Protein AF-A0A1D9QAG2-F1 (afdb_monomer)

Sequence (366 aa):
MKMTSENVYVEPQNGRREGTKKYPKKSREISPRTTYRGAPITSFDKLITYKYILCSNSLFRLLPFNMSSSKEPEPEPTFQLFTSLRYDPILLQSPLNIESWPLPSPAPCPFYMLPYHRDRLQQAATHFSWPIAINAISGPEGFQNLLTTLSKNIDTSSPAPLRVRIVLDHKGNLTVESNPVPAVSLSNLFPTRLPPPSTTSSHPTPQVSISPLTGGALTLGTTDFLPSEPLKSFNSSSPYTIIPDPSLTTPSPYTGFKTTSRNMYDTARSRAEIHTFTEPKEVLLVSSNGQIMEGSLTTPFFYRDRKWVTPSEECGGQIGTTRRWALEKGISTQTTIPITSLTENEECWISNGVRGFTFGRIKFLS

Structure (mmCIF, N/CA/C/O backbone):
data_AF-A0A1D9QAG2-F1
#
_entry.id   AF-A0A1D9QAG2-F1
#
loop_
_atom_site.group_PDB
_atom_site.id
_atom_site.type_symbol
_atom_site.label_atom_id
_atom_site.label_alt_id
_atom_site.label_comp_id
_atom_site.label_asym_id
_atom_site.label_entity_id
_atom_site.label_seq_id
_atom_site.pdbx_PDB_ins_code
_atom_site.Cartn_x
_atom_site.Cartn_y
_atom_site.Cartn_z
_atom_site.occupancy
_atom_site.B_iso_or_equiv
_atom_site.auth_seq_id
_atom_site.auth_comp_id
_atom_site.auth_asym_id
_atom_site.auth_atom_id
_atom_site.pdbx_PDB_model_num
ATOM 1 N N . MET A 1 1 ? 66.076 -31.259 -16.194 1.00 36.31 1 MET A N 1
ATOM 2 C CA . MET A 1 1 ? 67.015 -32.198 -16.856 1.00 36.31 1 MET A CA 1
ATOM 3 C C . MET A 1 1 ? 66.987 -33.505 -16.065 1.00 36.31 1 MET A C 1
ATOM 5 O O . MET A 1 1 ? 66.902 -33.406 -14.848 1.00 36.31 1 MET A O 1
ATOM 9 N N . LYS A 1 2 ? 67.027 -34.672 -16.739 1.00 35.69 2 LYS A N 1
ATOM 10 C CA . LYS A 1 2 ? 66.472 -35.990 -16.312 1.00 35.69 2 LYS A CA 1
ATOM 11 C C . LYS A 1 2 ? 64.922 -35.983 -16.311 1.00 35.69 2 LYS A C 1
ATOM 13 O O . LYS A 1 2 ? 64.362 -35.146 -15.614 1.00 35.69 2 LYS A O 1
ATOM 18 N N . MET A 1 3 ? 64.165 -36.653 -17.200 1.00 31.19 3 MET A N 1
ATOM 19 C CA . MET A 1 3 ? 64.167 -38.018 -17.811 1.00 31.19 3 MET A CA 1
ATOM 20 C C . MET A 1 3 ? 63.637 -39.106 -16.851 1.00 31.19 3 MET A C 1
ATOM 22 O O . MET A 1 3 ? 64.238 -39.275 -15.796 1.00 31.19 3 MET A O 1
ATOM 26 N N . THR A 1 4 ? 62.383 -39.578 -17.047 1.00 35.53 4 THR A N 1
ATOM 27 C CA . THR A 1 4 ? 61.928 -40.886 -17.650 1.00 35.53 4 THR A CA 1
ATOM 28 C C . THR A 1 4 ? 62.263 -42.107 -16.760 1.00 35.53 4 THR A C 1
ATOM 30 O O . THR A 1 4 ? 63.278 -42.082 -16.082 1.00 35.53 4 THR A O 1
ATOM 33 N N . SER A 1 5 ? 61.511 -43.209 -16.615 1.00 34.84 5 SER A N 1
ATOM 34 C CA . SER A 1 5 ? 60.567 -43.994 -17.457 1.00 34.84 5 SER A CA 1
ATOM 35 C C . SER A 1 5 ? 59.831 -45.024 -16.534 1.00 34.84 5 SER A C 1
ATOM 37 O O . SER A 1 5 ? 60.287 -45.183 -15.404 1.00 34.84 5 SER A O 1
ATOM 39 N N . GLU A 1 6 ? 58.770 -45.800 -16.838 1.00 33.47 6 GLU A N 1
ATOM 40 C CA . GLU A 1 6 ? 57.651 -45.794 -17.817 1.00 33.47 6 GLU A CA 1
ATOM 41 C C . GLU A 1 6 ? 56.556 -46.823 -17.375 1.00 33.47 6 GLU A C 1
ATOM 43 O O . GLU A 1 6 ? 56.553 -47.256 -16.224 1.00 33.47 6 GLU A O 1
ATOM 48 N N . ASN A 1 7 ? 55.586 -47.177 -18.237 1.00 32.53 7 ASN A N 1
ATOM 49 C CA . ASN A 1 7 ? 54.429 -48.049 -17.937 1.00 32.53 7 ASN A CA 1
ATOM 50 C C . ASN A 1 7 ? 54.744 -49.561 -17.886 1.00 32.53 7 ASN A C 1
ATOM 52 O O . ASN A 1 7 ? 55.584 -50.035 -18.646 1.00 32.53 7 ASN A O 1
ATOM 56 N N . VAL A 1 8 ? 53.896 -50.341 -17.193 1.00 32.16 8 VAL A N 1
ATOM 57 C CA . VAL A 1 8 ? 53.493 -51.697 -17.640 1.00 32.16 8 VAL A CA 1
ATOM 58 C C . VAL A 1 8 ? 51.983 -51.888 -17.439 1.00 32.16 8 VAL A C 1
ATOM 60 O O . VAL A 1 8 ? 51.438 -51.551 -16.391 1.00 32.16 8 VAL A O 1
ATOM 63 N N . TYR A 1 9 ? 51.318 -52.439 -18.455 1.00 26.94 9 TYR A N 1
ATOM 64 C CA . TYR A 1 9 ? 49.887 -52.759 -18.509 1.00 26.94 9 TYR A CA 1
ATOM 65 C C . TYR A 1 9 ? 49.747 -54.279 -18.683 1.00 26.94 9 TYR A C 1
ATOM 67 O O . TYR A 1 9 ? 50.457 -54.841 -19.517 1.00 26.94 9 TYR A O 1
ATOM 75 N N . VAL A 1 10 ? 48.853 -54.952 -17.948 1.00 32.97 10 VAL A N 1
ATOM 76 C CA . VAL A 1 10 ? 48.520 -56.372 -18.188 1.00 32.97 10 VAL A CA 1
ATOM 77 C C . VAL A 1 10 ? 47.017 -56.597 -18.015 1.00 32.97 10 VAL A C 1
ATOM 79 O O . VAL A 1 10 ? 46.452 -56.355 -16.952 1.00 32.97 10 VAL A O 1
ATOM 82 N N . GLU A 1 11 ? 46.389 -57.072 -19.086 1.00 31.33 11 GLU A N 1
ATOM 83 C CA . GLU A 1 11 ? 44.992 -57.515 -19.173 1.00 31.33 11 GLU A CA 1
ATOM 84 C C . GLU A 1 11 ? 44.913 -59.041 -18.939 1.00 31.33 11 GLU A C 1
ATOM 86 O O . GLU A 1 11 ? 45.908 -59.738 -19.162 1.00 31.33 11 GLU A O 1
ATOM 91 N N . PRO A 1 12 ? 43.750 -59.601 -18.548 1.00 37.09 12 PRO A N 1
ATOM 92 C CA . PRO A 1 12 ? 43.339 -60.820 -19.254 1.00 37.09 12 PRO A CA 1
ATOM 93 C C . PRO A 1 12 ? 41.825 -60.968 -19.524 1.00 37.09 12 PRO A C 1
ATOM 95 O O . PRO A 1 12 ? 41.020 -61.149 -18.618 1.00 37.09 12 PRO A O 1
ATOM 98 N N . GLN A 1 13 ? 41.506 -61.002 -20.820 1.00 31.89 13 GLN A N 1
ATOM 99 C CA . GLN A 1 13 ? 40.691 -61.990 -21.557 1.00 31.89 13 GLN A CA 1
ATOM 100 C C . GLN A 1 13 ? 39.308 -62.500 -21.072 1.00 31.89 13 GLN A C 1
ATOM 102 O O . GLN A 1 13 ? 39.071 -62.924 -19.947 1.00 31.89 13 GLN A O 1
ATOM 107 N N . ASN A 1 14 ? 38.414 -62.600 -22.067 1.00 33.06 14 ASN A N 1
ATOM 108 C CA . ASN A 1 14 ? 37.048 -63.132 -22.006 1.00 33.06 14 ASN A CA 1
ATOM 109 C C . ASN A 1 14 ? 36.943 -64.659 -21.798 1.00 33.06 14 ASN A C 1
ATOM 111 O O . ASN A 1 14 ? 37.674 -65.432 -22.415 1.00 33.06 14 ASN A O 1
ATOM 115 N N . GLY A 1 15 ? 35.880 -65.093 -21.104 1.00 29.48 15 GLY A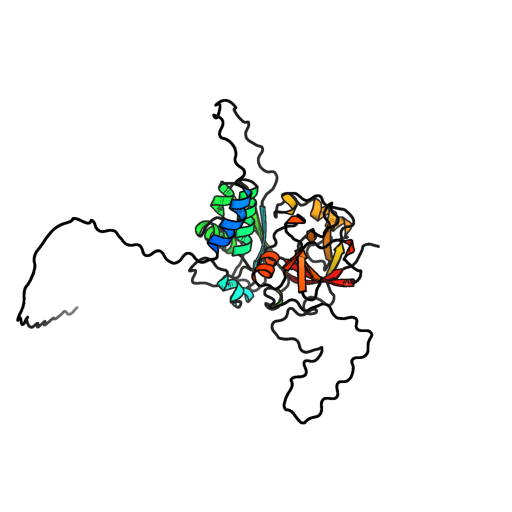 N 1
ATOM 116 C CA . GLY A 1 15 ? 35.361 -66.470 -21.106 1.00 29.48 15 GLY A CA 1
ATOM 117 C C . GLY A 1 15 ? 33.855 -66.508 -21.418 1.00 29.48 15 GLY A C 1
ATOM 118 O O . GLY A 1 15 ? 33.090 -65.708 -20.888 1.00 29.48 15 GLY A O 1
ATOM 119 N N . ARG A 1 16 ? 33.414 -67.416 -22.301 1.00 30.39 16 ARG A N 1
ATOM 120 C CA . ARG A 1 16 ? 32.070 -67.434 -22.929 1.00 30.39 16 ARG A CA 1
ATOM 121 C C . ARG A 1 16 ? 31.407 -68.811 -22.804 1.00 30.39 16 ARG A C 1
ATOM 123 O O . ARG A 1 16 ? 32.087 -69.792 -23.084 1.00 30.39 16 ARG A O 1
ATOM 130 N N . ARG A 1 17 ? 30.100 -68.871 -22.484 1.00 32.44 17 ARG A N 1
ATOM 131 C CA . ARG A 1 17 ? 29.107 -69.960 -22.746 1.00 32.44 17 ARG A CA 1
ATOM 132 C C . ARG A 1 17 ? 27.783 -69.653 -22.007 1.00 32.44 17 ARG A C 1
ATOM 134 O O . ARG A 1 17 ? 27.827 -68.948 -21.011 1.00 32.44 17 ARG A O 1
ATOM 141 N N . GLU A 1 18 ? 26.618 -70.223 -22.331 1.00 31.27 18 GLU A N 1
ATOM 142 C CA . GLU A 1 18 ? 25.895 -70.303 -23.618 1.00 31.27 18 GLU A CA 1
ATOM 143 C C . GLU A 1 18 ? 24.415 -70.700 -23.355 1.00 31.27 18 GLU A C 1
ATOM 145 O O . GLU A 1 18 ? 24.130 -71.343 -22.350 1.00 31.27 18 GLU A O 1
ATOM 150 N N . GLY A 1 19 ? 23.489 -70.386 -24.276 1.00 28.27 19 GLY A N 1
ATOM 151 C CA . GLY A 1 19 ? 22.109 -70.920 -24.292 1.00 28.27 19 GLY A CA 1
ATOM 152 C C . GLY A 1 19 ? 21.003 -69.979 -23.762 1.00 28.27 19 GLY A C 1
ATOM 153 O O . GLY A 1 19 ? 21.216 -69.248 -22.808 1.00 28.27 19 GLY A O 1
ATOM 154 N N . THR A 1 20 ? 19.786 -69.931 -24.326 1.00 31.05 20 THR A N 1
ATOM 155 C CA . THR A 1 20 ? 19.235 -70.592 -25.534 1.00 31.05 20 THR A CA 1
ATOM 156 C C . THR A 1 20 ? 18.201 -69.704 -26.260 1.00 31.05 20 THR A C 1
ATOM 158 O O . THR A 1 20 ? 17.685 -68.732 -25.719 1.00 31.05 20 THR A O 1
ATOM 161 N N . LYS A 1 21 ? 17.935 -70.018 -27.537 1.00 30.47 21 LYS A N 1
ATOM 162 C CA . LYS A 1 21 ? 17.111 -69.235 -28.484 1.00 30.47 21 LYS A CA 1
ATOM 163 C C . LYS A 1 21 ? 15.598 -69.431 -28.284 1.00 30.47 21 LYS A C 1
ATOM 165 O O . LYS A 1 21 ? 15.174 -70.572 -28.122 1.00 30.47 21 LYS A O 1
ATOM 170 N N . LYS A 1 22 ? 14.795 -68.396 -28.589 1.00 31.00 22 LYS A N 1
ATOM 171 C CA . LYS A 1 22 ? 13.685 -68.470 -29.579 1.00 31.00 22 LYS A CA 1
ATOM 172 C C . LYS A 1 22 ? 13.133 -67.080 -29.960 1.00 31.00 22 LYS A C 1
ATOM 174 O O . LYS A 1 22 ? 12.847 -66.261 -29.100 1.00 31.00 22 LYS A O 1
ATOM 179 N N . TYR A 1 23 ? 12.952 -66.862 -31.264 1.00 26.44 23 TYR A N 1
ATOM 180 C CA . TYR A 1 23 ? 12.175 -65.778 -31.896 1.00 26.44 23 TYR A CA 1
ATOM 181 C C . TYR A 1 23 ? 11.056 -66.432 -32.737 1.00 26.44 23 TYR A C 1
ATOM 183 O O . TYR A 1 23 ? 11.194 -67.604 -33.103 1.00 26.44 23 TYR A O 1
ATOM 191 N N . PRO A 1 24 ? 9.986 -65.700 -33.102 1.00 37.72 24 PRO A N 1
ATOM 192 C CA . PRO A 1 24 ? 9.939 -65.156 -34.466 1.00 37.72 24 PRO A CA 1
ATOM 193 C C . PRO A 1 24 ? 9.483 -63.684 -34.569 1.00 37.72 24 PRO A C 1
ATOM 195 O O . PRO A 1 24 ? 9.010 -63.069 -33.621 1.00 37.72 24 PRO A O 1
ATOM 198 N N . LYS A 1 25 ? 9.693 -63.113 -35.761 1.00 28.98 25 LYS A N 1
ATOM 199 C CA . LYS A 1 25 ? 9.530 -61.691 -36.126 1.00 28.98 25 LYS A CA 1
ATOM 200 C C . LYS A 1 25 ? 8.076 -61.329 -36.485 1.00 28.98 25 LYS A C 1
ATOM 202 O O . LYS A 1 25 ? 7.441 -62.133 -37.163 1.00 28.98 25 LYS A O 1
ATOM 207 N N . LYS A 1 26 ? 7.676 -60.054 -36.305 1.00 28.11 26 LYS A N 1
ATOM 208 C CA . LYS A 1 26 ? 7.484 -59.107 -37.441 1.00 28.11 26 LYS A CA 1
ATOM 209 C C . LYS A 1 26 ? 7.122 -57.653 -37.050 1.00 28.11 26 LYS A C 1
ATOM 211 O O . LYS A 1 26 ? 6.138 -57.410 -36.372 1.00 28.11 26 LYS A O 1
ATOM 216 N N . SER A 1 27 ? 7.907 -56.720 -37.607 1.00 25.77 27 SER A N 1
ATOM 217 C CA . SER A 1 27 ? 7.555 -55.366 -38.100 1.00 25.77 27 SER A CA 1
ATOM 218 C C . SER A 1 27 ? 6.691 -54.398 -37.267 1.00 25.77 27 SER A C 1
ATOM 220 O O . SER A 1 27 ? 5.470 -54.540 -37.230 1.00 25.77 27 SER A O 1
ATOM 222 N N . ARG A 1 28 ? 7.287 -53.258 -36.882 1.00 27.64 28 ARG A N 1
ATOM 223 C CA . ARG A 1 28 ? 7.046 -51.937 -37.519 1.00 27.64 28 ARG A CA 1
ATOM 224 C C . ARG A 1 28 ? 8.101 -50.910 -37.078 1.00 27.64 28 ARG A C 1
ATOM 226 O O . ARG A 1 28 ? 8.679 -51.045 -36.005 1.00 27.64 28 ARG A O 1
ATOM 233 N N . GLU A 1 29 ? 8.377 -49.933 -37.937 1.00 29.28 29 GLU A N 1
ATOM 234 C CA . GLU A 1 29 ? 9.336 -48.847 -37.693 1.00 29.28 29 GLU A CA 1
ATOM 235 C C . GLU A 1 29 ? 8.811 -47.864 -36.639 1.00 29.28 29 GLU A C 1
ATOM 237 O O . GLU A 1 29 ? 7.636 -47.500 -36.665 1.00 29.28 29 GLU A O 1
ATOM 242 N N . ILE A 1 30 ? 9.688 -47.395 -35.745 1.00 28.08 30 ILE A N 1
ATOM 243 C CA . ILE A 1 30 ? 9.432 -46.252 -34.858 1.00 28.08 30 ILE A CA 1
ATOM 244 C C . ILE A 1 30 ? 10.728 -45.437 -34.759 1.00 28.08 30 ILE A C 1
ATOM 246 O O . ILE A 1 30 ? 11.772 -45.971 -34.388 1.00 28.08 30 ILE A O 1
ATOM 250 N N . SER A 1 31 ? 10.664 -44.147 -35.096 1.00 28.55 31 SER A N 1
ATOM 251 C CA . SER A 1 31 ? 11.772 -43.201 -34.924 1.00 28.55 31 SER A CA 1
ATOM 252 C C . SER A 1 31 ? 11.972 -42.837 -33.442 1.00 28.55 31 SER A C 1
ATOM 254 O O . SER A 1 31 ? 11.021 -42.905 -32.655 1.00 28.55 31 SER A O 1
ATOM 256 N N . PRO A 1 32 ? 13.185 -42.438 -33.012 1.00 27.75 32 PRO A N 1
ATOM 257 C CA . PRO A 1 32 ? 13.435 -42.115 -31.612 1.00 27.75 32 PRO A CA 1
ATOM 258 C C . PRO A 1 32 ? 12.692 -40.837 -31.191 1.00 27.75 32 PRO A C 1
ATOM 260 O O . PRO A 1 32 ? 13.131 -39.719 -31.456 1.00 27.75 32 PRO A O 1
ATOM 263 N N . ARG A 1 33 ? 11.570 -40.998 -30.477 1.00 25.64 33 ARG A N 1
ATOM 264 C CA . ARG A 1 33 ? 10.962 -39.912 -29.695 1.00 25.64 33 ARG A CA 1
ATOM 265 C C . ARG A 1 33 ? 11.838 -39.615 -28.480 1.00 25.64 33 ARG A C 1
ATOM 267 O O . ARG A 1 33 ? 11.839 -40.381 -27.519 1.00 25.64 33 ARG A O 1
ATOM 274 N N . THR A 1 34 ? 12.503 -38.465 -28.485 1.00 27.89 34 THR A N 1
ATOM 275 C CA . THR A 1 34 ? 13.137 -37.896 -27.291 1.00 27.89 34 THR A CA 1
ATOM 276 C C . THR A 1 34 ? 12.069 -37.579 -26.243 1.00 27.89 34 THR A C 1
ATOM 278 O O .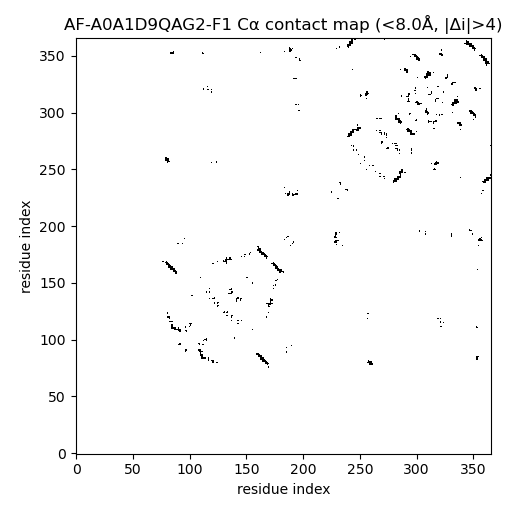 THR A 1 34 ? 11.363 -36.576 -26.339 1.00 27.89 34 THR A O 1
ATOM 281 N N . THR A 1 35 ? 11.924 -38.431 -25.227 1.00 25.67 35 THR A N 1
ATOM 282 C CA . THR A 1 35 ? 11.022 -38.169 -24.101 1.00 25.67 35 THR A CA 1
ATOM 283 C C . THR A 1 35 ? 11.645 -37.160 -23.141 1.00 25.67 35 THR A C 1
ATOM 285 O O . THR A 1 35 ? 12.269 -37.541 -22.149 1.00 25.67 35 THR A O 1
ATOM 288 N N . TYR A 1 36 ? 11.423 -35.869 -23.391 1.00 26.59 36 TYR A N 1
ATOM 289 C CA . TYR A 1 36 ? 11.504 -34.870 -22.328 1.00 26.59 36 TYR A CA 1
ATOM 290 C C . TYR A 1 36 ? 10.432 -35.195 -21.279 1.00 26.59 36 TYR A C 1
ATOM 292 O O . TYR A 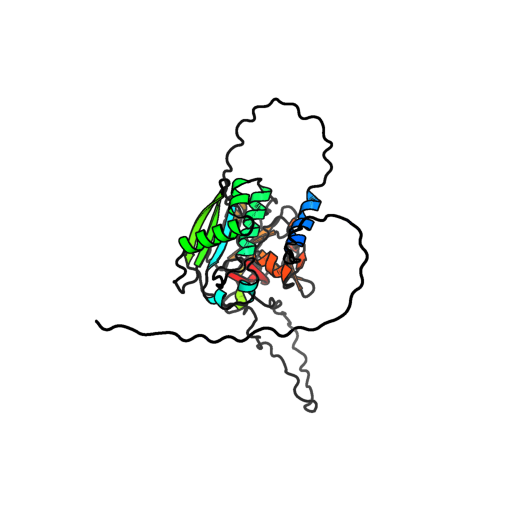1 36 ? 9.243 -34.956 -21.492 1.00 26.59 36 TYR A O 1
ATOM 300 N N . ARG A 1 37 ? 10.844 -35.749 -20.132 1.00 26.55 37 ARG A N 1
ATOM 301 C CA . ARG A 1 37 ? 10.002 -35.742 -18.931 1.00 26.55 37 ARG A CA 1
ATOM 302 C C . ARG A 1 37 ? 9.922 -34.297 -18.448 1.00 26.55 37 ARG A C 1
ATOM 304 O O . ARG A 1 37 ? 10.860 -33.807 -17.828 1.00 26.55 37 ARG A O 1
ATOM 311 N N . GLY A 1 38 ? 8.820 -33.622 -18.764 1.00 27.67 38 GLY A N 1
ATOM 312 C CA . GLY A 1 38 ? 8.535 -32.302 -18.211 1.00 27.67 38 GLY A CA 1
ATOM 313 C C . GLY A 1 38 ? 8.502 -32.363 -16.684 1.00 27.67 38 GLY A C 1
ATOM 314 O O . GLY A 1 38 ? 7.876 -33.258 -16.112 1.00 27.67 38 GLY A O 1
ATOM 315 N N . ALA A 1 39 ? 9.182 -31.421 -16.033 1.00 29.00 39 ALA A N 1
ATOM 316 C CA . ALA A 1 39 ? 9.034 -31.206 -14.599 1.00 29.00 39 ALA A CA 1
ATOM 317 C C . ALA A 1 39 ? 7.571 -30.827 -14.279 1.00 29.00 39 ALA A C 1
ATOM 319 O O . ALA A 1 39 ? 6.909 -30.200 -15.114 1.00 29.00 39 ALA A O 1
ATOM 320 N N . PRO A 1 40 ? 7.034 -31.206 -13.106 1.00 28.20 40 PRO A N 1
ATOM 321 C CA . PRO A 1 40 ? 5.648 -30.913 -12.768 1.00 28.20 40 PRO A CA 1
ATOM 322 C C . PRO A 1 40 ? 5.441 -29.404 -12.599 1.00 28.20 40 PRO A C 1
ATOM 324 O O . PRO A 1 40 ? 5.955 -28.800 -11.660 1.00 28.20 40 PRO A O 1
ATOM 327 N N . ILE A 1 41 ? 4.644 -28.813 -13.493 1.00 31.94 41 ILE A N 1
ATOM 328 C CA . ILE A 1 41 ? 4.119 -27.453 -13.330 1.00 31.94 41 ILE A CA 1
ATOM 329 C C . ILE A 1 41 ? 3.311 -27.428 -12.030 1.00 31.94 41 ILE A C 1
ATOM 331 O O . ILE A 1 41 ? 2.370 -28.213 -11.864 1.00 31.94 41 ILE A O 1
ATOM 335 N N . THR A 1 42 ? 3.701 -26.566 -11.093 1.00 35.97 42 THR A N 1
ATOM 336 C CA . THR A 1 42 ? 3.092 -26.524 -9.762 1.00 35.97 42 THR A CA 1
ATOM 337 C C . THR A 1 42 ? 1.663 -25.982 -9.832 1.00 35.97 42 THR A C 1
ATOM 339 O O . THR A 1 42 ? 1.245 -25.337 -10.795 1.00 35.97 42 THR A O 1
ATOM 342 N N . SER A 1 43 ? 0.873 -26.233 -8.785 1.00 34.53 43 SER A N 1
ATOM 343 C CA . SER A 1 43 ? -0.533 -25.802 -8.722 1.00 34.53 43 SER A CA 1
ATOM 344 C C . SER A 1 43 ? -0.731 -24.272 -8.708 1.00 34.53 43 SER A C 1
ATOM 346 O O . SER A 1 43 ? -1.874 -23.814 -8.702 1.00 34.53 43 SER A O 1
ATOM 348 N N . PHE A 1 44 ? 0.352 -23.491 -8.682 1.00 40.09 44 PHE A N 1
ATOM 349 C CA . PHE A 1 44 ? 0.337 -22.038 -8.533 1.00 40.09 44 PHE A CA 1
ATOM 350 C C . PHE A 1 44 ? 0.015 -21.320 -9.855 1.00 40.09 44 PHE A C 1
ATOM 352 O O . PHE A 1 44 ? -0.877 -20.471 -9.887 1.00 40.09 44 PHE A O 1
ATOM 359 N N . ASP A 1 45 ? 0.634 -21.737 -10.967 1.00 34.59 45 ASP A N 1
ATOM 360 C CA . ASP A 1 45 ? 0.422 -21.114 -12.286 1.00 34.59 45 ASP A CA 1
ATOM 361 C C . ASP A 1 45 ? -1.029 -21.260 -12.772 1.00 34.59 45 ASP A C 1
ATOM 363 O O . ASP A 1 45 ? -1.618 -20.329 -13.322 1.00 34.59 45 ASP A O 1
ATOM 367 N N . LYS A 1 46 ? -1.658 -22.414 -12.506 1.00 34.12 46 LYS A N 1
ATOM 368 C CA . LYS A 1 46 ? -3.041 -22.682 -12.937 1.00 34.12 46 LYS A CA 1
ATOM 369 C C . LYS A 1 46 ? -4.065 -21.745 -12.296 1.00 34.12 46 LYS A C 1
ATOM 371 O O . LYS A 1 46 ? -5.063 -21.428 -12.943 1.00 34.12 46 LYS A O 1
ATOM 376 N N . LEU A 1 47 ? -3.849 -21.315 -11.050 1.00 37.38 47 LEU A N 1
ATOM 377 C CA . LEU A 1 47 ? -4.849 -20.555 -10.293 1.00 37.38 47 LEU A CA 1
ATOM 378 C C . LEU A 1 47 ? -4.959 -19.100 -10.771 1.00 37.38 47 LEU A C 1
ATOM 380 O O . LEU A 1 47 ? -6.063 -18.562 -10.856 1.00 37.38 47 LEU A O 1
ATOM 384 N N . ILE A 1 48 ? -3.825 -18.488 -11.132 1.00 41.84 48 ILE A N 1
ATOM 385 C CA . ILE A 1 48 ? -3.769 -17.115 -11.656 1.00 41.84 48 ILE A CA 1
ATOM 386 C C . ILE A 1 48 ? -4.414 -17.055 -13.049 1.00 41.84 48 ILE A C 1
ATOM 388 O O . ILE A 1 48 ? -5.194 -16.147 -13.334 1.00 41.84 48 ILE A O 1
ATOM 392 N N . THR A 1 49 ? -4.162 -18.058 -13.897 1.00 38.38 49 THR A N 1
ATOM 393 C CA . THR A 1 49 ? -4.731 -18.133 -15.250 1.00 38.38 49 THR A CA 1
ATOM 394 C C . THR A 1 49 ? -6.247 -18.383 -15.248 1.00 38.38 49 THR A C 1
ATOM 396 O O . THR A 1 49 ? -6.974 -17.723 -15.991 1.00 38.38 49 THR A O 1
ATOM 399 N N . TYR A 1 50 ? -6.761 -19.293 -14.408 1.00 31.36 50 TYR A N 1
ATOM 400 C CA . TYR A 1 50 ? -8.178 -19.687 -1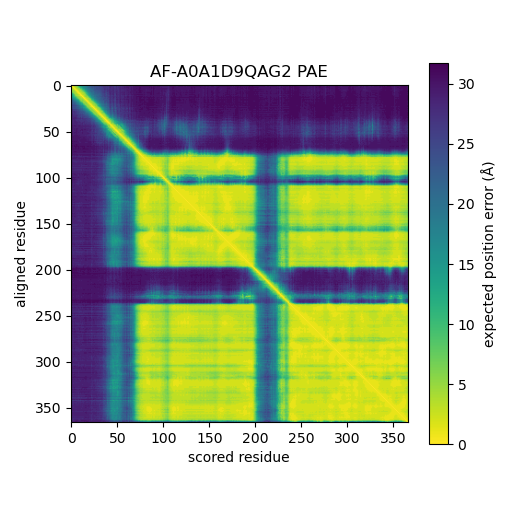4.474 1.00 31.36 50 TYR A CA 1
ATOM 401 C C . TYR A 1 50 ? -9.166 -18.600 -14.032 1.00 31.36 50 TYR A C 1
ATOM 403 O O . TYR A 1 50 ? -10.267 -18.531 -14.578 1.00 31.36 50 TYR A O 1
ATOM 411 N N . LYS A 1 51 ? -8.806 -17.748 -13.062 1.00 36.72 51 LYS A N 1
ATOM 412 C CA . LYS A 1 51 ? -9.761 -16.773 -12.506 1.00 36.72 51 LYS A CA 1
ATOM 413 C C . LYS A 1 51 ? -9.990 -15.551 -13.407 1.00 36.72 51 LYS A C 1
ATOM 415 O O . LYS A 1 51 ? -11.074 -14.983 -13.371 1.00 36.72 51 LYS A O 1
ATOM 420 N N . TYR A 1 52 ? -9.013 -15.183 -14.243 1.00 35.59 52 TYR A N 1
ATOM 421 C CA . TYR A 1 52 ? -9.098 -14.005 -15.121 1.00 35.59 52 TYR A CA 1
ATOM 422 C C . TYR A 1 52 ? -9.550 -14.312 -16.562 1.00 35.59 52 TYR A C 1
ATOM 424 O O . TYR A 1 52 ? -10.186 -13.462 -17.186 1.00 35.59 52 TYR A O 1
ATOM 432 N N . ILE A 1 53 ? -9.337 -15.534 -17.074 1.00 37.53 53 ILE A N 1
ATOM 433 C CA . ILE A 1 53 ? -9.873 -15.955 -18.389 1.00 37.53 53 ILE A CA 1
ATOM 434 C C . ILE A 1 53 ? -11.413 -15.968 -18.405 1.00 37.53 53 ILE A C 1
ATOM 436 O O . ILE A 1 53 ? -12.036 -15.689 -19.428 1.00 37.53 53 ILE A O 1
ATOM 440 N N . LEU A 1 54 ? -12.060 -16.249 -17.271 1.00 32.91 54 LEU A N 1
ATOM 441 C CA . LEU A 1 54 ? -13.525 -16.297 -17.200 1.00 32.91 54 LEU A CA 1
ATOM 442 C C . LEU A 1 54 ? -14.197 -14.917 -17.327 1.00 32.91 54 LEU A C 1
ATOM 444 O O . LEU A 1 54 ? -15.365 -14.859 -17.696 1.00 32.91 54 LEU A O 1
ATOM 448 N N . CYS A 1 55 ? -13.465 -13.817 -17.115 1.00 32.50 55 CYS A N 1
ATOM 449 C CA . CYS A 1 55 ? -13.986 -12.455 -17.295 1.00 32.50 55 CYS A CA 1
ATOM 450 C C . CYS A 1 55 ? -13.872 -11.928 -18.741 1.00 32.50 55 CYS A C 1
ATOM 452 O O . CYS A 1 55 ? -14.341 -10.831 -19.028 1.00 32.50 55 CYS A O 1
ATOM 454 N N . SER A 1 56 ? -13.239 -12.677 -19.655 1.00 37.03 56 SER A N 1
ATOM 455 C CA . SER A 1 56 ? -12.980 -12.245 -21.042 1.00 37.03 56 SER A CA 1
ATOM 456 C C . SER A 1 56 ? -13.784 -13.008 -22.108 1.00 37.03 56 SER A C 1
ATOM 458 O O . SER A 1 56 ? -13.776 -12.614 -23.271 1.00 37.03 56 SER A O 1
ATOM 460 N N . ASN A 1 57 ? -14.545 -14.043 -21.732 1.00 30.50 57 ASN A N 1
ATOM 461 C CA . ASN A 1 57 ? -15.332 -14.872 -22.657 1.00 30.50 57 ASN A CA 1
ATOM 462 C C . ASN A 1 57 ? -16.800 -14.417 -22.813 1.00 30.50 57 ASN A C 1
ATOM 464 O O . ASN A 1 57 ? -17.726 -15.221 -22.706 1.00 30.50 57 ASN A O 1
ATOM 468 N N . SER A 1 58 ? -17.019 -13.134 -23.117 1.00 35.53 58 SER A N 1
ATOM 469 C CA . SER A 1 58 ? -18.281 -12.697 -23.733 1.00 35.53 58 SER A CA 1
ATOM 470 C C . SER A 1 58 ? -18.164 -12.845 -25.251 1.00 35.53 58 SER A C 1
ATOM 472 O O . SER A 1 58 ? -17.236 -12.304 -25.853 1.00 35.53 58 SER A O 1
ATOM 474 N N . LEU A 1 59 ? -19.067 -13.609 -25.878 1.00 36.06 59 LEU A N 1
ATOM 475 C CA . LEU A 1 59 ? -18.988 -13.937 -27.306 1.00 36.06 59 LEU A CA 1
ATOM 476 C C . LEU A 1 59 ? -19.143 -12.688 -28.192 1.00 36.06 59 LEU A C 1
ATOM 478 O O . LEU A 1 59 ? -20.259 -12.290 -28.531 1.00 36.06 59 LEU A O 1
ATOM 482 N N . PHE A 1 60 ? -18.030 -12.150 -28.688 1.00 36.50 60 PHE A N 1
ATOM 483 C CA . PHE A 1 60 ? -18.063 -11.291 -29.869 1.00 36.50 60 PHE A CA 1
ATOM 484 C C . PHE A 1 60 ? -18.270 -12.144 -31.125 1.00 36.50 60 PHE A C 1
ATOM 486 O O . PHE A 1 60 ? -17.390 -12.893 -31.553 1.00 36.50 60 PHE A O 1
ATOM 493 N N . ARG A 1 61 ? -19.455 -12.017 -31.737 1.00 34.28 61 ARG A N 1
ATOM 494 C CA . ARG A 1 61 ? -19.716 -12.519 -33.093 1.00 34.28 61 ARG A CA 1
ATOM 495 C C . ARG A 1 61 ? -18.732 -11.867 -34.065 1.00 34.28 61 ARG A C 1
ATOM 497 O O . ARG A 1 61 ? -18.721 -10.647 -34.201 1.00 34.28 61 ARG A O 1
ATOM 504 N N . LEU A 1 62 ? -17.966 -12.688 -34.778 1.00 36.38 62 LEU A N 1
ATOM 505 C CA . LEU A 1 62 ? -17.115 -12.236 -35.875 1.00 36.38 62 LEU A CA 1
ATOM 506 C C . LEU A 1 62 ? -17.983 -11.686 -37.018 1.00 36.38 62 LEU A C 1
ATOM 508 O O . LEU A 1 62 ? -18.702 -12.437 -37.677 1.00 36.38 62 LEU A O 1
ATOM 512 N N . LEU A 1 63 ? -17.887 -10.379 -37.256 1.00 33.47 63 LEU A N 1
ATOM 513 C CA . LEU A 1 63 ? -18.266 -9.735 -38.514 1.00 33.47 63 LEU A CA 1
ATOM 514 C C . LEU A 1 63 ? -16.979 -9.390 -39.287 1.00 33.47 63 LEU A C 1
ATOM 516 O O . LEU A 1 63 ? -15.947 -9.148 -38.654 1.00 33.47 63 LEU A O 1
ATOM 520 N N . PRO A 1 64 ? -16.994 -9.406 -40.632 1.00 38.09 64 PRO A N 1
ATOM 521 C CA . PRO A 1 64 ? -15.780 -9.253 -41.428 1.00 38.09 64 PRO A CA 1
ATOM 522 C C . PRO A 1 64 ? -15.134 -7.875 -41.236 1.00 38.09 64 PRO A C 1
ATOM 524 O O . PRO A 1 64 ? -15.791 -6.836 -41.291 1.00 38.09 64 PRO A O 1
ATOM 527 N N . PHE A 1 65 ? -13.821 -7.892 -41.013 1.00 39.66 65 PHE A N 1
ATOM 528 C CA . PHE A 1 65 ? -13.005 -6.722 -40.702 1.00 39.66 65 PHE A CA 1
ATOM 529 C C . PHE A 1 65 ? -12.760 -5.886 -41.967 1.00 39.66 65 PHE A C 1
ATOM 531 O O . PHE A 1 65 ? -12.097 -6.345 -42.896 1.00 39.66 65 PHE A O 1
ATOM 538 N N . ASN A 1 66 ? -13.298 -4.665 -42.019 1.00 34.53 66 ASN A N 1
ATOM 539 C CA . ASN A 1 66 ? -13.148 -3.786 -43.179 1.00 34.53 66 ASN A CA 1
ATOM 540 C C . ASN A 1 66 ? -11.847 -2.967 -43.071 1.00 34.53 66 ASN A C 1
ATOM 542 O O . ASN A 1 66 ? -11.673 -2.203 -42.121 1.00 34.53 66 ASN A O 1
ATOM 546 N N . MET A 1 67 ? -10.931 -3.110 -44.034 1.00 45.38 67 MET A N 1
ATOM 547 C CA . MET A 1 67 ? -9.683 -2.336 -44.066 1.00 45.38 67 MET A CA 1
ATOM 548 C C . MET A 1 67 ? -9.928 -0.916 -44.592 1.00 45.38 67 MET A C 1
ATOM 550 O O . MET A 1 67 ? -9.844 -0.690 -45.794 1.00 45.38 67 MET A O 1
ATOM 554 N N . SER A 1 68 ? -10.162 0.048 -43.696 1.00 45.25 68 SER A N 1
ATOM 555 C CA . SER A 1 68 ? -9.671 1.430 -43.848 1.00 45.25 68 SER A CA 1
ATOM 556 C C . SER A 1 68 ? -9.968 2.262 -42.598 1.00 45.25 68 SER A C 1
ATOM 558 O O . SER A 1 68 ? -11.101 2.677 -42.367 1.00 45.25 68 SER A O 1
ATOM 560 N N . SER A 1 69 ? -8.936 2.533 -41.801 1.00 44.56 69 SER A N 1
ATOM 561 C CA . SER A 1 69 ? -8.848 3.734 -40.967 1.00 44.56 69 SER A CA 1
ATOM 562 C C . SER A 1 69 ? -7.406 3.873 -40.494 1.00 44.56 69 SER A C 1
ATOM 564 O O . SER A 1 69 ? -6.911 3.048 -39.724 1.00 44.56 69 SER A O 1
ATOM 566 N N . SER A 1 70 ? -6.714 4.905 -40.970 1.00 51.38 70 SER A N 1
ATOM 567 C CA . SER A 1 70 ? -5.465 5.355 -40.366 1.00 51.38 70 SER A CA 1
ATOM 568 C C . SER A 1 70 ? -5.792 5.958 -39.001 1.00 51.38 70 SER A C 1
ATOM 570 O O . SER A 1 70 ? -6.085 7.150 -38.908 1.00 51.38 70 SER A O 1
ATOM 572 N N . LYS A 1 71 ? -5.776 5.134 -37.947 1.00 54.09 71 LYS A N 1
ATOM 573 C CA . LYS A 1 71 ? -5.767 5.650 -36.577 1.00 54.09 71 LYS A CA 1
ATOM 574 C C . LYS A 1 71 ? -4.556 6.566 -36.424 1.00 54.09 71 LYS A C 1
ATOM 576 O O . LYS A 1 71 ? -3.429 6.136 -36.675 1.00 54.09 71 LYS A O 1
ATOM 581 N N . GLU A 1 72 ? -4.794 7.799 -35.989 1.00 60.47 72 GLU A N 1
ATOM 582 C CA . GLU A 1 72 ? -3.738 8.603 -35.377 1.00 60.47 72 GLU A CA 1
ATOM 583 C C . GLU A 1 72 ? -3.110 7.800 -34.225 1.00 60.47 72 GLU A C 1
ATOM 585 O O . GLU A 1 72 ? -3.807 6.985 -33.603 1.00 60.47 72 GLU A O 1
ATOM 590 N N . PRO A 1 73 ? -1.803 7.959 -33.950 1.00 65.12 73 PRO A N 1
ATOM 591 C CA . PRO A 1 73 ? -1.181 7.274 -32.828 1.00 65.12 73 PRO A CA 1
ATOM 592 C C . PRO A 1 73 ? -1.917 7.652 -31.539 1.00 65.12 73 PRO A C 1
ATOM 594 O O . PRO A 1 73 ? -1.992 8.830 -31.190 1.00 65.12 73 PRO A O 1
ATOM 597 N N . GLU A 1 74 ? -2.468 6.645 -30.853 1.00 67.38 74 GLU A N 1
ATOM 598 C CA . GLU A 1 74 ? -3.099 6.818 -29.541 1.00 67.38 74 GLU A CA 1
ATOM 599 C C . GLU A 1 74 ? -2.132 7.595 -28.627 1.00 67.38 74 GLU A C 1
ATOM 601 O O . GLU A 1 74 ? -0.938 7.269 -28.604 1.00 67.38 74 GLU A O 1
ATOM 606 N N . PRO A 1 75 ? -2.595 8.631 -27.906 1.00 81.56 75 PRO A N 1
ATOM 607 C CA . PRO A 1 75 ? -1.708 9.506 -27.153 1.00 81.56 75 PRO A CA 1
ATOM 608 C C . PRO A 1 75 ? -0.935 8.721 -26.086 1.00 81.56 75 PRO A C 1
ATOM 610 O O . PRO A 1 75 ? -1.514 7.929 -25.340 1.00 81.56 75 PRO A O 1
ATOM 613 N N . GLU A 1 76 ? 0.377 8.965 -26.011 1.00 86.88 76 GLU A N 1
ATOM 614 C CA . GLU A 1 76 ? 1.271 8.277 -25.072 1.00 86.88 76 GLU A CA 1
ATOM 615 C C . GLU A 1 76 ? 0.755 8.414 -23.621 1.00 86.88 76 GLU A C 1
ATOM 617 O O . GLU A 1 76 ? 0.357 9.514 -23.215 1.00 86.88 76 GLU A O 1
ATOM 622 N N . PRO A 1 77 ? 0.764 7.339 -22.806 1.00 91.88 77 PRO A N 1
ATOM 623 C CA . PRO A 1 77 ? 0.235 7.387 -21.447 1.00 91.88 77 PRO A CA 1
ATOM 624 C C . PRO A 1 77 ? 0.916 8.454 -20.580 1.00 91.88 77 PRO A C 1
ATOM 626 O O . PRO A 1 77 ? 2.125 8.430 -20.359 1.00 91.88 77 PRO A O 1
ATOM 629 N N . THR A 1 78 ? 0.119 9.351 -19.997 1.00 94.94 78 THR A N 1
ATOM 630 C CA . THR A 1 78 ? 0.590 10.431 -19.107 1.00 94.94 78 THR A CA 1
ATOM 631 C C . THR A 1 78 ? 0.959 9.957 -17.694 1.00 94.94 78 THR A C 1
ATOM 633 O O . THR A 1 78 ? 1.302 10.761 -16.828 1.00 94.94 78 THR A O 1
ATOM 636 N N . PHE A 1 79 ? 0.889 8.648 -17.442 1.00 97.38 79 PHE A N 1
ATOM 637 C CA . PHE A 1 79 ? 1.182 8.015 -16.163 1.00 97.38 79 PHE A CA 1
ATOM 638 C C . PHE A 1 79 ? 2.100 6.804 -16.349 1.00 97.38 79 PHE A C 1
ATOM 640 O O . PHE A 1 79 ? 2.224 6.238 -17.431 1.00 97.38 79 PHE A O 1
ATOM 647 N N . GLN A 1 80 ? 2.713 6.374 -15.251 1.00 98.25 80 GLN A N 1
ATOM 648 C CA . GLN A 1 80 ? 3.549 5.181 -15.171 1.00 98.25 80 GLN A CA 1
ATOM 649 C C . GLN A 1 80 ? 2.985 4.230 -14.114 1.00 98.25 80 GLN A C 1
ATOM 651 O O . GLN A 1 80 ? 2.244 4.636 -13.210 1.00 98.25 80 GLN A O 1
ATOM 656 N N . LEU A 1 81 ? 3.357 2.958 -14.196 1.00 98.44 81 LEU A N 1
ATOM 657 C CA . LEU A 1 81 ? 3.079 1.977 -13.153 1.00 98.44 81 LEU A CA 1
ATOM 658 C C . LEU A 1 81 ? 4.183 2.039 -12.111 1.00 98.44 81 LEU A C 1
ATOM 660 O O . LEU A 1 81 ? 5.343 2.255 -12.446 1.00 98.44 81 LEU A O 1
ATOM 664 N N . PHE A 1 82 ? 3.860 1.841 -10.836 1.00 98.44 82 PHE A N 1
ATOM 665 C CA . PHE A 1 82 ? 4.907 1.777 -9.826 1.00 98.44 82 PHE A CA 1
ATOM 666 C C . PHE A 1 82 ? 4.601 0.804 -8.699 1.00 98.44 82 PHE A C 1
ATOM 668 O O . PHE A 1 82 ? 3.473 0.407 -8.410 1.00 98.44 82 PHE A O 1
ATOM 675 N N . THR A 1 83 ? 5.665 0.427 -8.015 1.00 98.31 83 THR A N 1
ATOM 676 C CA . THR A 1 83 ? 5.626 -0.445 -6.858 1.00 98.31 83 THR A CA 1
ATOM 677 C C . THR A 1 83 ? 6.601 0.102 -5.817 1.00 98.31 83 THR A C 1
ATOM 679 O O . THR A 1 83 ? 7.554 0.809 -6.136 1.00 98.31 83 THR A O 1
ATOM 682 N N . SER A 1 84 ? 6.331 -0.127 -4.537 1.00 97.88 84 SER A N 1
ATOM 683 C CA . SER A 1 84 ? 7.254 0.231 -3.456 1.00 97.88 84 SER A CA 1
ATOM 684 C C . SER A 1 84 ? 7.377 -0.958 -2.525 1.00 97.88 84 SER A C 1
ATOM 686 O O . SER A 1 84 ? 6.346 -1.466 -2.079 1.00 97.88 84 SER A O 1
ATOM 688 N N . LEU A 1 85 ? 8.612 -1.391 -2.290 1.00 96.88 85 LEU A N 1
ATOM 689 C CA . LEU A 1 85 ? 8.966 -2.542 -1.471 1.00 96.88 85 LEU A CA 1
ATOM 690 C C . LEU A 1 85 ? 10.042 -2.185 -0.431 1.00 96.88 85 LEU A C 1
ATOM 692 O O . LEU A 1 85 ? 10.615 -1.092 -0.471 1.00 96.88 85 LEU A O 1
ATOM 696 N N . ARG A 1 86 ? 10.319 -3.105 0.494 1.00 97.19 86 ARG A N 1
ATOM 697 C CA . ARG A 1 86 ? 11.425 -3.027 1.456 1.00 97.19 86 ARG A CA 1
ATOM 698 C C . ARG A 1 86 ? 12.629 -3.824 0.944 1.00 97.19 86 ARG A C 1
ATOM 700 O O . ARG A 1 86 ? 12.476 -5.000 0.617 1.00 97.19 86 ARG A O 1
ATOM 707 N N . TYR A 1 87 ? 13.804 -3.201 0.921 1.00 96.50 87 TYR A N 1
ATOM 708 C CA . TYR A 1 87 ? 15.087 -3.901 1.020 1.00 96.50 87 TYR A CA 1
ATOM 709 C C . TYR A 1 87 ? 15.484 -3.961 2.497 1.00 96.50 87 TYR A C 1
ATOM 711 O O . TYR A 1 87 ? 15.418 -2.935 3.181 1.00 96.50 87 TYR A O 1
ATOM 719 N N . ASP A 1 88 ? 15.858 -5.140 2.989 1.00 95.69 88 ASP A N 1
ATOM 720 C CA . ASP A 1 88 ? 16.333 -5.336 4.361 1.00 95.69 88 ASP A CA 1
ATOM 721 C C . ASP A 1 88 ? 17.102 -6.669 4.500 1.00 95.69 88 ASP A C 1
ATOM 723 O O . ASP A 1 88 ? 16.530 -7.726 4.216 1.00 95.69 88 ASP A O 1
ATOM 727 N N . PRO A 1 89 ? 18.361 -6.672 4.976 1.00 93.75 89 PRO A N 1
ATOM 728 C CA . PRO A 1 89 ? 19.117 -7.900 5.227 1.00 93.75 89 PRO A CA 1
ATOM 729 C C . PRO A 1 89 ? 18.449 -8.903 6.181 1.00 93.75 89 PRO A C 1
ATOM 731 O O . PRO A 1 89 ? 18.710 -10.101 6.054 1.00 93.75 89 PRO A O 1
ATOM 734 N N . ILE A 1 90 ? 17.548 -8.486 7.088 1.00 93.88 90 ILE A N 1
ATOM 735 C CA . ILE A 1 90 ? 16.830 -9.443 7.960 1.00 93.88 90 ILE A CA 1
ATOM 736 C C . ILE A 1 90 ? 15.971 -10.430 7.156 1.00 93.88 90 ILE A C 1
ATOM 738 O O . ILE A 1 90 ? 15.705 -11.538 7.613 1.00 93.88 90 ILE A O 1
ATOM 742 N N . LEU A 1 91 ? 15.557 -10.063 5.938 1.00 93.31 91 LEU A N 1
ATOM 743 C CA . LEU A 1 91 ? 14.727 -10.900 5.066 1.00 93.31 91 LEU A CA 1
ATOM 744 C C . LEU A 1 91 ? 15.447 -12.171 4.600 1.00 93.31 91 LEU A C 1
ATOM 746 O O . LEU A 1 91 ? 14.782 -13.157 4.288 1.00 93.31 91 LEU A O 1
ATOM 750 N N . LEU A 1 92 ? 16.785 -12.176 4.627 1.00 90.75 92 LEU A N 1
ATOM 751 C CA . LEU A 1 92 ? 17.613 -13.356 4.356 1.00 90.75 92 LEU A CA 1
ATOM 752 C C . LEU A 1 92 ? 17.437 -14.457 5.418 1.00 90.75 92 LEU A C 1
ATOM 754 O O . LEU A 1 92 ? 17.789 -15.605 5.170 1.00 90.75 92 LEU A O 1
ATOM 758 N N . GLN A 1 93 ? 16.876 -14.118 6.583 1.00 89.94 93 GLN A N 1
ATOM 759 C CA . GLN A 1 93 ? 16.590 -15.041 7.686 1.00 89.94 93 GLN A CA 1
ATOM 760 C C . GLN A 1 93 ? 15.144 -15.577 7.650 1.00 89.94 93 GLN A C 1
ATOM 762 O O . GLN A 1 93 ? 14.769 -16.363 8.515 1.00 89.94 93 GLN A O 1
ATOM 767 N N . SER A 1 94 ? 14.312 -15.148 6.688 1.00 89.44 94 SER A N 1
ATOM 768 C CA . SER A 1 94 ? 12.894 -15.525 6.599 1.00 89.44 94 SER A CA 1
ATOM 769 C C . SER A 1 94 ? 12.659 -16.617 5.548 1.00 89.44 94 SER A C 1
ATOM 771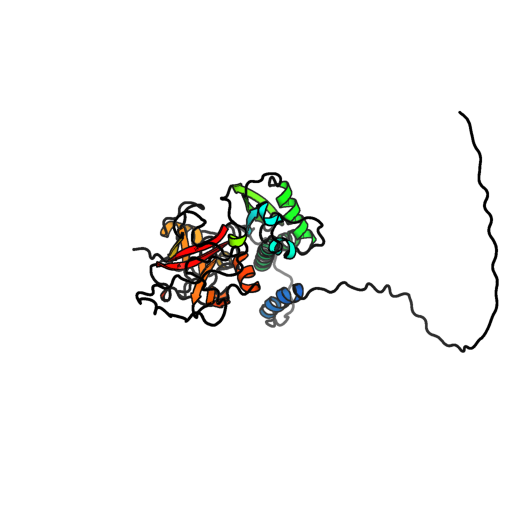 O O . SER A 1 94 ? 12.683 -16.308 4.350 1.00 89.44 94 SER A O 1
ATOM 773 N N . PRO A 1 95 ? 12.332 -17.867 5.945 1.00 86.69 95 PRO A N 1
ATOM 774 C CA . PRO A 1 95 ? 11.942 -18.915 5.001 1.00 86.69 95 PRO A CA 1
ATOM 775 C C . PRO A 1 95 ? 10.767 -18.481 4.122 1.00 86.69 95 PRO A C 1
ATOM 777 O O . PRO A 1 95 ? 10.789 -18.694 2.918 1.00 86.69 95 PRO A O 1
ATOM 780 N N . LEU A 1 96 ? 9.800 -17.749 4.688 1.00 86.69 96 LEU A N 1
ATOM 781 C CA . LEU A 1 96 ? 8.621 -17.250 3.972 1.00 86.69 96 LEU A CA 1
ATOM 782 C C . LEU A 1 96 ? 8.953 -16.250 2.850 1.00 86.69 96 LEU A C 1
ATOM 784 O O . LEU A 1 96 ? 8.190 -16.152 1.889 1.00 86.69 96 LEU A O 1
ATOM 788 N N . ASN A 1 97 ? 10.068 -15.511 2.947 1.00 87.88 97 ASN A N 1
ATOM 789 C CA . ASN A 1 97 ? 10.524 -14.658 1.845 1.00 87.88 97 ASN A CA 1
ATOM 790 C C . ASN A 1 97 ? 11.222 -15.494 0.761 1.00 87.88 97 ASN A C 1
ATOM 792 O O . ASN A 1 97 ? 10.971 -15.289 -0.427 1.00 87.88 97 ASN A O 1
ATOM 796 N N . ILE A 1 98 ? 12.049 -16.460 1.174 1.00 78.94 98 ILE A N 1
ATOM 797 C CA . ILE A 1 98 ? 12.832 -17.339 0.292 1.00 78.94 98 ILE A CA 1
ATOM 798 C C . ILE A 1 98 ? 11.918 -18.284 -0.508 1.00 78.94 98 ILE A C 1
ATOM 800 O O . ILE A 1 98 ? 12.036 -18.358 -1.726 1.00 78.94 98 ILE A O 1
ATOM 804 N N . GLU A 1 99 ? 10.955 -18.941 0.142 1.00 73.69 99 GLU A N 1
ATOM 805 C CA . GLU A 1 99 ? 9.990 -19.870 -0.473 1.00 73.69 99 GLU A CA 1
ATOM 806 C C . GLU A 1 99 ? 9.098 -19.221 -1.536 1.00 73.69 99 GLU A C 1
ATOM 808 O O . GLU A 1 99 ? 8.588 -19.908 -2.416 1.00 73.69 99 GLU A O 1
ATOM 813 N N . SER A 1 100 ? 8.895 -17.900 -1.478 1.00 66.75 100 SER A N 1
ATOM 814 C CA . SER A 1 100 ? 8.083 -17.196 -2.479 1.00 66.75 100 SER A CA 1
ATOM 815 C C . SER A 1 100 ? 8.738 -17.154 -3.870 1.00 66.75 100 SER A C 1
ATOM 817 O O . SER A 1 100 ? 8.081 -16.810 -4.853 1.00 66.75 100 SER A O 1
ATOM 819 N N . TRP A 1 101 ? 10.030 -17.481 -3.961 1.00 69.00 101 TRP A N 1
ATOM 820 C CA . TRP A 1 101 ? 10.877 -17.246 -5.123 1.00 69.00 101 TRP A CA 1
ATOM 821 C C . TRP A 1 101 ? 10.658 -18.269 -6.264 1.00 69.00 101 TRP A C 1
ATOM 823 O O . TRP A 1 101 ? 10.900 -19.460 -6.075 1.00 69.00 101 TRP A O 1
ATOM 833 N N . PRO A 1 102 ? 10.272 -17.842 -7.485 1.00 62.75 102 PRO A N 1
ATOM 834 C CA . PRO A 1 102 ? 9.886 -18.747 -8.577 1.00 62.75 102 PRO A CA 1
ATOM 835 C C . PRO A 1 102 ? 11.051 -19.345 -9.395 1.00 62.75 102 PRO A C 1
ATOM 837 O O . PRO A 1 102 ? 10.804 -19.925 -10.450 1.00 62.75 102 PRO A O 1
ATOM 840 N N . LEU A 1 103 ? 12.313 -19.192 -8.974 1.00 61.91 103 LEU A N 1
ATOM 841 C CA . LEU A 1 103 ? 13.487 -19.684 -9.719 1.00 61.91 103 LEU A CA 1
ATOM 842 C C . LEU A 1 103 ? 14.348 -20.635 -8.874 1.00 61.91 103 LEU A C 1
ATOM 844 O O . LEU A 1 103 ? 14.461 -20.429 -7.667 1.00 61.91 103 LEU A O 1
ATOM 848 N N . PRO A 1 104 ? 15.080 -21.582 -9.490 1.00 58.28 104 PRO A N 1
ATOM 849 C CA . PRO A 1 104 ? 16.194 -22.277 -8.846 1.00 58.28 104 PRO A CA 1
ATOM 850 C C . PRO A 1 104 ? 17.412 -21.337 -8.706 1.00 58.28 104 PRO A C 1
ATOM 852 O O . PRO A 1 104 ? 18.466 -21.561 -9.297 1.00 58.28 104 PRO A O 1
ATOM 855 N N . SER A 1 105 ? 17.253 -20.242 -7.955 1.00 54.31 105 SER A N 1
ATOM 856 C CA . SER A 1 105 ? 18.341 -19.325 -7.603 1.00 54.31 105 SER A CA 1
ATOM 857 C C . SER A 1 105 ? 19.062 -19.836 -6.352 1.00 54.31 105 SER A C 1
ATOM 859 O O . SER A 1 105 ? 18.390 -20.146 -5.368 1.00 54.31 105 SER A O 1
ATOM 861 N N . PRO A 1 106 ? 20.405 -19.895 -6.332 1.00 52.03 106 PRO A N 1
ATOM 862 C CA . PRO A 1 106 ? 21.159 -20.404 -5.188 1.00 52.03 106 PRO A CA 1
ATOM 863 C C . PRO A 1 106 ? 21.274 -19.418 -4.009 1.00 52.03 106 PRO A C 1
ATOM 865 O O . PRO A 1 106 ? 21.902 -19.761 -3.011 1.00 52.03 106 PRO A O 1
ATOM 868 N N . ALA A 1 107 ? 20.720 -18.201 -4.107 1.00 65.25 107 ALA A N 1
ATOM 869 C CA . ALA A 1 107 ? 20.903 -17.144 -3.109 1.00 65.25 107 ALA A CA 1
ATOM 870 C C . ALA A 1 107 ? 19.568 -16.589 -2.561 1.00 65.25 107 ALA A C 1
ATOM 872 O O . ALA A 1 107 ? 18.674 -16.275 -3.356 1.00 65.25 107 ALA A O 1
ATOM 873 N N . PRO A 1 108 ? 19.429 -16.414 -1.228 1.00 73.81 108 PRO A N 1
ATOM 874 C CA . PRO A 1 108 ? 18.266 -15.772 -0.618 1.00 73.81 108 PRO A CA 1
ATOM 875 C C . PRO A 1 108 ? 18.160 -14.288 -1.006 1.00 73.81 108 PRO A C 1
ATOM 877 O O . PRO A 1 108 ? 19.158 -13.596 -1.198 1.00 73.81 108 PRO A O 1
ATOM 880 N N . CYS A 1 109 ? 16.927 -13.791 -1.113 1.00 80.38 109 CYS A N 1
ATOM 881 C CA . CYS A 1 109 ? 16.627 -12.450 -1.613 1.00 80.38 109 CYS A CA 1
ATOM 882 C C . CYS A 1 109 ? 16.362 -11.451 -0.462 1.00 80.38 109 CYS A C 1
ATOM 884 O O . CYS A 1 109 ? 15.458 -11.698 0.340 1.00 80.38 109 CYS A O 1
ATOM 886 N N . PRO A 1 110 ? 17.058 -10.294 -0.395 1.00 92.00 110 PRO A N 1
ATOM 887 C CA . PRO A 1 110 ? 16.849 -9.266 0.633 1.00 92.00 110 PRO A CA 1
ATOM 888 C C . PRO A 1 110 ? 15.705 -8.288 0.296 1.00 92.00 110 PRO A C 1
ATOM 890 O O . PRO A 1 110 ? 15.582 -7.239 0.923 1.00 92.00 110 PRO A O 1
ATOM 893 N N . PHE A 1 111 ? 14.877 -8.590 -0.711 1.00 93.81 111 PHE A N 1
ATOM 894 C CA . PHE A 1 111 ? 13.698 -7.800 -1.081 1.00 93.81 111 PHE A CA 1
ATOM 895 C C . PHE A 1 111 ? 12.416 -8.471 -0.590 1.00 93.81 111 PHE A C 1
ATOM 897 O O . PHE A 1 111 ? 12.187 -9.656 -0.843 1.00 93.81 111 PHE A O 1
ATOM 904 N N . TYR A 1 112 ? 11.569 -7.702 0.088 1.00 95.69 112 TYR A N 1
ATOM 905 C CA . TYR A 1 112 ? 10.339 -8.183 0.711 1.00 95.69 112 TYR A CA 1
ATOM 906 C C . TYR A 1 112 ? 9.263 -8.471 -0.344 1.00 95.69 112 TYR A C 1
ATOM 908 O O . TYR A 1 112 ? 8.871 -7.579 -1.099 1.00 95.69 112 TYR A O 1
ATOM 916 N N . MET A 1 113 ? 8.783 -9.720 -0.394 1.00 93.06 113 MET A N 1
ATOM 917 C CA . MET A 1 113 ? 7.681 -10.168 -1.263 1.00 93.06 113 MET A CA 1
ATOM 918 C C . MET A 1 113 ? 7.873 -9.871 -2.768 1.00 93.06 113 MET A C 1
ATOM 920 O O . MET A 1 113 ? 6.886 -9.683 -3.484 1.00 93.06 113 MET A O 1
ATOM 924 N N . LEU A 1 114 ? 9.115 -9.827 -3.281 1.00 93.56 114 LEU A N 1
ATOM 925 C CA . LEU A 1 114 ? 9.411 -9.407 -4.666 1.00 93.56 114 LEU A CA 1
ATOM 926 C C . LEU A 1 114 ? 8.517 -10.051 -5.760 1.00 93.56 114 LEU A C 1
ATOM 928 O O . LEU A 1 114 ? 8.077 -9.309 -6.641 1.00 93.56 114 LEU A O 1
ATOM 932 N N . PRO A 1 115 ? 8.164 -11.354 -5.710 1.00 92.44 115 PRO A N 1
ATOM 933 C CA . PRO A 1 115 ? 7.235 -11.974 -6.664 1.00 92.44 115 PRO A CA 1
ATOM 934 C C . PRO A 1 115 ? 5.867 -11.277 -6.726 1.00 92.44 115 PRO A C 1
ATOM 936 O O . PRO A 1 115 ? 5.409 -10.911 -7.804 1.00 92.44 115 PRO A O 1
ATOM 939 N N . TYR A 1 116 ? 5.259 -10.968 -5.576 1.00 95.06 116 TYR A N 1
ATOM 940 C CA . TYR A 1 116 ? 3.989 -10.232 -5.499 1.00 95.06 116 TYR A CA 1
ATOM 941 C C . TYR A 1 116 ? 4.122 -8.816 -6.080 1.00 95.06 116 TYR A C 1
ATOM 943 O O . TYR A 1 116 ? 3.190 -8.292 -6.694 1.00 95.06 116 TYR A O 1
ATOM 951 N N . HIS A 1 117 ? 5.287 -8.184 -5.896 1.00 96.81 117 HIS A N 1
ATOM 952 C CA . HIS A 1 117 ? 5.581 -6.867 -6.455 1.00 96.81 117 HIS A CA 1
ATOM 953 C C . HIS A 1 117 ? 5.750 -6.901 -7.984 1.00 96.81 117 HIS A C 1
ATOM 955 O O . HIS A 1 117 ? 5.278 -5.963 -8.631 1.00 96.81 117 HIS A O 1
ATOM 961 N N . ARG A 1 118 ? 6.332 -7.968 -8.560 1.00 95.69 118 ARG A N 1
ATOM 962 C CA . ARG A 1 118 ? 6.328 -8.219 -10.015 1.00 95.69 118 ARG A CA 1
ATOM 963 C C . ARG A 1 118 ? 4.912 -8.438 -10.520 1.00 95.69 118 ARG A C 1
ATOM 965 O O . ARG A 1 118 ? 4.499 -7.762 -11.457 1.00 95.69 118 ARG A O 1
ATOM 972 N N . ASP A 1 119 ? 4.173 -9.359 -9.907 1.00 95.06 119 ASP A N 1
ATOM 973 C CA . ASP A 1 119 ? 2.842 -9.757 -10.376 1.00 95.06 119 ASP A CA 1
ATOM 974 C C . ASP A 1 119 ? 1.896 -8.554 -10.437 1.00 95.06 119 ASP A C 1
ATOM 976 O O . ASP A 1 119 ? 1.161 -8.394 -11.408 1.00 95.06 119 ASP A O 1
ATOM 980 N N . ARG A 1 120 ? 1.969 -7.649 -9.450 1.00 96.69 120 ARG A N 1
ATOM 981 C CA . ARG A 1 120 ? 1.202 -6.397 -9.453 1.00 96.69 120 ARG A CA 1
ATOM 982 C C . ARG A 1 120 ? 1.549 -5.484 -10.635 1.00 96.69 120 ARG A C 1
ATOM 984 O O . ARG A 1 120 ? 0.641 -4.894 -11.215 1.00 96.69 120 ARG A O 1
ATOM 991 N N . LEU A 1 121 ? 2.833 -5.351 -10.989 1.00 97.88 121 LEU A N 1
ATOM 992 C CA . LEU A 1 121 ? 3.241 -4.594 -12.180 1.00 97.88 121 LEU A CA 1
ATOM 993 C C . LEU A 1 121 ? 2.720 -5.269 -13.456 1.00 97.88 121 LEU A C 1
ATOM 995 O O . LEU A 1 121 ? 2.182 -4.587 -14.322 1.00 97.88 121 LEU A O 1
ATOM 999 N N . GLN A 1 122 ? 2.812 -6.600 -13.543 1.00 97.25 122 GLN A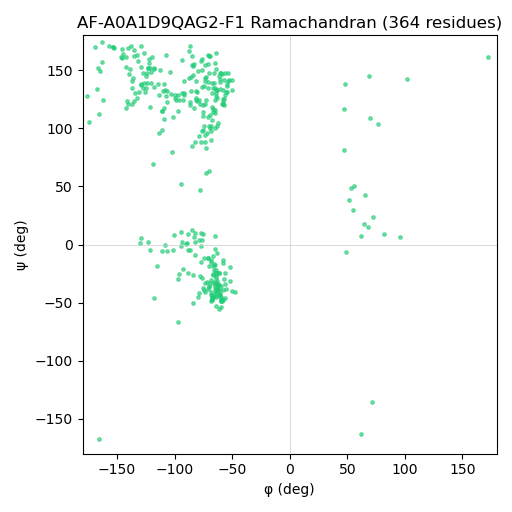 N 1
ATOM 1000 C CA . GLN A 1 122 ? 2.354 -7.372 -14.699 1.00 97.25 122 GLN A CA 1
ATOM 1001 C C . GLN A 1 122 ? 0.841 -7.282 -14.908 1.00 97.25 122 GLN A C 1
ATOM 1003 O O . GLN A 1 122 ? 0.393 -7.049 -16.028 1.00 97.25 122 GLN A O 1
ATOM 1008 N N . GLN A 1 123 ? 0.052 -7.415 -13.841 1.00 96.88 123 GLN A N 1
ATOM 1009 C CA . GLN A 1 123 ? -1.407 -7.286 -13.886 1.00 96.88 123 GLN A CA 1
ATOM 1010 C C . GLN A 1 123 ? -1.822 -5.884 -14.341 1.00 96.88 123 GLN A C 1
ATOM 1012 O O . GLN A 1 123 ? -2.677 -5.754 -15.214 1.00 96.88 123 GLN A O 1
ATOM 1017 N N . ALA A 1 124 ? -1.168 -4.841 -13.823 1.00 97.81 124 ALA A N 1
ATOM 1018 C CA . ALA A 1 124 ? -1.442 -3.470 -14.233 1.00 97.81 124 ALA A CA 1
ATOM 1019 C C . ALA A 1 124 ? -1.038 -3.206 -15.698 1.00 97.81 124 ALA A C 1
ATOM 1021 O O . ALA A 1 124 ? -1.835 -2.667 -16.461 1.00 97.81 124 ALA A O 1
ATOM 1022 N N . ALA A 1 125 ? 0.149 -3.649 -16.130 1.00 98.12 125 ALA A N 1
ATOM 1023 C CA . ALA A 1 125 ? 0.596 -3.527 -17.522 1.00 98.12 125 ALA A CA 1
ATOM 1024 C C . ALA A 1 125 ? -0.316 -4.298 -18.493 1.00 98.12 125 ALA A C 1
ATOM 1026 O O . ALA A 1 125 ? -0.565 -3.838 -19.605 1.00 98.12 125 ALA A O 1
ATOM 1027 N N . THR A 1 126 ? -0.867 -5.434 -18.051 1.00 97.81 126 THR A N 1
ATOM 1028 C CA . THR A 1 126 ? -1.878 -6.204 -18.792 1.00 97.81 126 THR A CA 1
ATOM 1029 C C . THR A 1 126 ? -3.195 -5.436 -18.896 1.00 97.81 126 THR A C 1
ATOM 1031 O O . THR A 1 126 ? -3.732 -5.310 -19.991 1.00 97.81 126 THR A O 1
ATOM 1034 N N . HIS A 1 127 ? -3.692 -4.865 -17.793 1.00 96.88 127 HIS A N 1
ATOM 1035 C CA . HIS A 1 127 ? -4.930 -4.080 -17.782 1.00 96.88 127 HIS A CA 1
ATOM 1036 C C . HIS A 1 127 ? -4.861 -2.855 -18.708 1.00 96.88 127 HIS A C 1
ATOM 1038 O O . HIS A 1 127 ? -5.778 -2.625 -19.491 1.00 96.88 127 HIS A O 1
ATOM 1044 N N . PHE A 1 128 ? -3.754 -2.107 -18.674 1.00 96.81 128 PHE A N 1
ATOM 1045 C CA . PHE A 1 128 ? -3.550 -0.941 -19.540 1.00 96.81 128 PHE A CA 1
ATOM 1046 C C . PHE A 1 128 ? -3.034 -1.287 -20.950 1.00 96.81 128 PHE A C 1
ATOM 1048 O O . PHE A 1 128 ? -2.760 -0.380 -21.730 1.00 96.81 128 PHE A O 1
ATOM 1055 N N . SER A 1 129 ? -2.937 -2.575 -21.307 1.00 96.94 129 SER A N 1
ATOM 1056 C CA . SER A 1 129 ? -2.504 -3.051 -22.631 1.00 96.94 129 SER A CA 1
ATOM 1057 C C . SER A 1 129 ? -1.123 -2.527 -23.066 1.00 96.94 129 SER A C 1
ATOM 1059 O O . SER A 1 129 ? -0.959 -2.013 -24.169 1.00 96.94 129 SER A O 1
ATOM 1061 N N . TRP A 1 130 ? -0.110 -2.659 -22.203 1.00 97.50 130 TRP A N 1
ATOM 1062 C CA . TRP A 1 130 ? 1.273 -2.225 -22.460 1.00 97.50 130 TRP A CA 1
ATOM 1063 C C . TRP A 1 130 ? 2.185 -3.417 -22.823 1.00 97.50 130 TRP A C 1
ATOM 1065 O O . TRP A 1 130 ? 2.929 -3.893 -21.963 1.00 97.50 130 TRP A O 1
ATOM 1075 N N . PRO A 1 131 ? 2.178 -3.934 -24.069 1.00 97.25 131 PRO A N 1
ATOM 1076 C CA . PRO A 1 131 ? 2.856 -5.188 -24.422 1.00 97.25 131 PRO A CA 1
ATOM 1077 C C . PRO A 1 131 ? 4.369 -5.172 -24.173 1.00 97.25 131 PRO A C 1
ATOM 1079 O O . PRO A 1 131 ? 4.926 -6.175 -23.732 1.00 97.25 131 PRO A O 1
ATOM 1082 N N . ILE A 1 132 ? 5.039 -4.036 -24.392 1.00 97.62 132 ILE A N 1
ATOM 1083 C CA . ILE A 1 132 ? 6.484 -3.909 -24.149 1.00 97.62 132 ILE A CA 1
ATOM 1084 C C . ILE A 1 132 ? 6.778 -3.993 -22.643 1.00 97.62 132 ILE A C 1
ATOM 1086 O O . ILE A 1 132 ? 7.662 -4.739 -22.222 1.00 97.62 132 ILE A O 1
ATOM 1090 N N . ALA A 1 133 ? 5.978 -3.309 -21.821 1.00 97.75 133 ALA A N 1
ATOM 1091 C CA . ALA A 1 133 ? 6.082 -3.371 -20.367 1.00 97.75 133 ALA A CA 1
ATOM 1092 C C . ALA A 1 133 ? 5.749 -4.766 -19.810 1.00 97.75 133 ALA A C 1
ATOM 1094 O O . ALA A 1 133 ? 6.443 -5.245 -18.917 1.00 97.75 133 ALA A O 1
ATOM 1095 N N . ILE A 1 134 ? 4.746 -5.456 -20.371 1.00 98.00 134 ILE A N 1
ATOM 1096 C CA . ILE A 1 134 ? 4.444 -6.858 -20.045 1.00 98.00 134 ILE A CA 1
ATOM 1097 C C . ILE A 1 134 ? 5.662 -7.739 -20.347 1.00 98.00 134 ILE A C 1
ATOM 1099 O O . ILE A 1 134 ? 6.081 -8.501 -19.479 1.00 98.00 134 ILE A O 1
ATOM 1103 N N . ASN A 1 135 ? 6.276 -7.624 -21.525 1.00 97.12 135 ASN A N 1
ATOM 1104 C CA . ASN A 1 135 ? 7.449 -8.431 -21.873 1.00 97.12 135 ASN A CA 1
ATOM 1105 C C . ASN A 1 135 ? 8.640 -8.157 -20.935 1.00 97.12 135 ASN A C 1
ATOM 1107 O O . ASN A 1 135 ? 9.309 -9.097 -20.512 1.00 97.12 135 ASN A O 1
ATOM 1111 N N . ALA A 1 136 ? 8.859 -6.900 -20.535 1.00 96.94 136 ALA A N 1
ATOM 1112 C CA . ALA A 1 136 ? 9.980 -6.499 -19.681 1.00 96.94 136 ALA A CA 1
ATOM 1113 C C . ALA A 1 136 ? 9.971 -7.108 -18.262 1.00 96.94 136 ALA A C 1
ATOM 1115 O O . ALA A 1 136 ? 11.039 -7.219 -17.652 1.00 96.94 136 ALA A O 1
ATOM 1116 N N . ILE A 1 137 ? 8.803 -7.500 -17.728 1.00 95.56 137 ILE A N 1
ATOM 1117 C CA . ILE A 1 137 ? 8.666 -8.072 -16.371 1.00 95.56 137 ILE A CA 1
ATOM 1118 C C . ILE A 1 137 ? 8.012 -9.469 -16.308 1.00 95.56 137 ILE A C 1
ATOM 1120 O O . ILE A 1 137 ? 7.851 -10.007 -15.212 1.00 95.56 137 ILE A O 1
ATOM 1124 N N . SER A 1 138 ? 7.660 -10.090 -17.440 1.00 94.31 138 SER A N 1
ATOM 1125 C CA . SER A 1 138 ? 6.982 -11.402 -17.477 1.00 94.31 138 SER A CA 1
ATOM 1126 C C . SER A 1 138 ? 7.928 -12.603 -17.371 1.00 94.31 138 SER A C 1
ATOM 1128 O O . SER A 1 138 ? 9.106 -12.538 -17.717 1.00 94.31 138 SER A O 1
ATOM 1130 N N . GLY A 1 139 ? 7.393 -13.733 -16.894 1.00 89.75 139 GLY A N 1
ATOM 1131 C CA . GLY A 1 139 ? 8.106 -15.014 -16.822 1.00 89.75 139 GLY A CA 1
ATOM 1132 C C . GLY A 1 139 ? 9.358 -15.005 -15.925 1.00 89.75 139 GLY A C 1
ATOM 1133 O O . GLY A 1 139 ? 9.512 -14.117 -15.080 1.00 89.75 139 GLY A O 1
ATOM 1134 N N . PRO A 1 140 ? 10.247 -16.002 -16.066 1.00 88.81 140 PRO A N 1
ATOM 1135 C CA . PRO A 1 140 ? 11.551 -16.033 -15.399 1.00 88.81 140 PRO A CA 1
ATOM 1136 C C . PRO A 1 140 ? 12.466 -14.859 -15.774 1.00 88.81 140 PRO A C 1
ATOM 1138 O O . PRO A 1 140 ? 13.091 -14.258 -14.903 1.00 88.81 140 PRO A O 1
ATOM 1141 N N . GLU A 1 141 ? 12.518 -14.507 -17.060 1.00 90.38 141 GLU A N 1
ATOM 1142 C CA . GLU A 1 141 ? 13.451 -13.512 -17.603 1.00 90.38 141 GLU A CA 1
ATOM 1143 C C . GLU A 1 141 ? 13.139 -12.097 -17.114 1.00 90.38 141 GLU A C 1
ATOM 1145 O O . GLU A 1 141 ? 14.021 -11.422 -16.587 1.00 90.38 141 GLU A O 1
ATOM 1150 N N . GLY A 1 142 ? 11.877 -11.664 -17.184 1.00 91.81 142 GLY A N 1
ATOM 1151 C CA . GLY A 1 142 ? 11.462 -10.356 -16.677 1.00 91.81 142 GLY A CA 1
ATOM 1152 C C . GLY A 1 142 ? 11.572 -10.235 -15.151 1.00 91.81 142 GLY A C 1
ATOM 1153 O O . GLY A 1 142 ? 11.792 -9.148 -14.617 1.00 91.81 142 GLY A O 1
ATOM 1154 N N . PHE A 1 143 ? 11.505 -11.357 -14.431 1.00 91.06 143 PHE A N 1
ATOM 1155 C CA . PHE A 1 143 ? 11.779 -11.390 -12.995 1.00 91.06 143 PHE A CA 1
ATOM 1156 C C . PHE A 1 143 ? 13.280 -11.247 -12.691 1.00 91.06 143 PHE A C 1
ATOM 1158 O O . PHE A 1 143 ? 13.660 -10.472 -11.811 1.00 91.06 143 PHE A O 1
ATOM 1165 N N . GLN A 1 144 ? 14.144 -11.907 -13.472 1.00 90.12 144 GLN A N 1
ATOM 1166 C CA . GLN A 1 144 ? 15.594 -11.707 -13.402 1.00 90.12 144 GLN A CA 1
ATOM 1167 C C . GLN A 1 144 ? 15.993 -10.280 -13.818 1.00 90.12 144 GLN A C 1
ATOM 1169 O O . GLN A 1 144 ? 16.885 -9.701 -13.198 1.00 90.12 144 GLN A O 1
ATOM 1174 N N . ASN A 1 145 ? 15.320 -9.683 -14.806 1.00 93.38 145 ASN A N 1
ATOM 1175 C CA . ASN A 1 145 ? 15.490 -8.281 -15.200 1.00 93.38 145 ASN A CA 1
ATOM 1176 C C . ASN A 1 145 ? 15.176 -7.331 -14.030 1.00 93.38 145 ASN A C 1
ATOM 1178 O O . ASN A 1 145 ? 15.995 -6.475 -13.688 1.00 93.38 145 ASN A O 1
ATOM 1182 N N . LEU A 1 146 ? 14.041 -7.537 -13.350 1.00 93.94 146 LEU A N 1
ATOM 1183 C CA . LEU A 1 146 ? 13.658 -6.767 -12.163 1.00 93.94 146 LEU A CA 1
ATOM 1184 C C . LEU A 1 146 ? 14.686 -6.902 -11.026 1.00 93.94 146 LEU A C 1
ATOM 1186 O O . LEU A 1 146 ? 15.124 -5.884 -10.489 1.00 93.94 146 LEU A O 1
ATOM 1190 N N . LEU A 1 147 ? 15.112 -8.127 -10.687 1.00 91.75 147 LEU A N 1
ATOM 1191 C CA . LEU A 1 147 ? 16.148 -8.353 -9.669 1.00 91.75 147 LEU A CA 1
ATOM 1192 C C . LEU A 1 147 ? 17.470 -7.668 -10.049 1.00 91.75 147 LEU A C 1
ATOM 1194 O O . LEU A 1 147 ? 18.059 -6.961 -9.238 1.00 91.75 147 LEU A O 1
ATOM 1198 N N . THR A 1 148 ? 17.920 -7.850 -11.291 1.00 91.69 148 THR A N 1
ATOM 1199 C CA . THR A 1 148 ? 19.180 -7.280 -11.792 1.00 91.69 148 THR A CA 1
ATOM 1200 C C . THR A 1 148 ? 19.142 -5.754 -11.777 1.00 91.69 148 THR A C 1
ATOM 1202 O O . THR A 1 148 ? 20.132 -5.114 -11.429 1.00 91.69 148 THR A O 1
ATOM 1205 N N . THR A 1 149 ? 17.999 -5.157 -12.120 1.00 94.75 149 THR A N 1
ATOM 1206 C CA . THR A 1 149 ? 17.789 -3.706 -12.046 1.00 94.75 149 THR A CA 1
ATOM 1207 C C . THR A 1 149 ? 17.851 -3.223 -10.599 1.00 94.75 149 THR A C 1
ATOM 1209 O O . THR A 1 149 ? 18.528 -2.236 -10.320 1.00 94.75 149 THR A O 1
ATOM 1212 N N . LEU A 1 150 ? 17.218 -3.935 -9.664 1.00 93.81 150 LEU A N 1
ATOM 1213 C CA . LEU A 1 150 ? 17.270 -3.608 -8.240 1.00 93.81 150 LEU A CA 1
ATOM 1214 C C . LEU A 1 150 ? 18.697 -3.664 -7.680 1.00 93.81 150 LEU A C 1
ATOM 1216 O O . LEU A 1 150 ? 19.181 -2.662 -7.162 1.00 93.81 150 LEU A O 1
ATOM 1220 N N . SER A 1 151 ? 19.393 -4.792 -7.838 1.00 90.38 151 SER A N 1
ATOM 1221 C CA . SER A 1 151 ? 20.754 -4.990 -7.315 1.00 90.38 151 SER A CA 1
ATOM 1222 C C . SER A 1 151 ? 21.814 -4.076 -7.946 1.00 90.38 151 SER A C 1
ATOM 1224 O O . SER A 1 151 ? 22.887 -3.924 -7.376 1.00 90.38 151 SER A O 1
ATOM 1226 N N . LYS A 1 152 ? 21.537 -3.463 -9.106 1.00 93.25 152 LYS A N 1
ATOM 1227 C CA . LYS A 1 152 ? 22.402 -2.435 -9.717 1.00 93.25 152 LYS A CA 1
ATOM 1228 C C . LYS A 1 152 ? 22.162 -1.022 -9.181 1.00 93.25 152 LYS A C 1
ATOM 1230 O O . LYS A 1 152 ? 23.059 -0.195 -9.281 1.00 93.25 152 LYS A O 1
ATOM 1235 N N . ASN A 1 153 ? 20.959 -0.730 -8.681 1.00 93.69 153 ASN A N 1
ATOM 1236 C CA . ASN A 1 153 ? 20.541 0.624 -8.295 1.00 93.69 153 ASN A CA 1
ATOM 1237 C C . ASN A 1 153 ? 20.464 0.840 -6.776 1.00 93.69 153 ASN A C 1
ATOM 1239 O O . ASN A 1 153 ? 20.222 1.964 -6.342 1.00 93.69 153 ASN A O 1
ATOM 1243 N N . ILE A 1 154 ? 20.651 -0.205 -5.964 1.00 91.88 154 ILE A N 1
ATOM 1244 C CA . ILE A 1 154 ? 20.730 -0.087 -4.506 1.00 91.88 154 ILE A CA 1
ATOM 1245 C C . ILE A 1 154 ? 21.991 -0.755 -3.961 1.00 91.88 154 ILE A C 1
ATOM 1247 O O . ILE A 1 154 ? 22.441 -1.775 -4.479 1.00 91.88 154 ILE A O 1
ATOM 1251 N N . ASP A 1 155 ? 22.538 -0.201 -2.881 1.00 87.25 155 ASP A N 1
ATOM 1252 C CA . ASP A 1 155 ? 23.646 -0.816 -2.156 1.00 87.25 155 ASP A CA 1
ATOM 1253 C C . ASP A 1 155 ? 23.143 -1.994 -1.307 1.00 87.25 155 ASP A C 1
ATOM 1255 O O . ASP A 1 155 ? 22.647 -1.821 -0.192 1.00 87.25 155 ASP A O 1
ATOM 1259 N N . THR A 1 156 ? 23.286 -3.209 -1.841 1.00 84.00 156 THR A N 1
ATOM 1260 C CA . THR A 1 156 ? 22.953 -4.457 -1.138 1.00 84.00 156 THR A CA 1
ATOM 1261 C C . THR A 1 156 ? 24.022 -4.910 -0.134 1.00 84.00 156 THR A C 1
ATOM 1263 O O . THR A 1 156 ? 23.899 -6.003 0.416 1.00 84.00 156 THR A O 1
ATOM 1266 N N . SER A 1 157 ? 25.092 -4.134 0.078 1.00 83.94 157 SER A N 1
ATOM 1267 C CA . SER A 1 157 ? 26.083 -4.383 1.137 1.00 83.94 157 SER A CA 1
ATOM 1268 C C . SER A 1 157 ? 25.761 -3.627 2.430 1.00 83.94 157 SER A C 1
ATOM 1270 O O . SER A 1 157 ? 26.181 -4.044 3.511 1.00 83.94 157 SER A O 1
ATOM 1272 N N . SER A 1 158 ? 24.963 -2.557 2.342 1.00 88.31 158 SER A N 1
ATOM 1273 C CA . SER A 1 158 ? 24.532 -1.781 3.502 1.00 88.31 158 SER A CA 1
ATOM 1274 C C . SER A 1 158 ? 23.613 -2.592 4.431 1.00 88.31 158 SER A C 1
ATOM 1276 O O . SER A 1 158 ? 22.648 -3.209 3.959 1.00 88.31 158 SER A O 1
ATOM 1278 N N . PRO A 1 159 ? 23.839 -2.546 5.762 1.00 89.38 159 PRO A N 1
ATOM 1279 C CA . PRO A 1 159 ? 22.948 -3.150 6.749 1.00 89.38 159 PRO A CA 1
ATOM 1280 C C . PRO A 1 159 ? 21.647 -2.352 6.953 1.00 89.38 159 PRO A C 1
ATOM 1282 O O . PRO A 1 159 ? 20.737 -2.830 7.629 1.00 89.38 159 PRO A O 1
ATOM 1285 N N . ALA A 1 160 ? 21.555 -1.125 6.426 1.00 93.62 160 ALA A N 1
ATOM 1286 C CA . ALA A 1 160 ? 20.420 -0.239 6.660 1.00 93.62 160 ALA A CA 1
ATOM 1287 C C . ALA A 1 160 ? 19.231 -0.578 5.736 1.00 93.62 160 ALA A C 1
ATOM 1289 O O . ALA A 1 160 ? 19.411 -0.685 4.520 1.00 93.62 160 ALA A O 1
ATOM 1290 N N . PRO A 1 161 ? 17.999 -0.697 6.265 1.00 96.50 161 PRO A N 1
ATOM 1291 C CA . PRO A 1 161 ? 16.834 -0.991 5.445 1.00 96.50 161 PRO A CA 1
ATOM 1292 C C . PRO A 1 161 ? 16.390 0.218 4.613 1.00 96.50 161 PRO A C 1
ATOM 1294 O O . PRO A 1 161 ? 16.398 1.367 5.067 1.00 96.50 161 PRO A O 1
ATOM 1297 N N . LEU A 1 162 ? 15.933 -0.058 3.391 1.00 97.19 162 LEU A N 1
ATOM 1298 C CA . LEU A 1 162 ? 15.528 0.950 2.412 1.00 97.19 162 LEU A CA 1
ATOM 1299 C C . LEU A 1 162 ? 14.089 0.708 1.942 1.00 97.19 162 LEU A C 1
ATOM 1301 O O . LEU A 1 162 ? 13.695 -0.416 1.622 1.00 97.19 162 LEU A O 1
ATOM 1305 N N . ARG A 1 163 ? 13.313 1.786 1.798 1.00 97.00 163 ARG A N 1
ATOM 1306 C CA . ARG A 1 163 ? 12.166 1.806 0.886 1.00 97.00 163 ARG A CA 1
ATOM 1307 C C . ARG A 1 163 ? 12.714 1.924 -0.525 1.00 97.00 163 ARG A C 1
ATOM 1309 O O . ARG A 1 163 ? 13.316 2.942 -0.858 1.00 97.00 163 ARG A O 1
ATOM 1316 N N . VAL A 1 164 ? 12.419 0.938 -1.359 1.00 97.81 164 VAL A N 1
ATOM 1317 C CA . VAL A 1 164 ? 12.767 0.943 -2.779 1.00 97.81 164 VAL A CA 1
ATOM 1318 C C . VAL A 1 164 ? 11.492 1.122 -3.596 1.00 97.81 164 VAL A C 1
ATOM 1320 O O . VAL A 1 164 ? 10.570 0.306 -3.521 1.00 97.81 164 VAL A O 1
ATOM 1323 N N . ARG A 1 165 ? 11.405 2.218 -4.350 1.00 98.00 165 ARG A N 1
ATOM 1324 C CA . ARG A 1 165 ? 10.354 2.482 -5.336 1.00 98.00 165 ARG A CA 1
ATOM 1325 C C . ARG A 1 165 ? 10.882 2.072 -6.705 1.00 98.00 165 ARG A C 1
ATOM 1327 O O . ARG A 1 165 ? 11.918 2.567 -7.123 1.00 98.00 165 ARG A O 1
ATOM 1334 N N . ILE A 1 166 ? 10.157 1.191 -7.386 1.00 98.38 166 ILE A N 1
ATOM 1335 C CA . ILE A 1 166 ? 10.403 0.845 -8.789 1.00 98.38 166 ILE A CA 1
ATOM 1336 C C . ILE A 1 166 ? 9.270 1.447 -9.615 1.00 98.38 166 ILE A C 1
ATOM 1338 O O . ILE A 1 166 ? 8.099 1.289 -9.249 1.00 98.38 166 ILE A O 1
ATOM 1342 N N . VAL A 1 167 ? 9.604 2.112 -10.714 1.00 98.50 167 VAL A N 1
ATOM 1343 C CA . VAL A 1 167 ? 8.653 2.640 -11.699 1.00 98.50 167 VAL A CA 1
ATOM 1344 C C . VAL A 1 167 ? 8.854 1.893 -13.015 1.00 98.50 167 VAL A C 1
ATOM 1346 O O . VAL A 1 167 ? 9.987 1.626 -13.400 1.00 98.50 167 VAL A O 1
ATOM 1349 N N . LEU A 1 168 ? 7.753 1.535 -13.669 1.00 98.56 168 LEU A N 1
ATOM 1350 C CA . LEU A 1 168 ? 7.686 0.864 -14.962 1.00 98.56 168 LEU A CA 1
ATOM 1351 C C . LEU A 1 168 ? 6.888 1.757 -15.917 1.00 98.56 168 LEU A C 1
ATOM 1353 O O . LEU A 1 168 ? 5.713 2.042 -15.664 1.00 98.56 168 LEU A O 1
ATOM 1357 N N . ASP A 1 169 ? 7.519 2.204 -17.000 1.00 98.00 169 ASP A N 1
ATOM 1358 C CA . ASP A 1 169 ? 6.825 2.921 -18.070 1.00 98.00 169 ASP A CA 1
ATOM 1359 C C . ASP A 1 169 ? 6.214 1.964 -19.110 1.00 98.00 169 ASP A C 1
ATOM 1361 O O . ASP A 1 169 ? 6.450 0.753 -19.106 1.00 98.00 169 ASP A O 1
ATOM 1365 N N . HIS A 1 170 ? 5.408 2.511 -20.018 1.00 97.12 170 HIS A N 1
ATOM 1366 C CA . HIS A 1 170 ? 4.754 1.743 -21.081 1.00 97.12 170 HIS A CA 1
ATOM 1367 C C . HIS A 1 170 ? 5.728 1.199 -22.150 1.00 97.12 170 HIS A C 1
ATOM 1369 O O . HIS A 1 170 ? 5.369 0.286 -22.898 1.00 97.12 170 HIS A O 1
ATOM 1375 N N . LYS A 1 171 ? 6.969 1.712 -22.192 1.00 97.25 171 LYS A N 1
ATOM 1376 C CA . LYS A 1 171 ? 8.074 1.258 -23.057 1.00 97.25 171 LYS A CA 1
ATOM 1377 C C . LYS A 1 171 ? 8.912 0.155 -22.395 1.00 97.25 171 LYS A C 1
ATOM 1379 O O . LYS A 1 171 ? 9.858 -0.330 -23.003 1.00 97.25 171 LYS A O 1
ATOM 1384 N N . GLY A 1 172 ? 8.548 -0.274 -21.184 1.00 96.81 172 GLY A N 1
ATOM 1385 C CA . GLY A 1 172 ? 9.221 -1.341 -20.447 1.00 96.81 172 GLY A CA 1
ATOM 1386 C C . GLY A 1 172 ? 10.482 -0.914 -19.698 1.00 96.81 172 GLY A C 1
ATOM 1387 O O . GLY A 1 172 ? 11.182 -1.779 -19.170 1.00 96.81 172 GLY A O 1
ATOM 1388 N N . ASN A 1 173 ? 10.774 0.387 -19.607 1.00 97.38 173 ASN A N 1
ATOM 1389 C CA . ASN A 1 173 ? 11.906 0.866 -18.821 1.00 97.38 173 ASN A CA 1
ATOM 1390 C C . ASN A 1 173 ? 11.585 0.778 -17.326 1.00 97.38 173 ASN A C 1
ATOM 1392 O O . ASN A 1 173 ? 10.502 1.170 -16.883 1.00 97.38 173 ASN A O 1
ATOM 1396 N N . LEU A 1 174 ? 12.560 0.303 -16.550 1.00 97.88 174 LEU A N 1
ATOM 1397 C CA . LEU A 1 174 ? 12.504 0.251 -15.093 1.00 97.88 174 LEU A CA 1
ATOM 1398 C C . LEU A 1 174 ? 13.425 1.322 -14.503 1.00 97.88 174 LEU A C 1
ATOM 1400 O O . LEU A 1 174 ? 14.631 1.301 -14.749 1.00 97.88 174 LEU A O 1
ATOM 1404 N N . THR A 1 175 ? 12.882 2.220 -13.681 1.00 97.62 175 THR A N 1
ATOM 1405 C CA . THR A 1 175 ? 13.677 3.146 -12.856 1.00 97.62 175 THR A CA 1
ATOM 1406 C C . THR A 1 175 ? 13.509 2.821 -11.376 1.00 97.62 175 THR A C 1
ATOM 1408 O O . THR A 1 175 ? 12.483 2.279 -10.954 1.00 97.62 175 THR A O 1
ATOM 1411 N N . VAL A 1 176 ? 14.543 3.101 -10.580 1.00 98.06 176 VAL A N 1
ATOM 1412 C CA . VAL A 1 176 ? 14.608 2.742 -9.159 1.00 98.06 176 VAL A CA 1
ATOM 1413 C C . VAL A 1 176 ? 15.026 3.955 -8.334 1.00 98.06 176 VAL A C 1
ATOM 1415 O O . VAL A 1 176 ? 16.011 4.615 -8.639 1.00 98.06 176 VAL A O 1
ATOM 1418 N N . GLU A 1 177 ? 14.286 4.213 -7.261 1.00 96.88 177 GLU A N 1
ATOM 1419 C CA . GLU A 1 177 ? 14.580 5.233 -6.254 1.00 96.88 177 GLU A CA 1
ATOM 1420 C C . GLU A 1 177 ? 14.605 4.569 -4.872 1.00 96.88 177 GLU A C 1
ATOM 1422 O O . GLU A 1 177 ? 13.660 3.865 -4.500 1.00 96.88 177 GLU A O 1
ATOM 1427 N N . SER A 1 178 ? 15.637 4.820 -4.067 1.00 96.19 178 SER A N 1
ATOM 1428 C CA . SER A 1 178 ? 15.749 4.280 -2.706 1.00 96.19 178 SER A CA 1
ATOM 1429 C C . SER A 1 178 ? 15.847 5.376 -1.653 1.00 96.19 178 SER A C 1
ATOM 1431 O O . SER A 1 178 ? 16.552 6.360 -1.845 1.00 96.19 178 SER A O 1
ATOM 1433 N N . ASN A 1 179 ? 15.166 5.190 -0.523 1.00 94.69 179 ASN A N 1
ATOM 1434 C CA . ASN A 1 179 ? 15.219 6.090 0.631 1.00 94.69 179 ASN A CA 1
ATOM 1435 C C . ASN A 1 179 ? 15.330 5.265 1.929 1.00 94.69 179 ASN A C 1
ATOM 1437 O O . ASN A 1 179 ? 14.680 4.218 2.007 1.00 94.69 179 ASN A O 1
ATOM 1441 N N . PRO A 1 180 ? 16.080 5.712 2.954 1.00 95.12 180 PRO A N 1
ATOM 1442 C CA . PRO A 1 180 ? 16.118 5.047 4.257 1.00 95.12 180 PRO A CA 1
ATOM 1443 C C . PRO A 1 180 ? 14.732 4.891 4.895 1.00 95.12 180 PRO A C 1
ATOM 1445 O O . PRO A 1 180 ? 13.856 5.743 4.733 1.00 95.12 180 PRO A O 1
ATOM 1448 N N . VAL A 1 181 ? 14.536 3.810 5.652 1.00 94.38 181 VAL A N 1
ATOM 1449 C CA . VAL A 1 181 ? 13.341 3.594 6.488 1.00 94.38 181 VAL A CA 1
ATOM 1450 C C . VAL A 1 181 ? 13.716 3.073 7.875 1.00 94.38 181 VAL A C 1
ATOM 1452 O O . VAL A 1 181 ? 14.813 2.551 8.055 1.00 94.38 181 VAL A O 1
ATOM 1455 N N . PRO A 1 182 ? 12.811 3.159 8.867 1.00 92.44 182 PRO A N 1
ATOM 1456 C CA . PRO A 1 182 ? 13.018 2.506 10.153 1.00 92.44 182 PRO A CA 1
ATOM 1457 C C . PRO A 1 182 ? 13.207 0.982 10.039 1.00 92.44 182 PRO A C 1
ATOM 1459 O O . PRO A 1 182 ? 12.593 0.300 9.200 1.00 92.44 182 PRO A O 1
ATOM 1462 N N . ALA A 1 183 ? 14.027 0.441 10.939 1.00 92.38 183 ALA A N 1
ATOM 1463 C CA . ALA A 1 183 ? 14.077 -0.989 11.226 1.00 92.38 183 ALA A CA 1
ATOM 1464 C C . ALA A 1 183 ? 12.704 -1.489 11.714 1.00 92.38 183 ALA A C 1
ATOM 1466 O O . ALA A 1 183 ? 11.964 -0.745 12.355 1.00 92.38 183 ALA A O 1
ATOM 1467 N N . VAL A 1 184 ? 12.364 -2.740 11.399 1.00 92.25 184 VAL A N 1
ATOM 1468 C CA . VAL A 1 184 ? 11.165 -3.436 11.900 1.00 92.25 184 VAL A CA 1
ATOM 1469 C C . VAL A 1 184 ? 11.517 -4.900 12.172 1.00 92.25 184 VAL A C 1
ATOM 1471 O O . VAL A 1 184 ? 12.505 -5.402 11.638 1.00 92.25 184 VAL A O 1
ATOM 1474 N N . SER A 1 185 ? 10.714 -5.608 12.967 1.00 92.44 185 SER A N 1
ATOM 1475 C CA . SER A 1 185 ? 10.911 -7.045 13.196 1.00 92.44 185 SER A CA 1
ATOM 1476 C C . SER A 1 185 ? 10.455 -7.902 12.007 1.00 92.44 185 SER A C 1
ATOM 1478 O O . SER A 1 185 ? 9.590 -7.511 11.218 1.00 92.44 185 SER A O 1
ATOM 1480 N N . LEU A 1 186 ? 10.958 -9.139 11.933 1.00 92.50 186 LEU A N 1
ATOM 1481 C CA . LEU A 1 186 ? 10.411 -10.143 11.017 1.00 92.50 186 LEU A CA 1
ATOM 1482 C C . LEU A 1 186 ? 8.943 -10.476 11.316 1.00 92.50 186 LEU A C 1
ATOM 1484 O O . LEU A 1 186 ? 8.189 -10.654 10.367 1.00 92.50 186 LEU A O 1
ATOM 1488 N N . SER A 1 187 ? 8.505 -10.478 12.583 1.00 91.38 187 SER A N 1
ATOM 1489 C CA . SER A 1 187 ? 7.092 -10.705 12.942 1.00 91.38 187 SER A CA 1
ATOM 1490 C C . SER A 1 187 ? 6.155 -9.585 12.470 1.00 91.38 187 SER A C 1
ATOM 1492 O O . SER A 1 187 ? 4.982 -9.828 12.211 1.00 91.38 187 SER A O 1
ATOM 1494 N N . ASN A 1 188 ? 6.667 -8.365 12.297 1.00 93.12 188 ASN A N 1
ATOM 1495 C CA . ASN A 1 188 ? 5.939 -7.237 11.718 1.00 93.12 188 ASN A CA 1
ATOM 1496 C C . ASN A 1 188 ? 5.820 -7.351 10.181 1.00 93.12 188 ASN A C 1
ATOM 1498 O O . ASN A 1 188 ? 4.858 -6.854 9.599 1.00 93.12 188 ASN A O 1
ATOM 1502 N N . LEU A 1 189 ? 6.779 -7.997 9.506 1.00 95.19 189 LEU A N 1
ATOM 1503 C CA . LEU A 1 189 ? 6.735 -8.248 8.057 1.00 95.19 189 LEU A CA 1
ATOM 1504 C C . LEU A 1 189 ? 5.927 -9.515 7.727 1.00 95.19 189 LEU A C 1
ATOM 1506 O O . LEU A 1 189 ? 5.003 -9.468 6.924 1.00 95.19 189 LEU A O 1
ATOM 1510 N N . PHE A 1 190 ? 6.223 -10.629 8.389 1.00 94.69 190 PHE A N 1
ATOM 1511 C CA . PHE A 1 190 ? 5.569 -11.923 8.198 1.00 94.69 190 PHE A CA 1
ATOM 1512 C C . PHE A 1 190 ? 4.874 -12.388 9.492 1.00 94.69 190 PHE A C 1
ATOM 1514 O O . PHE A 1 190 ? 5.330 -13.346 10.120 1.00 94.69 190 PHE A O 1
ATOM 1521 N N . PRO A 1 191 ? 3.784 -11.726 9.924 1.00 94.75 191 PRO A N 1
ATOM 1522 C CA . PRO A 1 191 ? 3.035 -12.152 11.101 1.00 94.75 191 PRO A CA 1
ATOM 1523 C C . PRO A 1 191 ? 2.374 -13.514 10.868 1.00 94.75 191 PRO A C 1
ATOM 1525 O O . PRO A 1 191 ? 1.796 -13.756 9.810 1.00 94.75 191 PRO A O 1
ATOM 1528 N N . THR A 1 192 ? 2.390 -14.394 11.871 1.00 91.69 192 THR A N 1
ATOM 1529 C CA . THR A 1 192 ? 1.641 -15.666 11.825 1.00 91.69 192 THR A CA 1
ATOM 1530 C C . THR A 1 192 ? 0.134 -15.452 11.965 1.00 91.69 192 THR A C 1
ATOM 1532 O O . THR A 1 192 ? -0.658 -16.191 11.387 1.00 91.69 192 THR A O 1
ATOM 1535 N N . ARG A 1 193 ? -0.265 -14.424 12.721 1.00 93.50 193 ARG A N 1
ATOM 1536 C CA . ARG A 1 193 ? -1.636 -13.916 12.853 1.00 93.50 193 ARG A CA 1
ATOM 1537 C C . ARG A 1 193 ? -1.596 -12.428 13.207 1.00 93.50 193 ARG A C 1
ATOM 1539 O O . ARG A 1 193 ? -0.551 -11.905 13.584 1.00 93.50 193 ARG A O 1
ATOM 1546 N N . LEU A 1 194 ? -2.746 -11.760 13.150 1.00 94.56 194 LEU A N 1
ATOM 1547 C CA . LEU A 1 194 ? -2.913 -10.425 13.727 1.00 94.56 194 LEU A CA 1
ATOM 1548 C C . LEU A 1 194 ? -3.587 -10.542 15.112 1.00 94.56 194 LEU A C 1
ATOM 1550 O O . LEU A 1 194 ? -4.674 -11.127 15.202 1.00 94.56 194 LEU A O 1
ATOM 1554 N N . PRO A 1 195 ? -2.991 -10.008 16.197 1.00 92.94 195 PRO A N 1
ATOM 1555 C CA . PRO A 1 195 ? -3.611 -9.972 17.520 1.00 92.94 195 PRO A CA 1
ATOM 1556 C C . PRO A 1 195 ? -4.998 -9.308 17.483 1.00 92.94 195 PRO A C 1
ATOM 1558 O O . PRO A 1 195 ? -5.106 -8.219 16.914 1.00 92.94 195 PRO A O 1
ATOM 1561 N N . PRO A 1 196 ? -6.046 -9.918 18.077 1.00 92.75 196 PRO A N 1
ATOM 1562 C CA . PRO A 1 196 ? -7.402 -9.367 18.074 1.00 92.75 196 PRO A CA 1
ATOM 1563 C C . PRO A 1 196 ? -7.491 -8.027 18.835 1.00 92.75 196 PRO A C 1
ATOM 1565 O O . PRO A 1 196 ? -6.581 -7.686 19.608 1.00 92.75 196 PRO A O 1
ATOM 1568 N N . PRO A 1 197 ? -8.584 -7.262 18.647 1.00 91.62 197 PRO A N 1
ATOM 1569 C CA . PRO A 1 197 ? -8.859 -6.066 19.428 1.00 91.62 197 PRO A CA 1
ATOM 1570 C C . PRO A 1 197 ? -8.804 -6.331 20.928 1.00 91.62 197 PRO A C 1
ATOM 1572 O O . PRO A 1 197 ? -9.258 -7.371 21.408 1.00 91.62 197 PRO A O 1
ATOM 1575 N N .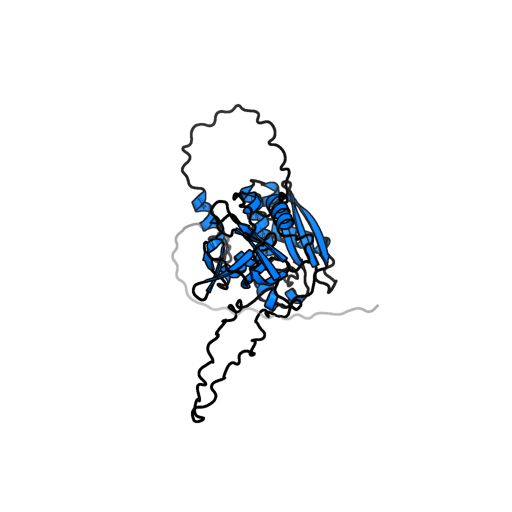 SER A 1 198 ? -8.265 -5.374 21.674 1.00 87.00 198 SER A N 1
ATOM 1576 C CA . SER A 1 198 ? -8.309 -5.398 23.134 1.00 87.00 198 SER A CA 1
ATOM 1577 C C . SER A 1 198 ? -9.769 -5.279 23.578 1.00 87.00 198 SER A C 1
ATOM 1579 O O . SER A 1 198 ? -10.413 -4.266 23.316 1.00 87.00 198 SER A O 1
ATOM 1581 N N . THR A 1 199 ? -10.315 -6.306 24.230 1.00 64.38 199 THR A N 1
ATOM 1582 C CA . THR A 1 199 ? -11.689 -6.256 24.741 1.00 64.38 199 THR A CA 1
ATOM 1583 C C . THR A 1 199 ? -11.785 -5.228 25.861 1.00 64.38 199 THR A C 1
ATOM 1585 O O . THR A 1 199 ? -11.204 -5.429 26.929 1.00 64.38 199 THR A O 1
ATOM 1588 N N . THR A 1 200 ? -12.573 -4.172 25.664 1.00 44.56 200 THR A N 1
ATOM 1589 C CA . THR A 1 200 ? -13.038 -3.263 26.722 1.00 44.56 200 THR A CA 1
ATOM 1590 C C . THR A 1 200 ? -14.058 -3.969 27.625 1.00 44.56 200 THR A C 1
ATOM 1592 O O . THR A 1 200 ? -15.224 -3.596 27.707 1.00 44.56 200 THR A O 1
ATOM 1595 N N . SER A 1 201 ? -13.612 -5.021 28.318 1.00 35.34 201 SER A N 1
ATOM 1596 C CA . SER A 1 201 ? -14.381 -5.644 29.392 1.00 35.34 201 SER A CA 1
ATOM 1597 C C . SER A 1 201 ? -14.319 -4.752 30.626 1.00 35.34 201 SER A C 1
ATOM 1599 O O . SER A 1 201 ? -13.369 -4.812 31.402 1.00 35.34 201 SER A O 1
ATOM 1601 N N . SER A 1 202 ? -15.366 -3.957 30.830 1.00 31.64 202 SER A N 1
ATOM 1602 C CA . SER A 1 202 ? -15.671 -3.313 32.112 1.00 31.64 202 SER A CA 1
ATOM 1603 C C . SER A 1 202 ? -16.264 -4.289 33.143 1.00 31.64 202 SER A C 1
ATOM 1605 O O . SER A 1 202 ? -16.690 -3.866 34.216 1.00 31.64 202 SER A O 1
ATOM 1607 N N . HIS A 1 203 ? -16.274 -5.596 32.855 1.00 32.38 203 HIS A N 1
ATOM 1608 C CA . HIS A 1 203 ? -16.617 -6.631 33.823 1.00 32.38 203 HIS A CA 1
ATOM 1609 C C . HIS A 1 203 ? -15.359 -7.179 34.511 1.00 32.38 203 HIS A C 1
ATOM 1611 O O . HIS A 1 203 ? -14.416 -7.565 33.809 1.00 32.38 203 HIS A O 1
ATOM 1617 N N . PRO A 1 204 ? -15.340 -7.266 35.857 1.00 34.97 204 PRO A N 1
ATOM 1618 C CA . PRO A 1 204 ? -14.283 -7.967 36.568 1.00 34.97 204 PRO A CA 1
ATOM 1619 C C . PRO A 1 204 ? -14.329 -9.448 36.192 1.00 34.97 204 PRO A C 1
ATOM 1621 O O . PRO A 1 204 ? -15.376 -10.094 36.272 1.00 34.97 204 PRO A O 1
ATOM 1624 N N . THR A 1 205 ? -13.188 -9.983 35.767 1.00 33.56 205 THR A N 1
ATOM 1625 C CA . THR A 1 205 ? -13.034 -11.397 35.422 1.00 33.56 205 THR A CA 1
ATOM 1626 C C . THR A 1 205 ? -13.464 -12.266 36.608 1.00 33.56 205 THR A C 1
ATOM 1628 O O . THR A 1 205 ? -12.981 -12.024 37.719 1.00 33.56 205 THR A O 1
ATOM 1631 N N . PRO A 1 206 ? -14.307 -13.301 36.423 1.00 35.94 206 PRO A N 1
ATOM 1632 C CA . PRO A 1 206 ? -14.517 -14.292 37.468 1.00 35.94 206 PRO A CA 1
ATOM 1633 C C . PRO A 1 206 ? -13.164 -14.917 37.810 1.00 35.94 206 PRO A C 1
ATOM 1635 O O . PRO A 1 206 ? -12.505 -15.478 36.931 1.00 35.94 206 PRO A O 1
ATOM 1638 N N . GLN A 1 207 ? -12.727 -14.817 39.067 1.00 34.62 207 GLN A N 1
ATOM 1639 C CA . GLN A 1 207 ? -11.556 -15.566 39.514 1.00 34.62 207 GLN A CA 1
ATOM 1640 C C . GLN A 1 207 ? -11.916 -17.050 39.539 1.00 34.62 207 GLN A C 1
ATOM 1642 O O . GLN A 1 207 ? -12.527 -17.542 40.485 1.00 34.62 207 GLN A O 1
ATOM 1647 N N . VAL A 1 208 ? -11.549 -17.764 38.475 1.00 39.44 208 VAL A N 1
ATOM 1648 C CA . VAL A 1 208 ? -11.688 -19.218 38.409 1.00 39.44 208 VAL A CA 1
ATOM 1649 C C . VAL A 1 208 ? -10.609 -19.835 39.300 1.00 39.44 208 VAL A C 1
ATOM 1651 O O . VAL A 1 208 ? -9.469 -20.030 38.881 1.00 39.44 208 VAL A O 1
ATOM 1654 N N . SER A 1 209 ? -10.959 -20.123 40.553 1.00 38.12 209 SER A N 1
ATOM 1655 C CA . SER A 1 209 ? -10.102 -20.847 41.492 1.00 38.12 209 SER A CA 1
ATOM 1656 C C . SER A 1 209 ? -10.048 -22.337 41.131 1.00 38.12 209 SER A C 1
ATOM 1658 O O . SER A 1 209 ? -10.831 -23.154 41.613 1.00 38.12 209 SER A O 1
ATOM 1660 N N . ILE A 1 210 ? -9.106 -22.716 40.266 1.00 40.72 210 ILE A N 1
ATOM 1661 C CA . ILE A 1 210 ? -8.873 -24.126 39.926 1.00 40.72 210 ILE A CA 1
ATOM 1662 C C . ILE A 1 210 ? -8.011 -24.771 41.020 1.00 40.72 210 ILE A C 1
ATOM 1664 O O . ILE A 1 210 ? -6.933 -24.280 41.350 1.00 40.72 210 ILE A O 1
ATOM 1668 N N . SER A 1 211 ? -8.502 -25.865 41.609 1.00 45.81 211 SER A N 1
ATOM 1669 C CA . SER A 1 211 ? -7.812 -26.581 42.691 1.00 45.81 211 SER A CA 1
ATOM 1670 C C . SER A 1 211 ? -6.561 -27.343 42.206 1.00 45.81 211 SER A C 1
ATOM 1672 O O . SER A 1 211 ? -6.513 -27.749 41.045 1.00 45.81 211 SER A O 1
ATOM 1674 N N . PRO A 1 212 ? -5.561 -27.616 43.072 1.00 42.47 212 PRO A N 1
ATOM 1675 C CA . PRO A 1 212 ? -4.200 -27.965 42.628 1.00 42.47 212 PRO A CA 1
ATOM 1676 C C . PRO A 1 212 ? -3.980 -29.400 42.102 1.00 42.47 212 PRO A C 1
ATOM 1678 O O . PRO A 1 212 ? -2.832 -29.816 41.966 1.00 42.47 212 PRO A O 1
ATOM 1681 N N . LEU A 1 213 ? -5.033 -30.196 41.875 1.00 51.00 213 LEU A N 1
ATOM 1682 C CA . LEU A 1 213 ? -4.929 -31.666 41.840 1.00 51.00 213 LEU A CA 1
ATOM 1683 C C . LEU A 1 213 ? -4.879 -32.319 40.444 1.00 51.00 213 LEU A C 1
ATOM 1685 O O . LEU A 1 213 ? -4.908 -33.543 40.338 1.00 51.00 213 LEU A O 1
ATOM 1689 N N . THR A 1 214 ? -4.758 -31.535 39.374 1.00 44.41 214 THR A N 1
ATOM 1690 C CA . THR A 1 214 ? -4.477 -32.039 38.016 1.00 44.41 214 THR A CA 1
ATOM 1691 C C . THR A 1 214 ? -3.404 -31.177 37.371 1.00 44.41 214 THR A C 1
ATOM 1693 O O . THR A 1 214 ? -3.540 -29.957 37.307 1.00 44.41 214 THR A O 1
ATOM 1696 N N . GLY A 1 215 ? -2.310 -31.812 36.948 1.00 42.25 215 GLY A N 1
ATOM 1697 C CA . GLY A 1 215 ? -1.052 -31.126 36.669 1.00 42.25 215 GLY A CA 1
ATOM 1698 C C . GLY A 1 215 ? -1.102 -30.110 35.524 1.00 42.25 215 GLY A C 1
ATOM 1699 O O . GLY A 1 215 ? -1.537 -30.424 34.421 1.00 42.25 215 GLY A O 1
ATOM 1700 N N . GLY A 1 216 ? -0.538 -28.927 35.781 1.00 46.03 216 GLY A N 1
ATOM 1701 C CA . GLY A 1 216 ? 0.166 -28.142 34.764 1.00 46.03 216 GLY A CA 1
ATOM 1702 C C . GLY A 1 216 ? -0.653 -27.603 33.590 1.00 46.03 216 GLY A C 1
ATOM 1703 O O . GLY A 1 216 ? -0.157 -27.616 32.465 1.00 46.03 216 GLY A O 1
ATOM 1704 N N . ALA A 1 217 ? -1.856 -27.073 33.821 1.00 45.94 217 ALA A N 1
ATOM 1705 C CA . ALA A 1 217 ? -2.458 -26.169 32.842 1.00 45.94 217 ALA A CA 1
ATOM 1706 C C . ALA A 1 217 ? -1.640 -24.863 32.786 1.00 45.94 217 ALA A C 1
ATOM 1708 O O . ALA A 1 217 ? -1.531 -24.156 33.788 1.00 45.94 217 ALA A O 1
ATOM 1709 N N . LEU A 1 218 ? -1.053 -24.545 31.628 1.00 44.19 218 LEU A N 1
ATOM 1710 C CA . LEU A 1 218 ? -0.360 -23.272 31.409 1.00 44.19 218 LEU A CA 1
ATOM 1711 C C . LEU A 1 218 ? -1.388 -22.134 31.355 1.00 44.19 218 LEU A C 1
ATOM 1713 O O . LEU A 1 218 ? -2.068 -21.946 30.345 1.00 44.19 218 LEU A O 1
ATOM 1717 N N . THR A 1 219 ? -1.507 -21.381 32.447 1.00 45.69 219 THR A N 1
ATOM 1718 C CA . THR A 1 219 ? -2.359 -20.190 32.516 1.00 45.69 219 THR A CA 1
ATOM 1719 C C . THR A 1 219 ? -1.731 -19.065 31.701 1.00 45.69 219 THR A C 1
ATOM 1721 O O . THR A 1 219 ? -0.869 -18.351 32.203 1.00 45.69 219 THR A O 1
ATOM 1724 N N . LEU A 1 220 ? -2.164 -18.912 30.448 1.00 40.31 220 LEU A N 1
ATOM 1725 C CA . LEU A 1 220 ? -1.693 -17.846 29.567 1.00 40.31 220 LEU A CA 1
ATOM 1726 C C . LEU A 1 220 ? -2.173 -16.482 30.098 1.00 40.31 220 LEU A C 1
ATOM 1728 O O . LEU A 1 220 ? -3.365 -16.166 30.043 1.00 40.31 220 LEU A O 1
ATOM 1732 N N . GLY A 1 221 ? -1.255 -15.693 30.649 1.00 42.06 221 GLY A N 1
ATOM 1733 C CA . GLY A 1 221 ? -1.525 -14.361 31.181 1.00 42.06 221 GLY A CA 1
ATOM 1734 C C . GLY A 1 221 ? -1.821 -13.336 30.082 1.00 42.06 221 GLY A C 1
ATOM 1735 O O . GLY A 1 221 ? -1.465 -13.507 28.917 1.00 42.06 221 GLY A O 1
ATOM 1736 N N . THR A 1 222 ? -2.411 -12.197 30.456 1.00 41.41 222 THR A N 1
ATOM 1737 C CA . THR A 1 222 ? -2.637 -11.052 29.547 1.00 41.41 222 THR A CA 1
ATOM 1738 C C . THR A 1 222 ? -1.347 -10.417 29.004 1.00 41.41 222 THR A C 1
ATOM 1740 O O . THR A 1 222 ? -1.411 -9.555 28.129 1.00 41.41 222 THR A O 1
ATOM 1743 N N . THR A 1 223 ? -0.185 -10.848 29.500 1.00 40.75 223 THR A N 1
ATOM 1744 C CA . THR A 1 223 ? 1.163 -10.428 29.096 1.00 40.75 223 THR A CA 1
ATOM 1745 C C . THR A 1 223 ? 1.936 -11.487 28.305 1.00 40.75 223 THR A C 1
ATOM 1747 O O . THR A 1 223 ? 3.076 -11.229 27.919 1.00 40.75 223 THR A O 1
ATOM 1750 N N . ASP A 1 224 ? 1.362 -12.667 28.058 1.00 38.53 224 ASP A N 1
ATOM 1751 C CA . ASP A 1 224 ? 2.094 -13.779 27.447 1.00 38.53 224 ASP A CA 1
ATOM 1752 C C . ASP A 1 224 ? 2.089 -13.660 25.919 1.00 38.53 224 ASP A C 1
ATOM 1754 O O . ASP A 1 224 ? 1.259 -14.221 25.196 1.00 38.53 224 ASP A O 1
ATOM 1758 N N . PHE A 1 225 ? 3.047 -12.887 25.415 1.00 45.06 225 PHE A N 1
ATOM 1759 C CA . PHE A 1 225 ? 3.299 -12.742 23.988 1.00 45.06 225 PHE A CA 1
ATOM 1760 C C . PHE A 1 225 ? 4.119 -13.924 23.461 1.00 45.06 225 PHE A C 1
ATOM 1762 O O . PHE A 1 225 ? 5.238 -14.172 23.912 1.00 45.06 225 PHE A O 1
ATOM 1769 N N . LEU A 1 226 ? 3.601 -14.622 22.446 1.00 48.81 226 LEU A N 1
ATOM 1770 C CA . LEU A 1 226 ? 4.424 -15.545 21.663 1.00 48.81 226 LEU A CA 1
ATOM 1771 C C . LEU A 1 226 ? 5.469 -14.737 20.863 1.00 48.81 226 LEU A C 1
ATOM 1773 O O . LEU A 1 226 ? 5.100 -13.718 20.272 1.00 48.81 226 LEU A O 1
ATOM 1777 N N . PRO A 1 227 ? 6.737 -15.192 20.757 1.00 46.91 227 PRO A N 1
ATOM 1778 C CA . PRO A 1 227 ? 7.793 -14.472 20.027 1.00 46.91 227 PRO A CA 1
ATOM 1779 C C . PRO A 1 227 ? 7.503 -14.199 18.539 1.00 46.91 227 PRO A C 1
ATOM 1781 O O . PRO A 1 227 ? 8.181 -13.389 17.912 1.00 46.91 227 PRO A O 1
ATOM 1784 N N . SER A 1 228 ? 6.516 -14.888 17.963 1.00 52.75 228 SER A N 1
ATOM 1785 C CA . SER A 1 228 ? 6.097 -14.809 16.560 1.00 52.75 228 SER A CA 1
ATOM 1786 C C . SER A 1 228 ? 5.041 -13.736 16.255 1.00 52.75 228 SER A C 1
ATOM 1788 O O . SER A 1 228 ? 4.710 -13.531 15.087 1.00 52.75 228 SER A O 1
ATOM 1790 N N . GLU A 1 229 ? 4.508 -13.036 17.260 1.00 60.47 229 GLU A N 1
ATOM 1791 C CA . GLU A 1 229 ? 3.452 -12.037 17.054 1.00 60.47 229 GLU A CA 1
ATOM 1792 C C . GLU A 1 229 ? 4.007 -10.653 16.654 1.00 60.47 229 GLU A C 1
ATOM 1794 O O . GLU A 1 229 ? 5.067 -10.233 17.138 1.00 60.47 229 GLU A O 1
ATOM 1799 N N . PRO A 1 230 ? 3.293 -9.884 15.810 1.00 59.66 230 PRO A N 1
ATOM 1800 C CA . PRO A 1 230 ? 3.557 -8.458 15.656 1.00 59.66 230 PRO A CA 1
ATOM 1801 C C . PRO A 1 230 ? 3.129 -7.738 16.946 1.00 59.66 230 PRO A C 1
ATOM 1803 O O . PRO A 1 230 ? 1.940 -7.660 17.265 1.00 59.66 230 PRO A O 1
ATOM 1806 N N . LEU A 1 231 ? 4.084 -7.215 17.723 1.00 61.00 231 LEU A N 1
ATOM 1807 C CA . LEU A 1 231 ? 3.751 -6.542 18.983 1.00 61.00 231 LEU A CA 1
ATOM 1808 C C . LEU A 1 231 ? 2.995 -5.231 18.723 1.00 61.00 231 LEU A C 1
ATOM 1810 O O . LEU A 1 231 ? 3.481 -4.372 17.987 1.00 61.00 231 LEU A O 1
ATOM 1814 N N . LYS A 1 232 ? 1.864 -5.026 19.418 1.00 61.34 232 LYS A N 1
ATOM 1815 C CA . LYS A 1 232 ? 1.079 -3.772 19.367 1.00 61.34 232 LYS A CA 1
ATOM 1816 C C . LYS A 1 232 ? 1.884 -2.519 19.779 1.00 61.34 232 LYS A C 1
ATOM 1818 O O . LYS A 1 232 ? 1.410 -1.411 19.557 1.00 61.34 232 LYS A O 1
ATOM 1823 N N . SER A 1 233 ? 3.068 -2.680 20.382 1.00 48.09 233 SER A N 1
ATOM 1824 C CA . SER A 1 233 ? 3.875 -1.609 20.989 1.00 48.09 233 SER A CA 1
ATOM 1825 C C . SER A 1 233 ? 5.299 -1.428 20.434 1.00 48.09 233 SER A C 1
ATOM 1827 O O . SER A 1 233 ? 5.969 -0.486 20.849 1.00 48.09 233 SER A O 1
ATOM 1829 N N . PHE A 1 234 ? 5.794 -2.273 19.514 1.00 44.72 234 PHE A N 1
ATOM 1830 C CA . PHE A 1 234 ? 7.219 -2.225 19.112 1.00 44.72 234 PHE A CA 1
ATOM 1831 C C . PHE A 1 234 ? 7.583 -1.168 18.058 1.00 44.72 234 PHE A C 1
ATOM 1833 O O . PHE A 1 234 ? 8.764 -0.918 17.835 1.00 44.72 234 PHE A O 1
ATOM 1840 N N . ASN A 1 235 ? 6.593 -0.507 17.456 1.00 42.53 235 ASN A N 1
ATOM 1841 C CA . ASN A 1 235 ? 6.802 0.678 16.626 1.00 42.53 235 ASN A CA 1
ATOM 1842 C C . ASN A 1 235 ? 6.219 1.902 17.351 1.00 42.53 235 ASN A C 1
ATOM 1844 O O . ASN A 1 235 ? 5.015 2.130 17.303 1.00 42.53 235 ASN A O 1
ATOM 1848 N N . SER A 1 236 ? 7.093 2.667 18.018 1.00 44.81 236 SER A N 1
ATOM 1849 C CA . SER A 1 236 ? 6.860 4.034 18.526 1.00 44.81 236 SER A CA 1
ATOM 1850 C C . SER A 1 236 ? 5.553 4.293 19.300 1.00 44.81 236 SER A C 1
ATOM 1852 O O . SER A 1 236 ? 4.634 4.873 18.734 1.00 44.81 236 SER A O 1
ATOM 1854 N N . SER A 1 237 ? 5.524 3.942 20.596 1.00 58.34 237 SER A N 1
ATOM 1855 C CA . SER A 1 237 ? 4.753 4.563 21.711 1.00 58.34 237 SER A CA 1
ATOM 1856 C C . SER A 1 237 ? 3.241 4.868 21.589 1.00 58.34 237 SER A C 1
ATOM 1858 O O . SER A 1 237 ? 2.636 5.264 22.586 1.00 58.34 237 SER A O 1
ATOM 1860 N N . SER A 1 238 ? 2.593 4.703 20.438 1.00 80.62 238 SER A N 1
ATOM 1861 C CA . SER A 1 238 ? 1.180 5.003 20.178 1.00 80.62 238 SER A CA 1
ATOM 1862 C C . SER A 1 238 ? 0.720 4.339 18.867 1.00 80.62 238 SER A C 1
ATOM 1864 O O . SER A 1 238 ? 1.527 4.178 17.951 1.00 80.62 238 SER A O 1
ATOM 1866 N N . PRO A 1 239 ? -0.563 3.952 18.742 1.00 91.81 239 PRO A N 1
ATOM 1867 C CA . PRO A 1 239 ? -1.110 3.426 17.490 1.00 91.81 239 PRO A CA 1
ATOM 1868 C C . PRO A 1 239 ? -1.106 4.482 16.376 1.00 91.81 239 PRO A C 1
ATOM 1870 O O . PRO A 1 239 ? -1.190 5.680 16.650 1.00 91.81 239 PRO A O 1
ATOM 1873 N N . TYR A 1 240 ? -1.105 4.042 15.112 1.00 96.00 240 TYR A N 1
ATOM 1874 C CA . TYR A 1 240 ? -1.403 4.948 13.998 1.00 96.00 240 TYR A CA 1
ATOM 1875 C C . TYR A 1 240 ? -2.820 5.524 14.140 1.00 96.00 240 TYR A C 1
ATOM 1877 O O . TYR A 1 240 ? -3.761 4.803 14.476 1.00 96.00 240 TYR A O 1
ATOM 1885 N N . THR A 1 241 ? -2.981 6.809 13.832 1.00 97.69 241 THR A N 1
ATOM 1886 C CA . THR A 1 241 ? -4.294 7.457 13.711 1.00 97.69 241 THR A CA 1
ATOM 1887 C C . THR A 1 241 ? -4.849 7.183 12.315 1.00 97.69 241 THR A C 1
ATOM 1889 O O . THR A 1 241 ? -4.242 7.578 11.320 1.00 97.69 241 THR A O 1
ATOM 1892 N N . ILE A 1 242 ? -5.980 6.488 12.231 1.00 98.50 242 ILE A N 1
ATOM 1893 C CA . ILE A 1 242 ? -6.578 6.030 10.974 1.00 98.50 242 ILE A CA 1
ATOM 1894 C C . ILE A 1 242 ? -7.867 6.815 10.724 1.00 98.50 242 ILE A C 1
ATOM 1896 O O . ILE A 1 242 ? -8.825 6.697 11.481 1.00 98.50 242 ILE A O 1
ATOM 1900 N N . ILE A 1 243 ? -7.888 7.624 9.670 1.00 98.62 243 ILE A N 1
ATOM 1901 C CA . ILE A 1 243 ? -8.928 8.630 9.434 1.00 98.62 243 ILE A CA 1
ATOM 1902 C C . ILE A 1 243 ? -9.773 8.216 8.223 1.00 98.62 243 ILE A C 1
ATOM 1904 O O . ILE A 1 243 ? -9.238 8.177 7.117 1.00 98.62 243 ILE A O 1
ATOM 1908 N N . PRO A 1 244 ? -11.073 7.907 8.363 1.00 98.44 244 PRO A N 1
ATOM 1909 C CA . PRO A 1 244 ? -11.965 7.782 7.212 1.00 98.44 244 PRO A CA 1
ATOM 1910 C C . PRO A 1 244 ? -12.081 9.126 6.480 1.00 98.44 244 PRO A C 1
ATOM 1912 O O . PRO A 1 244 ? -12.397 10.137 7.104 1.00 98.44 244 PRO A O 1
ATOM 1915 N N . ASP A 1 245 ? -11.814 9.155 5.171 1.00 98.25 245 ASP A N 1
ATOM 1916 C CA . ASP A 1 245 ? -11.965 10.369 4.362 1.00 98.25 245 ASP A CA 1
ATOM 1917 C C . ASP A 1 245 ? -13.449 10.785 4.315 1.00 98.25 245 ASP A C 1
ATOM 1919 O O . ASP A 1 245 ? -14.284 9.972 3.904 1.00 98.25 245 ASP A O 1
ATOM 1923 N N . PRO A 1 246 ? -13.814 12.025 4.698 1.00 94.94 246 PRO A N 1
ATOM 1924 C CA . PRO A 1 246 ? -15.186 12.512 4.551 1.00 94.94 246 PRO A CA 1
ATOM 1925 C C . PRO A 1 246 ? -15.613 12.664 3.082 1.00 94.94 246 PRO A C 1
ATOM 1927 O O . PRO A 1 246 ? -16.808 12.731 2.799 1.00 94.94 246 PRO A O 1
ATOM 1930 N N . SER A 1 247 ? -14.667 12.730 2.136 1.00 97.31 247 SER A N 1
ATOM 1931 C CA . SER A 1 247 ? -14.966 12.787 0.705 1.00 97.31 247 SER A CA 1
ATOM 1932 C C . SER A 1 247 ? -15.001 11.394 0.084 1.00 97.31 247 SER A C 1
ATOM 1934 O O . SER A 1 247 ? -14.036 10.632 0.154 1.00 97.31 247 SER A O 1
ATOM 1936 N N . LEU A 1 248 ? -16.083 11.094 -0.633 1.00 97.75 248 LEU A N 1
ATOM 1937 C CA . LEU A 1 248 ? -16.197 9.852 -1.394 1.00 97.75 248 LEU A CA 1
ATOM 1938 C C . LEU A 1 248 ? -15.316 9.884 -2.653 1.00 97.75 248 LEU A C 1
ATOM 1940 O O . LEU A 1 248 ? -15.229 10.892 -3.355 1.00 97.75 248 LEU A O 1
ATOM 1944 N N . THR A 1 249 ? -14.697 8.749 -2.964 1.00 98.19 249 THR A N 1
ATOM 1945 C CA . THR A 1 249 ? -13.907 8.498 -4.172 1.00 98.19 249 THR A CA 1
ATOM 1946 C C . THR A 1 249 ? -14.685 7.580 -5.112 1.00 98.19 249 THR A C 1
ATOM 1948 O O . THR A 1 249 ? -15.180 6.532 -4.705 1.00 98.19 249 THR A O 1
ATOM 1951 N N . THR A 1 250 ? -14.775 7.933 -6.394 1.00 97.69 250 THR A N 1
ATOM 1952 C CA . THR A 1 250 ? -15.322 7.017 -7.410 1.00 97.69 250 THR A CA 1
ATOM 1953 C C . THR A 1 250 ? -14.248 5.989 -7.797 1.00 97.69 250 THR A C 1
ATOM 1955 O O . THR A 1 250 ? -13.158 6.404 -8.202 1.00 97.69 250 THR A O 1
ATOM 1958 N N . PRO A 1 251 ? -14.510 4.669 -7.693 1.00 97.25 251 PRO A N 1
ATOM 1959 C CA . PRO A 1 251 ? -13.591 3.634 -8.164 1.00 97.25 251 PRO A CA 1
ATOM 1960 C C . PRO A 1 251 ? -13.175 3.815 -9.629 1.00 97.25 251 PRO A C 1
ATOM 1962 O O . PRO A 1 251 ? -13.989 4.163 -10.482 1.00 97.25 251 PRO A O 1
ATOM 1965 N N . SER A 1 252 ? -11.906 3.551 -9.937 1.00 96.75 252 SER A N 1
ATOM 1966 C CA . SER A 1 252 ? -11.355 3.653 -11.294 1.00 96.75 252 SER A CA 1
ATOM 1967 C C . SER A 1 252 ? -10.144 2.724 -11.480 1.00 96.75 252 SER A C 1
ATOM 1969 O O . SER A 1 252 ? -9.593 2.231 -10.493 1.00 96.75 252 SER A O 1
ATOM 1971 N N . PRO A 1 253 ? -9.636 2.525 -12.712 1.00 95.69 253 PRO A N 1
ATOM 1972 C CA . PRO A 1 253 ? -8.354 1.848 -12.936 1.00 95.69 253 PRO A CA 1
ATOM 1973 C C . PRO A 1 253 ? -7.188 2.426 -12.116 1.00 95.69 253 PRO A C 1
ATOM 1975 O O . PRO A 1 253 ? -6.298 1.687 -11.704 1.00 95.69 253 PRO A O 1
ATOM 1978 N N . TYR A 1 254 ? -7.212 3.731 -11.823 1.00 96.62 254 TYR A N 1
ATOM 1979 C CA . TYR A 1 254 ? -6.185 4.413 -11.027 1.00 96.62 254 TYR A CA 1
ATOM 1980 C C . TYR A 1 254 ? -6.307 4.166 -9.514 1.00 96.62 254 TYR A C 1
ATOM 1982 O O . TYR A 1 254 ? -5.346 4.424 -8.789 1.00 96.62 254 TYR A O 1
ATOM 1990 N N . THR A 1 255 ? -7.451 3.649 -9.042 1.00 96.50 255 THR A N 1
ATOM 1991 C CA . THR A 1 255 ? -7.607 3.139 -7.670 1.00 96.50 255 THR A CA 1
ATOM 1992 C C . THR A 1 255 ? -7.435 1.621 -7.586 1.00 96.50 255 THR A C 1
ATOM 1994 O O . THR A 1 255 ? -6.928 1.131 -6.588 1.00 96.50 255 THR A O 1
ATOM 1997 N N . GLY A 1 256 ? -7.761 0.861 -8.638 1.00 95.81 256 GLY A N 1
ATOM 1998 C CA . GLY A 1 256 ? -7.499 -0.586 -8.689 1.00 95.81 256 GLY A CA 1
ATOM 1999 C C . GLY A 1 256 ? -6.017 -0.946 -8.891 1.00 95.81 256 GLY A C 1
ATOM 2000 O O . GLY A 1 256 ? -5.531 -1.940 -8.344 1.00 95.81 256 GLY A O 1
ATOM 2001 N N . PHE A 1 257 ? -5.267 -0.123 -9.634 1.00 97.12 257 PHE A N 1
ATOM 2002 C CA . PHE A 1 257 ? -3.857 -0.357 -9.958 1.00 97.12 257 PHE A CA 1
ATOM 2003 C C . PHE A 1 257 ? -2.942 0.762 -9.460 1.00 97.12 257 PHE A C 1
ATOM 2005 O O . PHE A 1 257 ? -3.298 1.938 -9.411 1.00 97.12 257 PHE A O 1
ATOM 2012 N N . LYS A 1 258 ? -1.705 0.398 -9.104 1.00 97.44 258 LYS A N 1
ATOM 2013 C CA . LYS A 1 258 ? -0.744 1.337 -8.520 1.00 97.44 258 LYS A CA 1
ATOM 2014 C C . LYS A 1 258 ? -0.036 2.167 -9.597 1.00 97.44 258 LYS A C 1
ATOM 2016 O O . LYS A 1 258 ? 1.036 1.801 -10.075 1.00 97.44 258 LYS A O 1
ATOM 2021 N N . THR A 1 259 ? -0.647 3.292 -9.961 1.00 97.94 259 THR A N 1
ATOM 2022 C CA . THR A 1 259 ? -0.140 4.228 -10.982 1.00 97.94 259 THR A CA 1
ATOM 2023 C C . THR A 1 259 ? 0.398 5.528 -10.374 1.00 97.94 259 THR A C 1
ATOM 2025 O O . THR A 1 259 ? 0.089 5.856 -9.227 1.00 97.94 259 THR A O 1
ATOM 2028 N N . THR A 1 260 ? 1.184 6.296 -11.134 1.00 97.88 260 THR A N 1
ATOM 2029 C CA . THR A 1 260 ? 1.606 7.656 -10.745 1.00 97.88 260 THR A CA 1
ATOM 2030 C C . THR A 1 260 ? 0.475 8.690 -10.784 1.00 97.88 260 THR A C 1
ATOM 2032 O O . THR A 1 260 ? 0.643 9.765 -10.214 1.00 97.88 260 THR A O 1
ATOM 2035 N N . SER A 1 261 ? -0.690 8.370 -11.360 1.00 97.38 261 SER A N 1
ATOM 2036 C CA . SER A 1 261 ? -1.901 9.184 -11.218 1.00 97.38 261 SER A CA 1
ATOM 2037 C C . SER A 1 261 ? -2.484 8.979 -9.817 1.00 97.38 261 SER A C 1
ATOM 2039 O O . SER A 1 261 ? -3.047 7.925 -9.517 1.00 97.38 261 SER A O 1
ATOM 2041 N N . ARG A 1 262 ? -2.262 9.949 -8.918 1.00 97.19 262 ARG A N 1
ATOM 2042 C CA . ARG A 1 262 ? -2.527 9.792 -7.473 1.00 97.19 262 ARG A CA 1
ATOM 2043 C C . ARG A 1 262 ? -3.356 10.889 -6.810 1.00 97.19 262 ARG A C 1
ATOM 2045 O O . ARG A 1 262 ? -3.600 10.799 -5.610 1.00 97.19 262 ARG A O 1
ATOM 2052 N N . ASN A 1 263 ? -3.878 11.844 -7.578 1.00 97.50 263 ASN A N 1
ATOM 2053 C CA . ASN A 1 263 ? -4.592 13.022 -7.068 1.00 97.50 263 ASN A CA 1
ATOM 2054 C C . ASN A 1 263 ? -5.701 12.689 -6.036 1.00 97.50 263 ASN A C 1
ATOM 2056 O O . ASN A 1 263 ? -5.797 13.352 -5.004 1.00 97.50 263 ASN A O 1
ATOM 2060 N N . MET A 1 264 ? -6.476 11.612 -6.230 1.00 97.56 264 MET A N 1
ATOM 2061 C CA . MET A 1 264 ? -7.482 11.167 -5.249 1.00 97.56 264 MET A CA 1
ATOM 2062 C C . MET A 1 264 ? -6.875 10.808 -3.879 1.00 97.56 264 MET A C 1
ATOM 2064 O O . MET A 1 264 ? -7.434 11.161 -2.845 1.00 97.56 264 MET A O 1
ATOM 2068 N N . TYR A 1 265 ? -5.702 10.171 -3.860 1.00 98.12 265 TYR A N 1
ATOM 2069 C CA . TYR A 1 265 ? -4.974 9.843 -2.634 1.00 98.12 265 TYR A CA 1
ATOM 2070 C C . TYR A 1 265 ? -4.308 11.079 -2.021 1.00 98.12 265 TYR A C 1
ATOM 2072 O O . TYR A 1 265 ? -4.296 11.231 -0.803 1.00 98.12 265 TYR A O 1
ATOM 2080 N N . ASP A 1 266 ? -3.751 11.959 -2.852 1.00 97.94 266 ASP A N 1
ATOM 2081 C CA . ASP A 1 266 ? -3.023 13.142 -2.387 1.00 97.94 266 ASP A CA 1
ATOM 2082 C C . ASP A 1 266 ? -3.988 14.181 -1.785 1.00 97.94 266 ASP A C 1
ATOM 2084 O O . ASP A 1 266 ? -3.718 14.749 -0.725 1.00 97.94 266 ASP A O 1
ATOM 2088 N N . THR A 1 267 ? -5.174 14.351 -2.380 1.00 97.88 267 THR A N 1
ATOM 2089 C CA . THR A 1 267 ? -6.240 15.199 -1.822 1.00 97.88 267 THR A CA 1
ATOM 2090 C C . THR A 1 267 ? -6.871 14.597 -0.562 1.00 97.88 267 THR A C 1
ATOM 2092 O O . THR A 1 267 ? -7.134 15.345 0.378 1.00 97.88 267 THR A O 1
ATOM 2095 N N . ALA A 1 268 ? -7.039 13.269 -0.480 1.00 98.31 268 ALA A N 1
ATOM 2096 C CA . ALA A 1 268 ? -7.456 12.587 0.752 1.00 98.31 268 ALA A CA 1
ATOM 2097 C C . ALA A 1 268 ? -6.469 12.846 1.900 1.00 98.31 268 ALA A C 1
ATOM 2099 O O . ALA A 1 268 ? -6.858 13.222 3.005 1.00 98.31 268 ALA A O 1
ATOM 2100 N N . ARG A 1 269 ? -5.164 12.723 1.623 1.00 98.38 269 ARG A N 1
ATOM 2101 C CA . ARG A 1 269 ? -4.100 13.009 2.597 1.00 98.38 269 ARG A CA 1
ATOM 2102 C C . ARG A 1 269 ? -4.081 14.473 3.022 1.00 98.38 269 ARG A C 1
ATOM 2104 O O . ARG A 1 269 ? -3.861 14.746 4.196 1.00 98.38 269 ARG A O 1
ATOM 2111 N N . SER A 1 270 ? -4.354 15.397 2.099 1.00 97.50 270 SER A N 1
ATOM 2112 C CA . SER A 1 270 ? -4.487 16.820 2.422 1.00 97.50 270 SER A CA 1
ATOM 2113 C C . SER A 1 270 ? -5.677 17.100 3.345 1.00 97.50 270 SER A C 1
ATOM 2115 O O . SER A 1 270 ? -5.528 17.893 4.268 1.00 97.50 270 SER A O 1
ATOM 2117 N N . ARG A 1 271 ? -6.834 16.447 3.137 1.00 97.38 271 ARG A N 1
ATOM 2118 C CA . ARG A 1 271 ? -8.014 16.571 4.020 1.00 97.38 271 ARG A CA 1
ATOM 2119 C C . ARG A 1 271 ? -7.769 16.004 5.421 1.00 97.38 271 ARG A C 1
ATOM 2121 O O . ARG A 1 271 ? -8.292 16.536 6.388 1.00 97.38 271 ARG A O 1
ATOM 2128 N N . ALA A 1 272 ? -6.964 14.949 5.526 1.00 97.56 272 ALA A N 1
ATOM 2129 C CA . ALA A 1 272 ? -6.591 14.310 6.789 1.00 97.56 272 ALA A CA 1
ATOM 2130 C C . ALA A 1 272 ? -5.333 14.915 7.461 1.00 97.56 272 ALA A C 1
ATOM 2132 O O . ALA A 1 272 ? -4.809 14.338 8.420 1.00 97.56 272 ALA A O 1
ATOM 2133 N N . GLU A 1 273 ? -4.829 16.049 6.955 1.00 97.06 273 GLU A N 1
ATOM 2134 C CA . GLU A 1 273 ? -3.628 16.739 7.454 1.00 97.06 273 GLU A CA 1
ATOM 2135 C C . GLU A 1 273 ? -2.396 15.813 7.549 1.00 97.06 273 GLU A C 1
ATOM 2137 O O . GLU A 1 273 ? -1.751 15.721 8.597 1.00 97.06 273 GLU A O 1
ATOM 2142 N N . ILE A 1 274 ? -2.103 15.061 6.477 1.00 97.06 274 ILE A N 1
ATOM 2143 C CA . ILE A 1 274 ? -0.963 14.129 6.406 1.00 97.06 274 ILE A CA 1
ATOM 2144 C C . ILE A 1 274 ? 0.055 14.616 5.370 1.00 97.06 274 ILE A C 1
ATOM 2146 O O . ILE A 1 274 ? -0.048 14.327 4.171 1.00 97.06 274 ILE A O 1
ATOM 2150 N N . HIS A 1 275 ? 1.084 15.320 5.832 1.00 94.19 275 HIS A N 1
ATOM 2151 C CA . HIS A 1 275 ? 2.025 16.031 4.959 1.00 94.19 275 HIS A CA 1
ATOM 2152 C C . HIS A 1 275 ? 3.207 15.163 4.497 1.00 94.19 275 HIS A C 1
ATOM 2154 O O . HIS A 1 275 ? 3.775 15.398 3.432 1.00 94.19 275 HIS A O 1
ATOM 2160 N N . THR A 1 276 ? 3.560 14.124 5.255 1.00 92.75 276 THR A N 1
ATOM 2161 C CA . THR A 1 276 ? 4.758 13.296 5.046 1.00 92.75 276 THR A CA 1
ATOM 2162 C C . THR A 1 276 ? 4.442 11.799 4.966 1.00 92.75 276 THR A C 1
ATOM 2164 O O . THR A 1 276 ? 3.376 11.324 5.364 1.00 92.75 276 THR A O 1
ATOM 2167 N N . PHE A 1 277 ? 5.397 11.010 4.465 1.00 87.88 277 PHE A N 1
ATOM 2168 C CA . PHE A 1 277 ? 5.312 9.540 4.424 1.00 87.88 277 PHE A CA 1
ATOM 2169 C C . PHE A 1 277 ? 5.708 8.859 5.752 1.00 87.88 277 PHE A C 1
ATOM 2171 O O . PHE A 1 277 ? 5.778 7.625 5.826 1.00 87.88 277 PHE A O 1
ATOM 2178 N N . THR A 1 278 ? 6.026 9.649 6.780 1.00 87.62 278 THR A N 1
ATOM 2179 C CA . THR A 1 278 ? 6.589 9.208 8.067 1.00 87.62 278 THR A CA 1
ATOM 2180 C C . THR A 1 278 ? 5.684 9.452 9.266 1.00 87.62 278 THR A C 1
ATOM 2182 O O . THR A 1 278 ? 5.895 8.808 10.289 1.00 87.62 278 THR A O 1
ATOM 2185 N N . GLU A 1 279 ? 4.687 10.329 9.148 1.00 92.75 279 GLU A N 1
ATOM 2186 C CA . GLU A 1 279 ? 3.674 10.529 10.187 1.00 92.75 279 GLU A CA 1
ATOM 2187 C C . GLU A 1 279 ? 2.930 9.225 10.526 1.00 92.75 279 GLU A C 1
ATOM 2189 O O . GLU A 1 279 ? 2.581 8.467 9.616 1.00 92.75 279 GLU A O 1
ATOM 2194 N N . PRO A 1 280 ? 2.609 8.976 11.811 1.00 95.00 280 PRO A N 1
ATOM 2195 C CA . PRO A 1 280 ? 1.775 7.857 12.247 1.00 95.00 280 PRO A CA 1
ATOM 2196 C C . PRO A 1 280 ? 0.281 8.143 11.995 1.00 95.00 280 PRO A C 1
ATOM 2198 O O . PRO A 1 280 ? -0.565 7.959 12.869 1.00 95.00 280 PRO A O 1
ATOM 2201 N N . LYS A 1 281 ? -0.040 8.630 10.793 1.00 97.38 281 LYS A N 1
ATOM 2202 C CA . LYS A 1 281 ? -1.394 8.883 10.297 1.00 97.38 281 LYS A CA 1
ATOM 2203 C C . LYS A 1 281 ? -1.597 8.134 8.980 1.00 97.38 281 LYS A C 1
ATOM 2205 O O . LYS A 1 281 ? -0.691 8.062 8.150 1.00 97.38 281 LYS A O 1
ATOM 2210 N N . GLU A 1 282 ? -2.803 7.638 8.752 1.00 98.31 282 GLU A N 1
ATOM 2211 C CA . GLU A 1 282 ? -3.252 7.137 7.451 1.00 98.31 282 GLU A CA 1
ATOM 2212 C C . GLU A 1 282 ? -4.695 7.584 7.210 1.00 98.31 282 GLU A C 1
ATOM 2214 O O . GLU A 1 282 ? -5.484 7.671 8.149 1.00 98.31 282 GLU A O 1
ATOM 2219 N N . VAL A 1 283 ? -5.040 7.849 5.952 1.00 98.69 283 VAL A N 1
ATOM 2220 C CA . VAL A 1 283 ? -6.408 8.180 5.537 1.00 98.69 283 VAL A CA 1
ATOM 2221 C C . VAL A 1 283 ? -6.992 7.028 4.726 1.00 98.69 283 VAL A C 1
ATOM 2223 O O . VAL A 1 283 ? -6.330 6.515 3.823 1.00 98.69 283 VAL A O 1
ATOM 2226 N N . LEU A 1 284 ? -8.212 6.608 5.053 1.00 98.75 284 LEU A N 1
ATOM 2227 C CA . LEU A 1 284 ? -8.949 5.562 4.350 1.00 98.75 284 LEU A CA 1
ATOM 2228 C C . LEU A 1 284 ? -9.843 6.181 3.281 1.00 98.75 284 LEU A C 1
ATOM 2230 O O . LEU A 1 284 ? -10.701 7.003 3.591 1.00 98.75 284 LEU A O 1
ATOM 2234 N N . LEU A 1 285 ? -9.682 5.741 2.037 1.00 98.69 285 LEU A N 1
ATOM 2235 C CA . LEU A 1 285 ? -10.555 6.131 0.940 1.00 98.69 285 LEU A CA 1
ATOM 2236 C C . LEU A 1 285 ? -11.874 5.363 1.046 1.00 98.69 285 LEU A C 1
ATOM 2238 O O . LEU A 1 285 ? -11.895 4.148 1.272 1.00 98.69 285 LEU A O 1
ATOM 2242 N N . VAL A 1 286 ? -12.973 6.086 0.855 1.00 98.44 286 VAL A N 1
ATOM 2243 C CA . VAL A 1 286 ? -14.341 5.569 0.925 1.00 98.44 286 VAL A CA 1
ATOM 2244 C C . VAL A 1 286 ? -14.949 5.656 -0.468 1.00 98.44 286 VAL A C 1
ATOM 2246 O O . VAL A 1 286 ? -14.888 6.705 -1.102 1.00 98.44 286 VAL A O 1
ATOM 2249 N N . SER A 1 287 ? -15.515 4.564 -0.970 1.00 98.19 287 SER A N 1
ATOM 2250 C CA . SER A 1 287 ? -16.113 4.520 -2.302 1.00 98.19 287 SER A CA 1
ATOM 2251 C C . SER A 1 287 ? -17.393 5.354 -2.375 1.00 98.19 287 SER A C 1
ATOM 2253 O O . SER A 1 287 ? -18.046 5.608 -1.362 1.00 98.19 287 SER A O 1
ATOM 2255 N N . SER A 1 288 ? -17.827 5.694 -3.589 1.00 97.06 288 SER A N 1
ATOM 2256 C CA . SER A 1 288 ? -19.138 6.308 -3.863 1.00 97.06 288 SER A CA 1
ATOM 2257 C C . SER A 1 288 ? -20.335 5.548 -3.263 1.00 97.06 288 SER A C 1
ATOM 2259 O O . SER A 1 288 ? -21.392 6.138 -3.074 1.00 97.06 288 SER A O 1
ATOM 2261 N N . ASN A 1 289 ? -20.166 4.263 -2.927 1.00 96.88 289 ASN A N 1
ATOM 2262 C CA . ASN A 1 289 ? -21.180 3.414 -2.293 1.00 96.88 289 ASN A CA 1
ATOM 2263 C C . ASN A 1 289 ? -21.067 3.374 -0.750 1.00 96.88 289 ASN A C 1
ATOM 2265 O O . ASN A 1 289 ? -21.680 2.517 -0.115 1.00 96.88 289 ASN A O 1
ATOM 2269 N N . GLY A 1 290 ? -20.247 4.238 -0.137 1.00 97.56 290 GLY A N 1
ATOM 2270 C CA . GLY A 1 290 ? -20.042 4.288 1.316 1.00 97.56 290 GLY A CA 1
ATOM 2271 C C . GLY A 1 290 ? -19.231 3.116 1.884 1.00 97.56 290 GLY A C 1
ATOM 2272 O O . GLY A 1 290 ? -19.375 2.787 3.061 1.00 97.56 290 GLY A O 1
ATOM 2273 N N . GLN A 1 291 ? -18.403 2.455 1.068 1.00 98.38 291 GLN A N 1
ATOM 2274 C CA . GLN A 1 291 ? -17.607 1.283 1.464 1.00 98.38 291 GLN A CA 1
ATOM 2275 C C . GLN A 1 291 ? -16.120 1.639 1.547 1.00 98.38 291 GLN A C 1
ATOM 2277 O O . GLN A 1 291 ? -15.601 2.316 0.665 1.00 98.38 291 GLN A O 1
ATOM 2282 N N . ILE A 1 292 ? -15.410 1.159 2.566 1.00 98.56 292 ILE A N 1
ATOM 2283 C CA . ILE A 1 292 ? -13.959 1.352 2.696 1.00 98.56 292 ILE A CA 1
ATOM 2284 C C . ILE A 1 292 ? -13.233 0.640 1.545 1.00 98.56 292 ILE A C 1
ATOM 2286 O O . ILE A 1 292 ? -13.476 -0.539 1.298 1.00 98.56 292 ILE A O 1
ATOM 2290 N N . MET A 1 293 ? -12.329 1.351 0.865 1.00 98.31 293 MET A N 1
ATOM 2291 C CA . MET A 1 293 ? -11.563 0.854 -0.285 1.00 98.31 293 MET A CA 1
ATOM 2292 C C . MET A 1 293 ? -10.171 0.365 0.140 1.00 98.31 293 MET A C 1
ATOM 2294 O O . MET A 1 293 ? -9.850 -0.818 0.067 1.00 98.31 293 MET A O 1
ATOM 2298 N N . GLU A 1 294 ? -9.333 1.299 0.585 1.00 98.31 294 GLU A N 1
ATOM 2299 C CA . GLU A 1 294 ? -7.947 1.115 1.020 1.00 98.31 294 GLU A CA 1
ATOM 2300 C C . GLU A 1 294 ? -7.510 2.348 1.835 1.00 98.31 294 GLU A C 1
ATOM 2302 O O . GLU A 1 294 ? -8.251 3.324 1.925 1.00 98.31 294 GLU A O 1
ATOM 2307 N N . GLY A 1 295 ? -6.312 2.327 2.415 1.00 98.31 295 GLY A N 1
ATOM 2308 C CA . GLY A 1 295 ? -5.625 3.524 2.901 1.00 98.31 295 GLY A CA 1
ATOM 2309 C C . GLY A 1 295 ? -4.833 4.212 1.783 1.00 98.31 295 GLY A C 1
ATOM 2310 O O . GLY A 1 295 ? -4.504 3.587 0.776 1.00 98.31 295 GLY A O 1
ATOM 2311 N N . SER A 1 296 ? -4.452 5.481 1.951 1.00 98.19 296 SER A N 1
ATOM 2312 C CA . SER A 1 296 ? -3.701 6.215 0.919 1.00 98.19 296 SER A CA 1
ATOM 2313 C C . SER A 1 296 ? -2.388 5.538 0.503 1.00 98.19 296 SER A C 1
ATOM 2315 O O . SER A 1 296 ? -1.955 5.662 -0.650 1.00 98.19 296 SER A O 1
ATOM 2317 N N . LEU A 1 297 ? -1.763 4.793 1.422 1.00 97.38 297 LEU A N 1
ATOM 2318 C CA . LEU A 1 297 ? -0.507 4.067 1.233 1.00 97.38 297 LEU A CA 1
ATOM 2319 C C . LEU A 1 297 ? -0.581 2.595 1.681 1.00 97.38 297 LEU A C 1
ATOM 2321 O O . LEU A 1 297 ? 0.444 1.904 1.625 1.00 97.38 297 LEU A O 1
ATOM 2325 N N . THR A 1 298 ? -1.734 2.111 2.148 1.00 98.31 298 THR A N 1
ATOM 2326 C CA . THR A 1 298 ? -1.870 0.826 2.856 1.00 98.31 298 THR A CA 1
ATOM 2327 C C . THR A 1 298 ? -3.178 0.093 2.564 1.00 98.31 298 THR A C 1
ATOM 2329 O O . THR A 1 298 ? -4.140 0.661 2.069 1.00 98.31 298 THR A O 1
ATOM 2332 N N . THR A 1 299 ? -3.240 -1.194 2.898 1.00 98.44 299 THR A N 1
ATOM 2333 C CA . THR A 1 299 ? -4.496 -1.951 2.983 1.00 98.44 299 THR A CA 1
ATOM 2334 C C . THR A 1 299 ? -4.943 -2.051 4.446 1.00 98.44 299 THR A C 1
ATOM 2336 O O . THR A 1 299 ? -4.132 -2.511 5.254 1.00 98.44 299 THR A O 1
ATOM 2339 N N . PRO A 1 300 ? -6.197 -1.702 4.795 1.00 98.50 300 PRO A N 1
ATOM 2340 C CA . PRO A 1 300 ? -6.734 -1.862 6.142 1.00 98.50 300 PRO A CA 1
ATOM 2341 C C . PRO A 1 300 ? -7.291 -3.273 6.404 1.00 98.50 300 PRO A C 1
ATOM 2343 O O . PRO A 1 300 ? -7.744 -3.976 5.492 1.00 98.50 300 PRO A O 1
ATOM 2346 N N . PHE A 1 301 ? -7.302 -3.655 7.679 1.00 98.56 301 PHE A N 1
ATOM 2347 C CA . PHE A 1 301 ? -7.911 -4.867 8.215 1.00 98.56 301 PHE A CA 1
ATOM 2348 C C . PHE A 1 301 ? -8.712 -4.517 9.470 1.00 98.56 301 PHE A C 1
ATOM 2350 O O . PHE A 1 301 ? -8.198 -3.879 10.390 1.00 98.56 301 PHE A O 1
ATOM 2357 N N . PHE A 1 302 ? -9.951 -4.989 9.517 1.00 98.44 302 PHE A N 1
ATOM 2358 C CA . PHE A 1 302 ? -10.919 -4.765 10.587 1.00 98.44 302 PHE A CA 1
ATOM 2359 C C . PHE A 1 302 ? -11.291 -6.092 11.240 1.00 98.44 302 PHE A C 1
ATOM 2361 O O . PHE A 1 302 ? -11.241 -7.136 10.591 1.00 98.44 302 PHE A O 1
ATOM 2368 N N . TYR A 1 303 ? -11.674 -6.078 12.514 1.00 97.75 303 TYR A N 1
ATOM 2369 C CA . TYR A 1 303 ? -12.085 -7.298 13.205 1.00 97.75 303 TYR A CA 1
ATOM 2370 C C . TYR A 1 303 ? -13.607 -7.423 13.186 1.00 97.75 303 TYR A C 1
ATOM 2372 O O . TYR A 1 303 ? -14.311 -6.586 13.751 1.00 97.75 303 TYR A O 1
ATOM 2380 N N . ARG A 1 304 ? -14.133 -8.447 12.515 1.00 97.00 304 ARG A N 1
ATOM 2381 C CA . ARG A 1 304 ? -15.575 -8.719 12.393 1.00 97.00 304 ARG A CA 1
ATOM 2382 C C . ARG A 1 304 ? -15.794 -10.220 12.579 1.00 97.00 304 ARG A C 1
ATOM 2384 O O . ARG A 1 304 ? -14.964 -11.013 12.149 1.00 97.00 304 ARG A O 1
ATOM 2391 N N . ASP A 1 305 ? -16.858 -10.627 13.265 1.00 94.44 305 ASP A N 1
ATOM 2392 C CA . ASP A 1 305 ? -17.226 -12.043 13.466 1.00 94.44 305 ASP A CA 1
ATOM 2393 C C . ASP A 1 305 ? -16.093 -12.950 13.997 1.00 94.44 305 ASP A C 1
ATOM 2395 O O . ASP A 1 305 ? -15.954 -14.108 13.603 1.00 94.44 305 ASP A O 1
ATOM 2399 N N . ARG A 1 306 ? -15.269 -12.415 14.911 1.00 94.06 306 ARG A N 1
ATOM 2400 C CA . ARG A 1 306 ? -14.072 -13.060 15.496 1.00 94.06 306 ARG A CA 1
ATOM 2401 C C . ARG A 1 306 ? -12.922 -13.354 14.512 1.00 94.06 306 ARG A C 1
ATOM 2403 O O . ARG A 1 306 ? -12.016 -14.118 14.844 1.00 94.06 306 ARG A O 1
ATOM 2410 N N . LYS A 1 307 ? -12.908 -12.725 13.335 1.00 96.50 307 LYS A N 1
ATOM 2411 C CA . LYS A 1 307 ? -11.856 -12.855 12.312 1.00 96.50 307 LYS A CA 1
ATOM 2412 C C . LYS A 1 307 ? -11.397 -11.489 11.797 1.00 96.50 307 LYS A C 1
ATOM 2414 O O . LYS A 1 307 ? -12.123 -10.500 11.868 1.00 96.50 307 LYS A O 1
ATOM 2419 N N . TRP A 1 308 ? -10.192 -11.442 11.235 1.00 98.19 308 TRP A N 1
ATOM 2420 C CA . TRP A 1 308 ? -9.734 -10.269 10.494 1.00 98.19 308 TRP A CA 1
ATOM 2421 C C . TRP A 1 308 ? -10.306 -10.279 9.078 1.00 98.19 308 TRP A C 1
ATOM 2423 O O . TRP A 1 308 ? -10.248 -11.284 8.361 1.00 98.19 308 TRP A O 1
ATOM 2433 N N . VAL A 1 309 ? -10.862 -9.142 8.674 1.00 98.56 309 VAL A N 1
ATOM 2434 C CA . VAL A 1 309 ? -11.420 -8.912 7.345 1.00 98.56 309 VAL A CA 1
ATOM 2435 C C . VAL A 1 309 ? -10.767 -7.702 6.687 1.00 98.56 309 VAL A C 1
ATOM 2437 O O . VAL A 1 309 ? -10.387 -6.754 7.364 1.00 98.56 309 VAL A O 1
ATOM 2440 N N . THR A 1 310 ? -10.624 -7.724 5.369 1.00 98.62 310 THR A N 1
ATOM 2441 C CA . THR A 1 310 ? -10.065 -6.624 4.564 1.00 98.62 310 THR A CA 1
ATOM 2442 C C . THR A 1 310 ? -11.016 -6.303 3.404 1.00 98.62 310 THR A C 1
ATOM 2444 O O . THR A 1 310 ? -11.749 -7.209 2.993 1.00 98.62 310 THR A O 1
ATOM 2447 N N . PRO A 1 311 ? -11.054 -5.067 2.867 1.00 98.12 311 PRO A N 1
ATOM 2448 C CA . PRO A 1 311 ? -11.910 -4.737 1.729 1.00 98.12 311 PRO A CA 1
ATOM 2449 C C . PRO A 1 311 ? -11.775 -5.708 0.548 1.00 98.12 311 PRO A C 1
ATOM 2451 O O . PRO A 1 311 ? -10.674 -6.179 0.229 1.00 98.12 311 PRO A O 1
ATOM 2454 N N . SER A 1 312 ? -12.900 -6.012 -0.106 1.00 95.94 312 SER A N 1
ATOM 2455 C CA . SER A 1 312 ? -12.939 -6.684 -1.411 1.00 95.94 312 SER A CA 1
ATOM 2456 C C . SER A 1 312 ? -12.294 -5.799 -2.483 1.00 95.94 312 SER A C 1
ATOM 2458 O O . SER A 1 312 ? -12.349 -4.573 -2.404 1.00 95.94 312 SER A O 1
ATOM 2460 N N . GLU A 1 313 ? -11.713 -6.409 -3.515 1.00 91.94 313 GLU A N 1
ATOM 2461 C CA . GLU A 1 313 ? -11.235 -5.671 -4.697 1.00 91.94 313 GLU A CA 1
ATOM 2462 C C . GLU A 1 313 ? -12.389 -4.989 -5.456 1.00 91.94 313 GLU A C 1
ATOM 2464 O O . GLU A 1 313 ? -12.206 -3.930 -6.049 1.00 91.94 313 GLU A O 1
ATOM 2469 N N . GLU A 1 314 ? -13.609 -5.516 -5.320 1.00 94.62 314 GLU A N 1
ATOM 2470 C CA . GLU A 1 314 ? -14.857 -4.930 -5.833 1.00 94.62 314 GLU A CA 1
ATOM 2471 C C . GLU A 1 314 ? -15.204 -3.578 -5.186 1.00 94.62 314 GLU A C 1
ATOM 2473 O O . GLU A 1 314 ? -15.917 -2.776 -5.787 1.00 94.62 314 GLU A O 1
ATOM 2478 N N . CYS A 1 315 ? -14.670 -3.275 -3.993 1.00 95.50 315 CYS A N 1
ATOM 2479 C CA . CYS A 1 315 ? -14.797 -1.946 -3.388 1.00 95.50 315 CYS A CA 1
ATOM 2480 C C . CYS A 1 315 ? -13.952 -0.889 -4.133 1.00 95.50 315 CYS A C 1
ATOM 2482 O O . CYS A 1 315 ? -14.133 0.305 -3.904 1.00 95.50 315 CYS A O 1
ATOM 2484 N N . GLY A 1 316 ? -13.053 -1.306 -5.036 1.00 94.94 316 GLY A N 1
ATOM 2485 C CA . GLY A 1 316 ? -12.325 -0.432 -5.959 1.00 94.94 316 GLY A CA 1
ATOM 2486 C C . GLY A 1 316 ? -10.930 0.012 -5.512 1.00 94.94 316 GLY A C 1
ATOM 2487 O O . GLY A 1 316 ? -10.349 0.873 -6.172 1.00 94.94 316 GLY A O 1
ATOM 2488 N N . GLY A 1 317 ? -10.408 -0.519 -4.404 1.00 93.38 317 GLY A N 1
ATOM 2489 C CA . GLY A 1 317 ? -9.048 -0.245 -3.920 1.00 93.38 317 GLY A CA 1
ATOM 2490 C C . GLY A 1 317 ? -7.985 -1.181 -4.510 1.00 93.38 317 GLY A C 1
ATOM 2491 O O . GLY A 1 317 ? -8.297 -2.230 -5.076 1.00 93.38 317 GLY A O 1
ATOM 2492 N N . GLN A 1 318 ? -6.709 -0.823 -4.344 1.00 93.56 318 GLN A N 1
ATOM 2493 C CA . GLN A 1 318 ? -5.586 -1.587 -4.893 1.00 93.56 318 GLN A CA 1
ATOM 2494 C C . GLN A 1 318 ? -5.492 -3.025 -4.363 1.00 93.56 318 GLN A C 1
ATOM 2496 O O . GLN A 1 318 ? -5.567 -3.290 -3.158 1.00 93.56 318 GLN A O 1
ATOM 2501 N N . ILE A 1 319 ? -5.113 -3.948 -5.253 1.00 89.81 319 ILE A N 1
ATOM 2502 C CA . ILE A 1 319 ? -4.655 -5.294 -4.881 1.00 89.81 319 ILE A CA 1
ATOM 2503 C C . ILE A 1 319 ? -3.247 -5.192 -4.252 1.00 89.81 319 ILE A C 1
ATOM 2505 O O . ILE A 1 319 ? -2.209 -5.327 -4.906 1.00 89.81 319 ILE A O 1
ATOM 2509 N N . GLY A 1 320 ? -3.201 -4.875 -2.955 1.00 94.50 320 GLY A N 1
ATOM 2510 C CA . GLY A 1 320 ? -1.967 -4.756 -2.173 1.00 94.50 320 GLY A CA 1
ATOM 2511 C C . GLY A 1 320 ? -1.169 -6.067 -2.108 1.00 94.50 320 GLY A C 1
ATOM 2512 O O . GLY A 1 320 ? -1.742 -7.151 -2.024 1.00 94.50 320 GLY A O 1
ATOM 2513 N N . THR A 1 321 ? 0.166 -5.989 -2.099 1.00 96.75 321 THR A N 1
ATOM 2514 C CA . THR A 1 321 ? 1.029 -7.187 -2.051 1.00 96.75 321 THR A CA 1
ATOM 2515 C C . THR A 1 321 ? 0.911 -7.923 -0.716 1.00 96.75 321 THR A C 1
ATOM 2517 O O . THR A 1 321 ? 0.652 -9.123 -0.696 1.00 96.75 321 THR A O 1
ATOM 2520 N N . THR A 1 322 ? 0.963 -7.187 0.396 1.00 97.25 322 THR A N 1
ATOM 2521 C CA . THR A 1 322 ? 0.694 -7.710 1.746 1.00 97.25 322 THR A CA 1
ATOM 2522 C C . THR A 1 322 ? -0.756 -8.157 1.937 1.00 97.25 322 THR A C 1
ATOM 2524 O O . THR A 1 322 ? -0.984 -9.143 2.631 1.00 97.25 322 THR A O 1
ATOM 2527 N N . ARG A 1 323 ? -1.734 -7.505 1.280 1.00 97.75 323 ARG A N 1
ATOM 2528 C CA . ARG A 1 323 ? -3.143 -7.954 1.233 1.00 97.75 323 ARG A CA 1
ATOM 2529 C C . ARG A 1 323 ? -3.247 -9.343 0.612 1.00 97.75 323 ARG A C 1
ATOM 2531 O O . ARG A 1 323 ? -3.806 -10.243 1.229 1.00 97.75 323 ARG A O 1
ATOM 2538 N N . ARG A 1 324 ? -2.695 -9.518 -0.595 1.00 97.06 324 ARG A N 1
ATOM 2539 C CA . ARG A 1 324 ? -2.712 -10.793 -1.322 1.00 97.06 324 ARG A CA 1
ATOM 2540 C C . ARG A 1 324 ? -2.043 -11.899 -0.501 1.00 97.06 324 ARG A C 1
ATOM 2542 O O . ARG A 1 324 ? -2.651 -12.944 -0.308 1.00 97.06 324 ARG A O 1
ATOM 2549 N N . TRP A 1 325 ? -0.863 -11.637 0.062 1.00 96.25 325 TRP A N 1
ATOM 2550 C CA . TRP A 1 325 ? -0.176 -12.588 0.941 1.00 96.25 325 TRP A CA 1
ATOM 2551 C C . TRP A 1 325 ? -0.989 -12.944 2.203 1.00 96.25 325 TRP A C 1
ATOM 2553 O O . TRP A 1 325 ? -1.101 -14.120 2.538 1.00 96.25 325 TRP A O 1
ATOM 2563 N N . ALA A 1 326 ? -1.614 -11.968 2.875 1.00 97.19 326 ALA A N 1
ATOM 2564 C CA . ALA A 1 326 ? -2.440 -12.220 4.062 1.00 97.19 326 ALA A CA 1
ATOM 2565 C C . ALA A 1 326 ? -3.667 -13.097 3.761 1.00 97.19 326 ALA A C 1
ATOM 2567 O O . ALA A 1 326 ? -4.010 -13.965 4.565 1.00 97.19 326 ALA A O 1
ATOM 2568 N N . LEU A 1 327 ? -4.297 -12.895 2.598 1.00 97.25 327 LEU A N 1
ATOM 2569 C CA . LEU A 1 327 ? -5.399 -13.727 2.109 1.00 97.25 327 LEU A CA 1
ATOM 2570 C C . LEU A 1 327 ? -4.916 -15.149 1.771 1.00 97.25 327 LEU A C 1
ATOM 2572 O O . LEU A 1 327 ? -5.527 -16.119 2.210 1.00 97.25 327 LEU A O 1
ATOM 2576 N N . GLU A 1 328 ? -3.795 -15.287 1.053 1.00 95.69 328 GLU A N 1
ATOM 2577 C CA . GLU A 1 328 ? -3.201 -16.591 0.701 1.00 95.69 328 GLU A CA 1
ATOM 2578 C C . GLU A 1 328 ? -2.734 -17.393 1.931 1.00 95.69 328 GLU A C 1
ATOM 2580 O O . GLU A 1 328 ? -2.761 -18.623 1.911 1.00 95.69 328 GLU A O 1
ATOM 2585 N N . LYS A 1 329 ? -2.344 -16.720 3.023 1.00 95.06 329 LYS A N 1
ATOM 2586 C CA . LYS A 1 329 ? -1.991 -17.348 4.309 1.00 95.06 329 LYS A CA 1
ATOM 2587 C C . LYS A 1 329 ? -3.169 -17.506 5.281 1.00 95.06 329 LYS A C 1
ATOM 2589 O O . LYS A 1 329 ? -2.966 -18.016 6.378 1.00 95.06 329 LYS A O 1
ATOM 2594 N N . GLY A 1 330 ? -4.383 -17.084 4.915 1.00 96.50 330 GLY A N 1
ATOM 2595 C CA . GLY A 1 330 ? -5.572 -17.184 5.775 1.00 96.50 330 GLY A CA 1
ATOM 2596 C C . GLY A 1 330 ? -5.551 -16.285 7.021 1.00 96.50 330 GLY A C 1
ATOM 2597 O O . GLY A 1 330 ? -6.355 -16.481 7.929 1.00 96.50 330 GLY A O 1
ATOM 2598 N N . ILE A 1 331 ? -4.655 -15.292 7.070 1.00 96.81 331 ILE A N 1
ATOM 2599 C CA . ILE A 1 331 ? -4.545 -14.313 8.168 1.00 96.81 331 ILE A CA 1
ATOM 2600 C C . ILE A 1 331 ? -5.766 -13.383 8.181 1.00 96.81 331 ILE A C 1
ATOM 2602 O O . ILE A 1 331 ? -6.192 -12.917 9.240 1.00 96.81 331 ILE A O 1
ATOM 2606 N N . SER A 1 332 ? -6.345 -13.126 7.007 1.00 97.62 332 SER A N 1
ATOM 2607 C CA . SER A 1 332 ? -7.600 -12.399 6.850 1.00 97.62 332 SER A CA 1
ATOM 2608 C C . SER A 1 332 ? -8.480 -13.014 5.761 1.00 97.62 332 SER A C 1
ATOM 2610 O O . SER A 1 332 ? -8.053 -13.869 4.986 1.00 97.62 332 SER A O 1
ATOM 2612 N N . THR A 1 333 ? -9.731 -12.559 5.695 1.00 97.69 333 THR A N 1
ATOM 2613 C CA . THR A 1 333 ? -10.662 -12.845 4.590 1.00 97.69 333 THR A CA 1
ATOM 2614 C C . THR A 1 333 ? -11.139 -11.540 3.954 1.00 97.69 333 THR A C 1
ATOM 2616 O O . THR A 1 333 ? -11.098 -10.494 4.598 1.00 97.69 333 THR A O 1
ATOM 2619 N N . GLN A 1 334 ? -11.575 -11.558 2.694 1.00 97.25 334 GLN A N 1
ATOM 2620 C CA . GLN A 1 334 ? -12.113 -10.350 2.061 1.00 97.25 334 GLN A CA 1
ATOM 2621 C C . GLN A 1 334 ? -13.616 -10.185 2.325 1.00 97.25 334 GLN A C 1
ATOM 2623 O O . GLN A 1 334 ? -14.347 -11.174 2.360 1.00 97.25 334 GLN A O 1
ATOM 2628 N N . THR A 1 335 ? -14.071 -8.946 2.511 1.00 97.12 335 THR A N 1
ATOM 2629 C CA . THR A 1 335 ? -15.493 -8.586 2.644 1.00 97.12 335 THR A CA 1
ATOM 2630 C C . THR A 1 335 ? -15.717 -7.115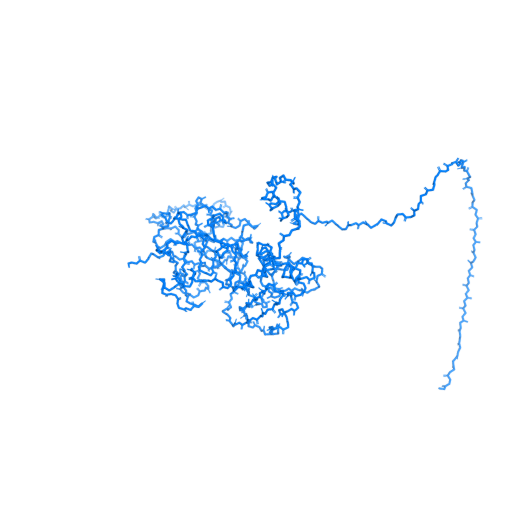 2.286 1.00 97.12 335 THR A C 1
ATOM 2632 O O . THR A 1 335 ? -14.765 -6.346 2.166 1.00 97.12 335 THR A O 1
ATOM 2635 N N . THR A 1 336 ? -16.974 -6.699 2.177 1.00 97.75 336 THR A N 1
ATOM 2636 C CA . THR A 1 336 ? -17.351 -5.282 2.143 1.00 97.75 336 THR A CA 1
ATOM 2637 C C . THR A 1 336 ? -17.405 -4.721 3.564 1.00 97.75 336 THR A C 1
ATOM 2639 O O . THR A 1 336 ? -18.119 -5.259 4.409 1.00 97.75 336 THR A O 1
ATOM 2642 N N . ILE A 1 337 ? -16.687 -3.626 3.832 1.00 98.25 337 ILE A N 1
ATOM 2643 C CA . ILE A 1 337 ? -16.783 -2.870 5.092 1.00 98.25 337 ILE A CA 1
ATOM 2644 C C . ILE A 1 337 ? -17.466 -1.526 4.793 1.00 98.25 337 ILE A C 1
ATOM 2646 O O . ILE A 1 337 ? -16.841 -0.680 4.152 1.00 98.25 337 ILE A O 1
ATOM 2650 N N . PRO A 1 338 ? -18.725 -1.292 5.207 1.00 98.06 338 PRO A N 1
ATOM 2651 C CA . PRO A 1 338 ? -19.343 0.025 5.087 1.00 98.06 338 PRO A CA 1
ATOM 2652 C C . PRO A 1 338 ? -18.743 0.990 6.119 1.00 98.06 338 PRO A C 1
ATOM 2654 O O . PRO A 1 338 ? -18.466 0.587 7.253 1.00 98.06 338 PRO A O 1
ATOM 2657 N N . ILE A 1 339 ? -18.581 2.267 5.760 1.00 98.00 339 ILE A N 1
ATOM 2658 C CA . ILE A 1 339 ? -18.050 3.312 6.659 1.00 98.00 339 ILE A CA 1
ATOM 2659 C C . ILE A 1 339 ? -18.877 3.429 7.950 1.00 98.00 339 ILE A C 1
ATOM 2661 O O . ILE A 1 339 ? -18.325 3.616 9.027 1.00 98.00 339 ILE A O 1
ATOM 2665 N N . THR A 1 340 ? -20.191 3.209 7.860 1.00 97.75 340 THR A N 1
ATOM 2666 C CA . THR A 1 340 ? -21.133 3.213 8.991 1.00 97.75 340 THR A CA 1
ATOM 2667 C C . THR A 1 340 ? -20.926 2.068 9.988 1.00 97.75 340 THR A C 1
ATOM 2669 O O . THR A 1 340 ? -21.533 2.083 11.053 1.00 97.75 340 THR A O 1
ATOM 2672 N N . SER A 1 341 ? -20.081 1.080 9.667 1.00 97.62 341 SER A N 1
ATOM 2673 C CA . SER A 1 341 ? -19.667 0.026 10.604 1.00 97.62 341 SER A CA 1
ATOM 2674 C C . SER A 1 341 ? -18.369 0.335 11.351 1.00 97.62 341 SER A C 1
ATOM 2676 O O . SER A 1 341 ? -17.903 -0.532 12.090 1.00 97.62 341 SER A O 1
ATOM 2678 N N . LEU A 1 342 ? -17.766 1.509 11.133 1.00 98.12 342 LEU A N 1
ATOM 2679 C CA . LEU A 1 342 ? -16.581 1.957 11.861 1.00 98.12 342 LEU A CA 1
ATOM 2680 C C . LEU A 1 342 ? -16.977 2.776 13.093 1.00 98.12 342 LEU A C 1
ATOM 2682 O O . LEU A 1 342 ? -17.891 3.598 13.024 1.00 98.12 342 LEU A O 1
ATOM 2686 N N . THR A 1 343 ? -16.260 2.596 14.202 1.00 97.19 343 THR A N 1
ATOM 2687 C CA . THR A 1 343 ? -16.469 3.379 15.435 1.00 97.19 343 THR A CA 1
ATOM 2688 C C . THR A 1 343 ? -15.213 4.132 15.871 1.00 97.19 343 THR A C 1
ATOM 2690 O O . THR A 1 343 ? -14.094 3.687 15.632 1.00 97.19 343 THR A O 1
ATOM 2693 N N . GLU A 1 344 ? -15.387 5.263 16.555 1.00 97.44 344 GLU A N 1
ATOM 2694 C CA . GLU A 1 344 ? -14.286 6.034 17.148 1.00 97.44 344 GLU A CA 1
ATOM 2695 C C . GLU A 1 344 ? -13.428 5.150 18.083 1.00 97.44 344 GLU A C 1
ATOM 2697 O O . GLU A 1 344 ? -13.956 4.331 18.836 1.00 97.44 344 GLU A O 1
ATOM 2702 N N . ASN A 1 345 ? -12.100 5.299 18.029 1.00 96.38 345 ASN A N 1
ATOM 2703 C CA . ASN A 1 345 ? -11.090 4.466 18.704 1.00 96.38 345 ASN A CA 1
ATOM 2704 C C . ASN A 1 345 ? -11.031 2.967 18.323 1.00 96.38 345 ASN A C 1
ATOM 2706 O O . ASN A 1 345 ? -10.253 2.226 18.945 1.00 96.38 345 ASN A O 1
ATOM 2710 N N . GLU A 1 346 ? -11.779 2.506 17.310 1.00 97.00 346 GLU A N 1
ATOM 2711 C CA . GLU A 1 346 ? -11.785 1.100 16.873 1.00 97.00 346 GLU A CA 1
ATOM 2712 C C . GLU A 1 346 ? -10.379 0.600 16.509 1.00 97.00 346 GLU A C 1
ATOM 2714 O O . GLU A 1 346 ? -9.678 1.206 15.698 1.00 97.00 346 GLU A O 1
ATOM 2719 N N . GLU A 1 347 ? -9.980 -0.540 17.082 1.00 97.38 347 GLU A N 1
ATOM 2720 C CA . GLU A 1 347 ? -8.704 -1.192 16.779 1.00 97.38 347 GLU A CA 1
ATOM 2721 C C . GLU A 1 347 ? -8.709 -1.845 15.394 1.00 97.38 347 GLU A C 1
ATOM 2723 O O . GLU A 1 347 ? -9.510 -2.736 15.105 1.00 97.38 347 GLU A O 1
ATOM 2728 N N . CYS A 1 348 ? -7.742 -1.461 14.566 1.00 97.94 348 CYS A N 1
ATOM 2729 C CA . CYS A 1 348 ? -7.529 -2.020 13.238 1.00 97.94 348 CYS A CA 1
ATOM 2730 C C . CYS A 1 348 ? -6.035 -2.253 12.968 1.00 97.94 348 CYS A C 1
ATOM 2732 O O . CYS A 1 348 ? -5.157 -1.830 13.726 1.00 97.94 348 CYS A O 1
ATOM 2734 N N . TRP A 1 349 ? -5.742 -2.938 11.867 1.00 98.25 349 TRP A N 1
ATOM 2735 C CA . TRP A 1 349 ? -4.391 -3.029 11.318 1.00 98.25 349 TRP A CA 1
ATOM 2736 C C . TRP A 1 349 ? -4.363 -2.409 9.924 1.00 98.25 349 TRP A C 1
ATOM 2738 O O . TRP A 1 349 ? -5.349 -2.453 9.193 1.00 98.25 349 TRP A O 1
ATOM 2748 N N . ILE A 1 350 ? -3.215 -1.879 9.529 1.00 98.19 350 ILE A N 1
ATOM 2749 C CA . ILE A 1 350 ? -2.914 -1.451 8.160 1.00 98.19 350 ILE A CA 1
ATOM 2750 C C . ILE A 1 350 ? -1.662 -2.184 7.673 1.00 98.19 350 ILE A C 1
ATOM 2752 O O . ILE A 1 350 ? -0.817 -2.565 8.480 1.00 98.19 350 ILE A O 1
ATOM 2756 N N . SER A 1 351 ? -1.509 -2.405 6.366 1.00 98.19 351 SER A N 1
ATOM 2757 C CA . SER A 1 351 ? -0.278 -3.003 5.829 1.00 98.19 351 SER A CA 1
ATOM 2758 C C . SER A 1 351 ? 0.174 -2.43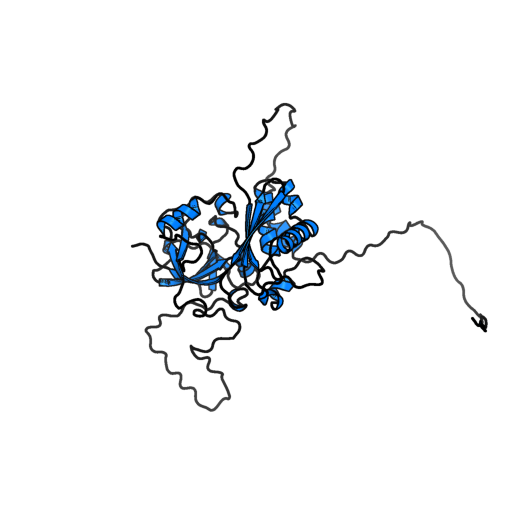3 4.493 1.00 98.19 351 SER A C 1
ATOM 2760 O O . SER A 1 351 ? -0.647 -2.011 3.680 1.00 98.19 351 SER A O 1
ATOM 2762 N N . ASN A 1 352 ? 1.480 -2.485 4.228 1.00 97.81 352 ASN A N 1
ATOM 2763 C CA . ASN A 1 352 ? 2.022 -2.344 2.878 1.00 97.81 352 ASN A CA 1
ATOM 2764 C C . ASN A 1 352 ? 3.377 -3.051 2.710 1.00 97.81 352 ASN A C 1
ATOM 2766 O O . ASN A 1 352 ? 4.037 -3.441 3.674 1.00 97.81 352 ASN A O 1
ATOM 2770 N N . GLY A 1 353 ? 3.827 -3.150 1.457 1.00 96.81 353 GLY A N 1
ATOM 2771 C CA . GLY A 1 353 ? 5.113 -3.745 1.078 1.00 96.81 353 GLY A CA 1
ATOM 2772 C C . GLY A 1 353 ? 6.372 -3.019 1.578 1.00 96.81 353 GLY A C 1
ATOM 2773 O O . GLY A 1 353 ? 7.459 -3.375 1.152 1.00 96.81 353 GLY A O 1
ATOM 2774 N N . VAL A 1 354 ? 6.280 -2.001 2.438 1.00 96.88 354 VAL A N 1
ATOM 2775 C CA . VAL A 1 354 ? 7.450 -1.286 2.993 1.00 96.88 354 VAL A CA 1
ATOM 2776 C C . VAL A 1 354 ? 7.527 -1.436 4.516 1.00 96.88 354 VAL A C 1
ATOM 2778 O O . VAL A 1 354 ? 8.597 -1.702 5.068 1.00 96.88 354 VAL A O 1
ATOM 2781 N N . ARG A 1 355 ? 6.387 -1.256 5.194 1.00 95.31 355 ARG A N 1
ATOM 2782 C CA . ARG A 1 355 ? 6.267 -1.247 6.659 1.00 95.31 355 ARG A CA 1
ATOM 2783 C C . ARG A 1 355 ? 5.734 -2.555 7.247 1.00 95.31 355 ARG A C 1
ATOM 2785 O O . ARG A 1 355 ? 5.707 -2.661 8.465 1.00 95.31 355 ARG A O 1
ATOM 2792 N N . GLY A 1 356 ? 5.338 -3.539 6.436 1.00 96.38 356 GLY A N 1
ATOM 2793 C CA . GLY A 1 356 ? 4.702 -4.760 6.945 1.00 96.38 356 GLY A CA 1
ATOM 2794 C C . GLY A 1 356 ? 3.289 -4.473 7.441 1.00 96.38 356 GLY A C 1
ATOM 2795 O O . GLY A 1 356 ? 2.555 -3.758 6.761 1.00 96.38 356 GLY A O 1
ATOM 2796 N N . PHE A 1 357 ? 2.926 -5.015 8.602 1.00 97.12 357 PHE A N 1
ATOM 2797 C CA . PHE A 1 357 ? 1.637 -4.838 9.274 1.00 97.12 357 PHE A CA 1
ATOM 2798 C C . PHE A 1 357 ? 1.798 -3.931 10.497 1.00 97.12 357 PHE A C 1
ATOM 2800 O O . PHE A 1 357 ? 2.649 -4.166 11.346 1.00 97.12 357 PHE A O 1
ATOM 2807 N N . THR A 1 358 ? 0.982 -2.887 10.601 1.00 95.25 358 THR A N 1
ATOM 2808 C CA . THR A 1 358 ? 1.077 -1.854 11.640 1.00 95.25 358 THR A CA 1
ATOM 2809 C C . THR A 1 358 ? -0.279 -1.649 12.308 1.00 95.25 358 THR A C 1
ATOM 2811 O O . THR A 1 358 ? -1.313 -1.653 11.643 1.00 95.25 358 THR A O 1
ATOM 2814 N N . PHE A 1 359 ? -0.272 -1.497 13.630 1.00 95.75 359 PHE A N 1
ATOM 2815 C CA . PHE A 1 359 ? -1.469 -1.324 14.448 1.00 95.75 359 PHE A CA 1
ATOM 2816 C C . PHE A 1 359 ? -1.968 0.130 14.422 1.00 95.75 359 PHE A C 1
ATOM 2818 O O . PHE A 1 359 ? -1.168 1.070 14.474 1.00 95.75 359 PHE A O 1
ATOM 2825 N N . GLY A 1 360 ? -3.287 0.319 14.371 1.00 96.50 360 GLY A N 1
ATOM 2826 C CA . GLY A 1 360 ? -3.922 1.633 14.323 1.00 96.50 360 GLY A CA 1
ATOM 2827 C C . GLY A 1 360 ? -5.263 1.694 15.056 1.00 96.50 360 GLY A C 1
ATOM 2828 O O . GLY A 1 360 ? -5.843 0.673 15.432 1.00 96.50 360 GLY A O 1
ATOM 2829 N N . ARG A 1 361 ? -5.755 2.918 15.256 1.00 97.69 361 ARG A N 1
ATOM 2830 C CA . ARG A 1 361 ? -7.095 3.209 15.775 1.00 97.69 361 ARG A CA 1
ATOM 2831 C C . ARG A 1 361 ? -7.840 4.153 14.847 1.00 97.69 361 ARG A C 1
ATOM 2833 O O . ARG A 1 361 ? -7.250 5.119 14.365 1.00 97.69 361 ARG A O 1
ATOM 2840 N N . ILE A 1 362 ? -9.126 3.887 14.633 1.00 98.31 362 ILE A N 1
ATOM 2841 C CA . ILE A 1 362 ? -10.010 4.810 13.919 1.00 98.31 362 ILE A CA 1
ATOM 2842 C C . ILE A 1 362 ? -10.162 6.108 14.713 1.00 98.31 362 ILE A C 1
ATOM 2844 O O . ILE A 1 362 ? -10.387 6.069 15.921 1.00 98.31 362 ILE A O 1
ATOM 2848 N N . LYS A 1 363 ? -10.057 7.237 14.012 1.00 97.81 363 LYS A N 1
ATOM 2849 C CA . LYS A 1 363 ? -10.401 8.570 14.500 1.00 97.81 363 LYS A CA 1
ATOM 2850 C C . LYS A 1 363 ? -11.154 9.320 13.407 1.00 97.81 363 LYS A C 1
ATOM 2852 O O . LYS A 1 363 ? -10.616 9.512 12.316 1.00 97.81 363 LYS A O 1
ATOM 2857 N N . PHE A 1 364 ? -12.375 9.753 13.687 1.00 96.38 364 PHE A N 1
ATOM 2858 C CA . PHE A 1 364 ? -13.122 10.614 12.774 1.00 96.38 364 PHE A CA 1
ATOM 2859 C C . PHE A 1 364 ? -12.594 12.057 12.830 1.00 96.38 364 PHE A C 1
ATOM 2861 O O . PHE A 1 364 ? -12.070 12.509 13.852 1.00 96.38 364 PHE A O 1
ATOM 2868 N N . LEU A 1 365 ? -12.709 12.783 11.714 1.00 90.44 365 LEU A N 1
ATOM 2869 C CA . LEU A 1 365 ? -12.501 14.232 11.717 1.00 90.44 365 LEU A CA 1
ATOM 2870 C C . LEU A 1 365 ? -13.676 14.895 12.449 1.00 90.44 365 LEU A C 1
ATOM 2872 O O . LEU A 1 365 ? -14.826 14.507 12.242 1.00 90.44 365 LEU A O 1
ATOM 2876 N N . SER A 1 366 ? -13.350 15.845 13.325 1.00 73.38 366 SER A N 1
ATOM 2877 C CA . SER A 1 366 ? -14.273 16.595 14.189 1.00 73.38 366 SER A CA 1
ATOM 2878 C C . SER A 1 366 ? -14.818 17.848 13.519 1.00 73.38 366 SER A C 1
ATOM 2880 O O . SER A 1 366 ? -13.961 18.583 12.977 1.00 73.38 366 SER A O 1
#

Mean predicted aligned error: 14.3 Å

Foldseek 3Di:
DDDDDDDDDDDDDDDDDDDDDDDDDDDDDDDDDPDPPDDDDDPVVVVVVVPPVVVVPDDDDDDDDDDDDDDDPDDFDPKWAKAKFKQAPVQQVDPVQQVLDPDPDPGGGRIALLVLRLVQQLVLLVVVVLVQLNVCQDDPNNSVSVVVQVPVPDDNVDNFMWTKMWIAGSNNDIDIDIDGDDDDDPLLAVPLAADDDDDPPPDDDPPPPDDCPDDDDPPQDPPNDDPNHRDQDPPPDDAQEEEEQPDADAADSCFAGRMPPQVLLVVSCVSVVNDDPPHSYWYWHAHPVQWTAAISAWWKWAQDPNAIETEDCVRRHYPASLNVVCCVSVNYYYDTHGNVNADFQGWIWIAHNHRRIGIHGYDYDD

Nearest PDB structures (foldseek):
  4k6n-assembly1_A  TM=6.504E-01  e=2.628E-17  Saccharomyces cerevisiae S288C
  1a3g-assembly1_A  TM=6.816E-01  e=3.305E-09  Escherichia coli
  6h65-assembly2_B  TM=7.147E-01  e=2.643E-08  Haliangium ochraceum DSM 14365
  7neb-assembly1_A  TM=6.878E-01  e=4.786E-08  Thermobaculum terrenum ATCC BAA-798
  1i1k-assembly1_A  TM=6.539E-01  e=2.490E-08  Escherichia coli

Organism: Sclerotinia sclerotiorum (strain ATCC 18683 / 1980 / Ss-1) (NCBI:txid665079)

Secondary structure (DSSP, 8-state):
------------------------------------------HHHHHHHHHHHTTT--------------PPPPPPPS--EEEEEEE-GGGGG-HHHHTT--S--SS---BTTHHHHHHHHHHHHHHTT-HHHHHHHSHHHHHHHHHHHHHHHS-TT-SS-EEEEEEE-TT--EEEEEEE-----HHHHS-SSPPPP-----SPPP-----TTS-------TT---TTS--TTSSSSSPEEEEEEEEEE---HHHHS-BS--HHHHHHHHHTT--SSSSSEEEEEEETTSBEEEESSSEEEEEETTEEEEE-GGGT----HHHHHHHHTTS-EEE--BGGG--TT-EEEEEETTTEEEEEEE----

Solvent-accessible surface area (backbone atoms only — not comparable to full-atom values): 22623 Å² total; per-residue (Å²): 133,83,83,90,87,84,91,89,86,86,85,83,88,88,86,89,87,85,88,83,90,87,84,87,87,83,90,82,92,78,78,91,76,82,80,77,80,74,77,83,80,60,82,64,68,58,57,66,54,59,69,57,56,70,79,64,73,70,87,76,79,87,69,88,84,78,94,80,78,88,73,72,82,77,78,79,75,95,54,36,40,47,46,60,27,21,38,31,65,71,40,59,77,35,64,76,51,46,71,61,54,93,62,99,63,98,64,73,52,40,48,51,55,52,60,50,53,45,51,51,52,43,53,43,26,55,74,72,67,22,68,49,24,30,60,45,47,39,73,72,65,11,45,50,47,52,52,54,53,48,65,72,70,46,75,85,82,54,82,70,32,27,38,36,37,41,37,38,36,64,80,31,52,76,49,74,49,74,43,84,48,82,88,77,57,68,24,27,59,63,45,79,49,76,83,74,70,83,76,87,66,88,62,84,76,80,82,79,83,76,74,92,85,65,86,83,78,81,79,80,52,101,79,68,72,63,92,55,48,47,63,88,63,80,68,70,95,58,64,26,44,32,26,65,40,93,61,66,40,75,65,43,71,58,39,39,32,60,40,68,59,43,64,74,43,55,53,42,25,57,74,65,73,51,93,60,99,74,59,64,60,47,31,28,43,22,18,74,85,48,24,39,24,28,32,66,82,30,44,49,35,42,74,51,98,96,39,43,32,26,46,29,65,87,43,24,17,54,80,41,51,49,52,52,51,33,47,77,69,63,49,32,44,72,38,88,44,48,56,89,76,63,52,77,64,39,60,34,36,35,28,28,44,59,74,22,53,44,53,26,24,32,40,71,85,128

Radius of gyration: 29.57 Å; Cα contacts (8 Å, |Δi|>4): 531; chains: 1; bounding box: 88×88×87 Å

pLDDT: mean 76.81, std 26.99, range [25.64, 98.75]

InterPro domains:
  IPR001544 Aminotransferase class IV [PF01063] (239-358)
  IPR036038 Aminotransferase-like, PLP-dependent enzymes [SSF56752] (112-357)
  IPR043131 Branched-chain-amino-acid aminotransferase-like, N-terminal [G3DSA:3.30.470.10] (68-179)
  IPR043132 Branched-chain-amino-acid aminotransferase-like, C-terminal [G3DSA:3.20.10.10] (232-365)

=== Feature glossary ===
A reading guide for the features in this record.

Start from the sequence.

  · Sequence gives the chain of amino acids in standard one-letter code (A=alanine, C=cysteine, …, Y=tyrosine), read N→C. It is the only feature that is directly encoded by the gene; all structural features are derived from the folded form of this sequence.

Fold it, and you get atomic coordinates and the backbone conformation that goes with them.

  · Structure coordinates are given as an mmCIF _atom_site loop: one row per atom with element, residue name, chain id, sequence number, and x/y/z position in Å. Only the four main-chain atoms per residue are included here; side chains are omitted to keep the record compact.

  · Backbone dihedral angles. Every residue except chain termini has a φ (preceding-C → N → Cα → C) and a ψ (N → Cα → C → next-N). They are reported in degrees following the IUPAC sign convention. Secondary structure is essentially a statement about which (φ, ψ) basin each residue occupies.

  · Eight-state secondary structure (DSSP): H is the canonical α-helix, G the tighter 3₁₀-helix, I the wider π-helix; E/B are β-structure, T and S are turns and bends, and '-' is everything else. DSSP derives these from the pattern of main-chain N–H···O=C hydrogen bonds, not from the sequence.

  · SS3 is a coarse helix/strand/coil call (letters a/b/c) made by the P-SEA algorithm from inter-Cα distances and dihedrals. It is less detailed than DSSP but needs only Cα positions.

Summarize the fold with a handful of shape descriptors and a per-residue structural alphabet.

  · Radius of gyration (Rg) is the root-mean-square distance of Cα atoms from their centroid — a single number for overall size and compactness. A globular domain of N residues has Rg ≈ 2.2·N^0.38 Å; an extended or disordered chain has a much larger Rg. The Cα contact count is the number of residue pairs whose Cα atoms are within 8 Å and are more than four positions apart in sequence — a standard proxy for tertiary packing density. The bounding box is the smallest axis-aligned box enclosing all Cα atoms.

  · 3Di is Foldseek's structural alphabet. Each residue is assigned one of twenty discrete states based on how its Cα sits relative to its spatial (not sequential) neighbors. Aligning 3Di strings finds structural homologs roughly as well as full 3D superposition, but orders of magnitude faster.

  · Solvent-accessible surface area (SASA) is the area in Å² traced out by the centre of a 1.4 Å probe sphere (a water molecule) rolled over the protein's van der Waals surface (Shrake–Rupley / Lee–Richards construction). Buried residues have near-zero SASA; fully exposed residues can exceed 200 Å². The total SASA scales roughly with the number of surface residues.

Ask how reliable the model is.

  · For AlphaFold models, the B-factor field carries pLDDT — the model's own estimate of local accuracy on a 0–100 scale. Regions with pLDDT<50 should be treated as essentially unmodeled; they often correspond to intrinsically disordered segments.

  · For experimental (PDB) structures, the B-factor (temperature factor) quantifies the positional spread of each atom in the crystal — a combination of thermal vibration and static disorder — in units of Å². High B-factors mark flexible loops or poorly resolved regions; low B-factors mark the rigid, well-ordered core.

  · Predicted Aligned Error (PAE) is an AlphaFold confidence matrix: entry (i, j) is the expected error in the position of residue j, in ångströms, when the prediction is superimposed on the true structure at residue i. Low PAE within a block of residues means that block is internally rigid and well-predicted; high PAE between two blocks means their relative placement is uncertain even if each block individually is confident.

Place it in context: what it resembles, what it is annotated as, and how it looks.

  · Structural nearest neighbors (via Foldseek easy-search vs the PDB). Reported per hit: target PDB id, E-value, and alignment TM-score. A TM-score above ~0.5 is the conventional threshold for 'same fold'.

  · Functional annotations link the protein to curated databases. InterPro entries identify conserved domains and families by matching the sequence against member-database signatures (Pfam, PROSITE, CDD, …). Gene Ontology (GO) terms describe molecular function, biological process, and cellular component in a controlled vocabulary. CATH places the structure in a hierarchical fold classification (Class/Architecture/Topology/Homologous-superfamily). The organism is the source species.

  · The contact map is a binary N×N matrix image: pixel (i, j) is dark where Cα_i and Cα_j are within 8 Å and |i−j|>4. Because the |i−j|>4 filter removes local helical contacts, off-diagonal stripes parallel to the main diagonal indicate parallel β-sheets; stripes perpendicular to it indicate antiparallel β-sheets. The Ramachandran plot scatters every residue's (φ, ψ) pair against the sterically allowed regions. The PAE heatmap renders the predicted-aligned-error matrix.

  · Six rendered views show the 3D structure from the faces of a cube — i.e. along ±x, ±y, ±z. Rendering representation is drawn randomly per protein from cartoon (secondary-structure ribbons), sticks (backbone bonds), or molecular surface; coloring is either N→C rainbow (blue at the N-terminus through red at the C-terminus) or one color per chain.